Protein AF-A0A2H0H9Z7-F1 (afdb_monomer)

Mean predicted aligned error: 16.32 Å

Solvent-accessible surface area (backbone atoms only — not comparable to full-atom values): 21329 Å² total; per-residue (Å²): 134,86,55,69,68,57,51,53,50,53,52,51,55,33,49,58,50,24,78,77,62,62,78,90,46,74,74,74,44,86,90,60,48,67,66,53,45,55,50,49,58,60,57,42,59,93,34,60,63,72,58,46,52,75,42,43,65,63,52,42,70,72,38,73,45,67,76,51,48,67,72,54,49,69,69,55,44,33,63,67,28,51,90,63,50,65,19,71,62,50,40,55,53,51,48,50,41,47,52,52,31,56,76,47,76,70,54,72,69,78,48,71,70,56,32,63,76,34,82,54,54,43,75,45,53,41,20,43,41,32,37,71,67,64,64,43,83,44,43,64,63,43,77,48,37,46,49,45,50,27,33,38,78,38,73,66,88,77,92,46,80,91,76,37,63,66,62,50,51,49,40,43,62,67,27,70,53,92,62,21,69,60,49,47,52,19,43,46,46,40,19,68,74,36,55,28,95,69,88,44,47,56,94,80,36,88,59,38,93,71,15,46,39,49,55,50,52,52,54,48,66,75,40,82,65,74,81,79,74,77,75,76,65,82,88,78,71,82,84,57,93,90,59,60,43,30,28,34,41,53,26,74,95,60,20,58,82,69,67,66,62,31,41,61,45,79,42,53,48,91,81,52,61,53,90,84,42,66,79,40,62,72,44,81,51,78,93,60,27,26,30,33,38,68,52,65,38,37,78,64,34,34,24,23,25,50,69,67,56,40,53,52,50,40,65,62,37,47,82,72,75,49,65,67,83,26,57,33,62,53,46,47,58,58,50,45,51,44,35,75,75,71,46,92,70,75,80,96,76,71,73,42,78,47,66,60,87,80,52,82,52,46,74,69,65,110

Radius of gyration: 27.16 Å; Cα contacts (8 Å, |Δi|>4): 434; chains: 1; bounding box: 72×40×59 Å

Foldseek 3Di:
DFDPVLLVVLLVQLLVVCVVQPDDAPLVDPPRDLQLQLVLLLLVVVADRVQCRVLSCVVCVQVVDLVSLLPDDLVRQLVSCVSSPPSVVSSVLSVQQNVVCVVVVNDDDQDLVSCCPGSLNDQQSSQSCCCRPNVHQGANDDPLLLLLQCQAGNVDDDPDSVPDPPSRVSRSSSLPDPCNVSSNSSSNSCSVPAVDPPPGPLVPRPSNVRGNNNVVVVVVVVCPDDPPPPPPDVPPPPPDLPAAAEEAEAEAPDWDPCPCPQFQDKDAQVVDDCVVVVQQFPAADPPRITGGDGDRHDQQATELDDPVRLVVSCVVCVVVVHDSLRYYNDHLQVLLVCVVVPDPRDDPDGRYYHYDPDDPSVVSND

Secondary structure (DSSP, 8-state):
---HHHHHHHHHHHHHHHHHHPPP-GGGSTT--HHHHHHHHHHHTTS-HHHHHHHHHHHHHH--SHHHHHT--HHHHHHHHGGGS-HHHHHHHHHHHHHHHHHTTTPPP-SHHHHHTSTT-SHHHHHHHIIIII--------HHHHHHHHHHH--SPPS-TTT-HHHHHHHHHHH-STTHHHHHHHHHHHHHHTS-SSS--GGG-TTGGG-HHHHHHHHHHTT-S---------S-S---TTSPEEEEEE-SSSBTTTTTTT---EEEGGG--TTT-GGGEEEE-STTEEEEPP-SEEEEEE-SB-HHHHHHHHHHHGGGT--GGGB--S-HHHHHHHHHTT---S-S--SEEEEPTTPTTHHHH-

Nearest PDB structures (foldseek):
  1kea-assembly1_A  TM=9.039E-01  e=3.133E-14  Methanothermobacter thermautotrophicus
  4ypr-assembly1_A  TM=7.546E-01  e=7.021E-13  Geobacillus stearothermophilus
  1weg-assembly1_A  TM=8.417E-01  e=5.628E-11  Escherichia coli
  8dwe-assembly1_A  TM=6.825E-01  e=8.609E-13  Geobacillus stearothermophilus
  8dvp-assembly1_A  TM=6.740E-01  e=1.946E-12  Geobacillus stearothermophilus

Structure (mmCIF, N/CA/C/O backbone):
data_AF-A0A2H0H9Z7-F1
#
_entry.id   AF-A0A2H0H9Z7-F1
#
loop_
_atom_site.group_PDB
_atom_site.id
_atom_site.type_symbol
_atom_site.label_atom_id
_atom_site.label_alt_id
_atom_site.label_comp_id
_atom_site.label_asym_id
_atom_site.label_entity_id
_atom_site.label_seq_id
_atom_site.pdbx_PDB_ins_code
_atom_site.Cartn_x
_atom_site.Cartn_y
_atom_site.Cartn_z
_atom_site.occupancy
_atom_site.B_iso_or_equiv
_atom_site.auth_seq_id
_atom_site.auth_comp_id
_atom_site.auth_asym_id
_atom_site.auth_atom_id
_atom_site.pdbx_PDB_model_num
ATOM 1 N N . MET A 1 1 ? -6.351 12.476 -20.107 1.00 62.25 1 MET A N 1
ATOM 2 C CA . MET A 1 1 ? -7.560 11.971 -19.420 1.00 62.25 1 MET A CA 1
ATOM 3 C C . MET A 1 1 ? -7.865 10.585 -19.965 1.00 62.25 1 MET A C 1
ATOM 5 O O . MET A 1 1 ? -7.828 10.404 -21.173 1.00 62.25 1 MET A O 1
ATOM 9 N N . TRP A 1 2 ? -8.081 9.609 -19.091 1.00 76.94 2 TRP A N 1
ATOM 10 C CA . TRP A 1 2 ? -8.353 8.204 -19.430 1.00 76.94 2 TRP A CA 1
ATOM 11 C C . TRP A 1 2 ? -9.737 8.032 -20.069 1.00 76.94 2 TRP A C 1
ATOM 13 O O . TRP A 1 2 ? -10.724 8.607 -19.607 1.00 76.94 2 TRP A O 1
ATOM 23 N N . ASN A 1 3 ? -9.824 7.219 -21.123 1.00 85.62 3 ASN A N 1
ATOM 24 C CA . ASN A 1 3 ? -11.081 6.956 -21.818 1.00 85.62 3 ASN A CA 1
ATOM 25 C C . ASN A 1 3 ? -11.987 6.020 -20.991 1.00 85.62 3 ASN A C 1
ATOM 27 O O . ASN A 1 3 ? -11.533 5.034 -20.404 1.00 85.62 3 ASN A O 1
ATOM 31 N N . LYS A 1 4 ? -13.302 6.281 -20.997 1.00 89.50 4 LYS A N 1
ATOM 32 C CA . LYS A 1 4 ? -14.327 5.420 -20.380 1.00 89.50 4 LYS A CA 1
ATOM 33 C C . LYS A 1 4 ? -14.263 3.976 -20.886 1.00 89.50 4 LYS A C 1
ATOM 35 O O . LYS A 1 4 ? -14.502 3.054 -20.106 1.00 89.50 4 LYS A O 1
ATOM 40 N N . ASN A 1 5 ? -13.927 3.773 -22.162 1.00 93.31 5 ASN A N 1
ATOM 41 C CA . ASN A 1 5 ? -13.795 2.435 -22.741 1.00 93.31 5 ASN A CA 1
ATOM 42 C C . ASN A 1 5 ? -12.632 1.648 -22.128 1.00 93.31 5 ASN A C 1
ATOM 44 O O . ASN A 1 5 ? -12.778 0.451 -21.885 1.00 93.31 5 ASN A O 1
ATOM 48 N N . ASP A 1 6 ? -11.519 2.309 -21.814 1.00 93.62 6 ASP A N 1
ATOM 49 C CA . ASP A 1 6 ? -10.362 1.648 -21.206 1.00 93.62 6 ASP A CA 1
ATOM 50 C C . ASP A 1 6 ? -10.611 1.345 -19.732 1.00 93.62 6 ASP A C 1
ATOM 52 O O . ASP A 1 6 ? -10.281 0.257 -19.276 1.00 93.62 6 ASP A O 1
ATOM 56 N N . ILE A 1 7 ? -11.314 2.225 -19.009 1.00 95.25 7 ILE A N 1
ATOM 57 C CA . ILE A 1 7 ? -11.800 1.913 -17.655 1.00 95.25 7 ILE A CA 1
ATOM 58 C C . ILE A 1 7 ? -12.743 0.703 -17.676 1.00 95.25 7 ILE A C 1
ATOM 60 O O . ILE A 1 7 ? -12.646 -0.174 -16.817 1.00 95.25 7 ILE A O 1
ATOM 64 N N . LYS A 1 8 ? -13.671 0.636 -18.640 1.00 96.06 8 LYS A N 1
ATOM 65 C CA . LYS A 1 8 ? -14.593 -0.500 -18.770 1.00 96.06 8 LYS A CA 1
ATOM 66 C C . LYS A 1 8 ? -13.833 -1.797 -19.052 1.00 96.06 8 LYS A C 1
ATOM 68 O O . LYS A 1 8 ? -14.083 -2.787 -18.373 1.00 96.06 8 LYS A O 1
ATOM 73 N N . PHE A 1 9 ? -12.899 -1.771 -20.000 1.00 96.31 9 PHE A N 1
ATOM 74 C CA . PHE A 1 9 ? -12.029 -2.904 -20.313 1.00 96.31 9 PHE A CA 1
ATOM 75 C C . PHE A 1 9 ? -11.222 -3.352 -19.088 1.00 96.31 9 PHE A C 1
ATOM 77 O O . PHE A 1 9 ? -11.276 -4.519 -18.714 1.00 96.31 9 PHE A O 1
ATOM 84 N N . PHE A 1 10 ? -10.557 -2.412 -18.413 1.00 96.88 10 PHE A N 1
ATOM 85 C CA . PHE A 1 10 ? -9.753 -2.665 -17.219 1.00 96.88 10 PHE A CA 1
ATOM 86 C C . PHE A 1 10 ? -10.558 -3.373 -16.125 1.00 96.88 10 PHE A C 1
ATOM 88 O O . PHE A 1 10 ? -10.110 -4.371 -15.568 1.00 96.88 10 PHE A O 1
ATOM 95 N N . ARG A 1 11 ? -11.782 -2.903 -15.855 1.00 96.94 11 ARG A N 1
ATOM 96 C CA . ARG A 1 11 ? -12.685 -3.528 -14.877 1.00 96.94 11 ARG A CA 1
ATOM 97 C C . ARG A 1 11 ? -13.067 -4.954 -15.256 1.00 96.94 11 ARG A C 1
ATOM 99 O O . ARG A 1 11 ? -13.013 -5.820 -14.394 1.00 96.94 11 ARG A O 1
ATOM 106 N N . ILE A 1 12 ? -13.468 -5.182 -16.509 1.00 96.38 12 ILE A N 1
ATOM 107 C CA . ILE A 1 12 ? -13.895 -6.507 -16.986 1.00 96.38 12 ILE A CA 1
ATOM 108 C C . ILE A 1 12 ? -12.752 -7.506 -16.817 1.00 96.38 12 ILE A C 1
ATOM 110 O O . ILE A 1 12 ? -12.918 -8.515 -16.141 1.00 96.38 12 ILE A O 1
ATOM 114 N N . VAL A 1 13 ? -11.568 -7.169 -17.331 1.00 95.56 13 VAL A N 1
ATOM 115 C CA . VAL A 1 13 ? -10.395 -8.049 -17.269 1.00 95.56 13 VAL A CA 1
ATOM 116 C C . VAL A 1 13 ? -9.981 -8.347 -15.828 1.00 95.56 13 VAL A C 1
ATOM 118 O O . VAL A 1 13 ? -9.607 -9.477 -15.510 1.00 95.56 13 VAL A O 1
ATOM 121 N N . LEU A 1 14 ? -10.043 -7.354 -14.938 1.00 95.94 14 LEU A N 1
ATOM 122 C CA . LEU A 1 14 ? -9.717 -7.567 -13.532 1.00 95.94 14 LEU A CA 1
ATOM 123 C C . LEU A 1 14 ? -10.735 -8.446 -12.812 1.00 95.94 14 LEU A C 1
ATOM 125 O O . LEU A 1 14 ? -10.315 -9.295 -12.033 1.00 95.94 14 LEU A O 1
ATOM 129 N N . LEU A 1 15 ? -12.033 -8.276 -13.069 1.00 95.69 15 LEU A N 1
ATOM 130 C CA . LEU A 1 15 ? -13.060 -9.143 -12.485 1.00 95.69 15 LEU A CA 1
ATOM 131 C C . LEU A 1 15 ? -12.922 -10.580 -12.991 1.00 95.69 15 LEU A C 1
ATOM 133 O O . LEU A 1 15 ? -12.896 -11.494 -12.180 1.00 95.69 15 LEU A O 1
ATOM 137 N N . GLU A 1 16 ? -12.701 -10.780 -14.290 1.00 93.25 16 GLU A N 1
ATOM 138 C CA . GLU A 1 16 ? -12.434 -12.114 -14.844 1.00 93.25 16 GLU A CA 1
ATOM 139 C C . GLU A 1 16 ? -11.181 -12.754 -14.230 1.00 93.25 16 GLU A C 1
ATOM 141 O O . GLU A 1 16 ? -11.165 -13.940 -13.908 1.00 93.25 16 GLU A O 1
ATOM 146 N N . SER A 1 17 ? -10.107 -11.975 -14.056 1.00 89.31 17 SER A N 1
ATOM 147 C CA . SER A 1 17 ? -8.893 -12.452 -13.387 1.00 89.31 17 SER A CA 1
ATOM 148 C C . SER A 1 17 ? -9.130 -12.756 -11.909 1.00 89.31 17 SER A C 1
ATOM 150 O O . SER A 1 17 ? -8.441 -13.613 -11.352 1.00 89.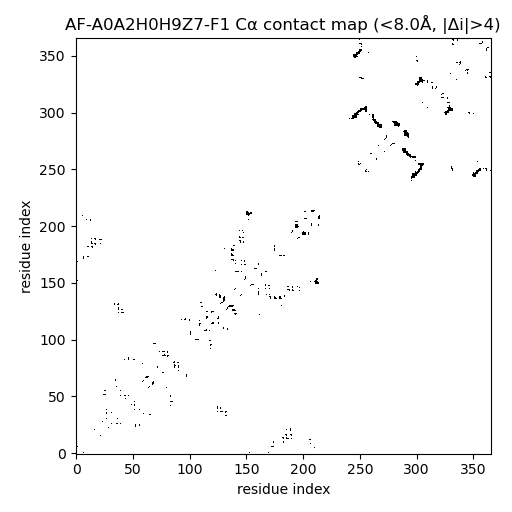31 17 SER A O 1
ATOM 152 N N . PHE A 1 18 ? -10.034 -12.025 -11.259 1.00 91.94 18 PHE A N 1
ATOM 153 C CA . PHE A 1 18 ? -10.390 -12.217 -9.862 1.00 91.94 18 PHE A CA 1
ATOM 154 C C . PHE A 1 18 ? -11.211 -13.489 -9.689 1.00 91.94 18 PHE A C 1
ATOM 156 O O . PHE A 1 18 ? -10.884 -14.280 -8.818 1.00 91.94 18 PHE A O 1
ATOM 163 N N . ASP A 1 19 ? -12.173 -13.770 -10.563 1.00 88.94 19 ASP A N 1
ATOM 164 C CA . ASP A 1 19 ? -12.977 -14.994 -10.483 1.00 88.94 19 ASP A CA 1
ATOM 165 C C . ASP A 1 19 ? -12.119 -16.269 -10.545 1.00 88.94 19 ASP A C 1
ATOM 167 O O . ASP A 1 19 ? -12.424 -17.253 -9.874 1.00 88.94 19 ASP A O 1
ATOM 171 N N . THR A 1 20 ? -10.998 -16.243 -11.276 1.00 84.31 20 THR A N 1
ATOM 172 C CA . THR A 1 20 ? -10.089 -17.396 -11.386 1.00 84.31 20 THR A CA 1
ATOM 173 C C . THR A 1 20 ? -8.956 -17.413 -10.358 1.00 84.31 20 THR A C 1
ATOM 175 O O . THR A 1 20 ? -8.451 -18.483 -10.037 1.00 84.31 20 THR A O 1
ATOM 178 N N . ASN A 1 21 ? -8.509 -16.248 -9.870 1.00 85.56 21 ASN A N 1
ATOM 179 C CA . ASN A 1 21 ? -7.305 -16.122 -9.030 1.00 85.56 21 ASN A CA 1
ATOM 180 C C . ASN A 1 21 ? -7.544 -15.386 -7.701 1.00 85.56 21 ASN A C 1
ATOM 182 O O . ASN A 1 21 ? -6.587 -14.908 -7.081 1.00 85.56 21 ASN A O 1
ATOM 186 N N . LYS A 1 22 ? -8.802 -15.250 -7.266 1.00 91.00 22 LYS A N 1
ATOM 187 C CA . LYS A 1 22 ? -9.164 -14.592 -6.007 1.00 91.00 22 LYS A CA 1
ATOM 188 C C . LYS A 1 22 ? -8.416 -15.235 -4.855 1.00 91.00 22 LYS A C 1
ATOM 190 O O . LYS A 1 22 ? -8.471 -16.444 -4.633 1.00 91.00 22 LYS A O 1
ATOM 195 N N . ARG A 1 23 ? -7.753 -14.394 -4.074 1.00 93.50 23 ARG A N 1
ATOM 196 C CA . ARG A 1 23 ? -7.056 -14.830 -2.872 1.00 93.50 23 ARG A CA 1
ATOM 197 C C . ARG A 1 23 ? -8.052 -14.945 -1.727 1.00 93.50 23 ARG A C 1
ATOM 199 O O . ARG A 1 23 ? -8.805 -14.001 -1.461 1.00 93.50 23 ARG A O 1
ATOM 206 N N . ASP A 1 24 ? -8.034 -16.092 -1.054 1.00 92.50 24 ASP A N 1
ATOM 207 C CA . ASP A 1 24 ? -8.844 -16.316 0.140 1.00 92.50 24 ASP A CA 1
ATOM 208 C C . ASP A 1 24 ? -8.171 -15.682 1.360 1.00 92.50 24 ASP A C 1
ATOM 210 O O . ASP A 1 24 ? -7.007 -15.946 1.670 1.00 92.50 24 ASP A O 1
ATOM 214 N N . PHE A 1 25 ? -8.922 -14.824 2.041 1.00 95.88 25 PHE A N 1
ATOM 215 C CA . PHE A 1 25 ? -8.492 -14.149 3.254 1.00 95.88 25 PHE A CA 1
ATOM 216 C C . PHE A 1 25 ? -9.643 -14.108 4.251 1.00 95.88 25 PHE A C 1
ATOM 218 O O . PHE A 1 25 ? -10.779 -13.848 3.846 1.00 95.88 25 PHE A O 1
ATOM 225 N N . PRO A 1 26 ? -9.370 -14.286 5.555 1.00 95.94 26 PRO A N 1
ATOM 226 C CA . PRO A 1 26 ? -10.422 -14.387 6.562 1.00 95.94 26 PRO A CA 1
ATOM 227 C C . PRO A 1 26 ? -11.313 -13.138 6.613 1.00 95.94 26 PRO A C 1
ATOM 229 O O . PRO A 1 26 ? -12.531 -13.272 6.614 1.00 95.94 26 PRO A O 1
ATOM 232 N N . TRP A 1 27 ? -10.741 -11.935 6.501 1.00 94.94 27 TRP A N 1
ATOM 233 C CA . TRP A 1 27 ? -11.499 -10.672 6.477 1.00 94.94 27 TRP A CA 1
ATOM 234 C C . TRP A 1 27 ? -12.302 -10.421 5.192 1.00 94.94 27 TRP A C 1
ATOM 236 O O . TRP A 1 27 ? -13.047 -9.449 5.118 1.00 94.94 27 TRP A O 1
ATOM 246 N N . ARG A 1 28 ? -12.153 -11.254 4.154 1.00 94.06 28 ARG A N 1
ATOM 247 C CA . ARG A 1 28 ? -12.946 -11.159 2.915 1.00 94.06 28 ARG A CA 1
ATOM 248 C C . ARG A 1 28 ? -14.135 -12.122 2.891 1.00 94.06 28 ARG A C 1
ATOM 250 O O . ARG A 1 28 ? -14.886 -12.113 1.914 1.00 94.06 28 ARG A O 1
ATOM 257 N N . LYS A 1 29 ? -14.289 -12.965 3.917 1.00 93.06 29 LYS A N 1
ATOM 258 C CA . LYS A 1 29 ? -15.390 -13.928 4.022 1.00 93.06 29 LYS A CA 1
ATOM 259 C C . LYS A 1 29 ? -16.707 -13.217 4.333 1.00 93.06 29 LYS A C 1
ATOM 261 O O . LYS A 1 29 ? -16.732 -12.094 4.834 1.00 93.06 29 LYS A O 1
ATOM 266 N N . GLU A 1 30 ? -17.816 -13.864 3.998 1.00 89.31 30 GLU A N 1
ATOM 267 C CA . GLU A 1 30 ? -19.135 -13.374 4.394 1.00 89.31 30 GLU A CA 1
ATOM 268 C C . GLU A 1 30 ? -19.315 -13.480 5.915 1.00 89.31 30 GLU A C 1
ATOM 270 O O . GLU A 1 30 ? -18.713 -14.336 6.562 1.00 89.31 30 GLU A O 1
ATOM 275 N N . GLY A 1 31 ? -20.124 -12.589 6.493 1.00 89.00 31 GLY A N 1
ATOM 276 C CA . GLY A 1 31 ? -20.416 -12.586 7.932 1.00 89.00 31 GLY A CA 1
ATOM 277 C C . GLY A 1 31 ? -19.348 -11.951 8.832 1.00 89.00 31 GLY A C 1
ATOM 278 O O . GLY A 1 31 ? -19.564 -11.873 10.037 1.00 89.00 31 GLY A O 1
ATOM 279 N N . VAL A 1 32 ? -18.237 -11.457 8.275 1.00 93.50 32 VAL A N 1
ATOM 280 C CA . VAL A 1 32 ? -17.201 -10.731 9.031 1.00 93.50 32 VAL A CA 1
ATOM 281 C C . VAL A 1 32 ? -17.769 -9.416 9.576 1.00 93.50 32 VAL A C 1
ATOM 283 O O . VAL A 1 32 ? -18.420 -8.654 8.854 1.00 93.50 32 VAL A O 1
ATOM 286 N N . SER A 1 33 ? -17.520 -9.136 10.856 1.00 92.81 33 SER A N 1
ATOM 287 C CA . SER A 1 33 ? -18.032 -7.939 11.530 1.00 92.81 33 SER A CA 1
ATOM 288 C C . SER A 1 33 ? -17.340 -6.647 11.064 1.00 92.81 33 SER A C 1
ATOM 290 O O . SER A 1 33 ? -16.201 -6.654 10.597 1.00 92.81 33 SER A O 1
ATOM 292 N N . ASN A 1 34 ? -17.987 -5.487 11.258 1.00 90.94 34 ASN A N 1
ATOM 293 C CA . ASN A 1 34 ? -17.347 -4.186 10.995 1.00 90.94 34 ASN A CA 1
ATOM 294 C C . ASN A 1 34 ? -16.063 -3.998 11.822 1.00 90.94 34 ASN A C 1
ATOM 296 O O . ASN A 1 34 ? -15.105 -3.400 11.338 1.00 90.94 34 ASN A O 1
ATOM 300 N N . TYR A 1 35 ? -16.038 -4.529 13.050 1.00 92.75 35 TYR A N 1
ATOM 301 C CA . TYR A 1 35 ? -14.851 -4.537 13.904 1.00 92.75 35 TYR A CA 1
ATOM 302 C C . TYR A 1 35 ? -13.696 -5.288 13.231 1.00 92.75 35 TYR A C 1
ATOM 304 O O . TYR A 1 35 ? -12.613 -4.731 13.057 1.00 92.75 35 TYR A O 1
ATOM 312 N N . GLU A 1 36 ? -13.948 -6.515 12.778 1.00 95.06 36 GLU A N 1
ATOM 313 C CA . GLU A 1 36 ? -12.947 -7.326 12.092 1.00 95.06 36 GLU A CA 1
ATOM 314 C C . GLU A 1 36 ? -12.459 -6.692 10.788 1.00 95.06 36 GLU A C 1
ATOM 316 O O . GLU A 1 36 ? -11.254 -6.684 10.532 1.00 95.06 36 GLU A O 1
ATOM 321 N N . LEU A 1 37 ? -13.360 -6.105 9.994 1.00 92.06 37 LEU A N 1
ATOM 322 C CA . LEU A 1 37 ? -13.006 -5.420 8.748 1.00 92.06 37 LEU A CA 1
ATOM 323 C C . LEU A 1 37 ? -12.065 -4.236 9.006 1.00 92.06 37 LEU A C 1
ATOM 325 O O . LEU A 1 37 ? -10.972 -4.195 8.445 1.00 92.06 37 LEU A O 1
ATOM 329 N N . ILE A 1 38 ? -12.441 -3.303 9.891 1.00 90.62 38 ILE A N 1
ATOM 330 C CA . ILE A 1 38 ? -11.617 -2.120 10.191 1.00 90.62 38 ILE A CA 1
ATOM 331 C C . ILE A 1 38 ? -10.251 -2.539 10.740 1.00 90.62 38 ILE A C 1
ATOM 333 O O . ILE A 1 38 ? -9.216 -2.029 10.303 1.00 90.62 38 ILE A O 1
ATOM 337 N N . PHE A 1 39 ? -10.230 -3.459 11.708 1.00 92.94 39 PHE A N 1
ATOM 338 C CA . PHE A 1 39 ? -8.976 -3.850 12.337 1.00 92.94 39 PHE A CA 1
ATOM 339 C C . PHE A 1 39 ? -8.080 -4.619 11.378 1.00 92.94 39 PHE A C 1
ATOM 341 O O . PHE A 1 39 ? -6.882 -4.363 11.379 1.00 92.94 39 PHE A O 1
ATOM 348 N N . SER A 1 40 ? -8.625 -5.452 10.492 1.00 94.69 40 SER A N 1
ATOM 349 C CA . SER A 1 40 ? -7.831 -6.101 9.442 1.00 94.69 40 SER A CA 1
ATOM 350 C C . SER A 1 40 ? -7.112 -5.082 8.563 1.00 94.69 40 SER A C 1
ATOM 352 O O . SER A 1 40 ? -5.921 -5.232 8.307 1.00 94.69 40 SER A O 1
ATOM 354 N N . GLU A 1 41 ? -7.780 -3.993 8.185 1.00 92.31 41 GLU A N 1
ATOM 355 C CA . GLU A 1 41 ? -7.173 -2.920 7.389 1.00 92.31 41 GLU A CA 1
ATOM 356 C C . GLU A 1 41 ? -6.078 -2.166 8.157 1.00 92.31 41 GLU A C 1
ATOM 358 O O . GLU A 1 41 ? -5.044 -1.812 7.588 1.00 92.31 41 GLU A O 1
ATOM 363 N N . ILE A 1 42 ? -6.237 -1.987 9.473 1.00 89.88 42 ILE A N 1
ATOM 364 C CA . ILE A 1 42 ? -5.178 -1.444 10.340 1.00 89.88 42 ILE A CA 1
ATOM 365 C C . ILE A 1 42 ? -3.987 -2.413 10.426 1.00 89.88 42 ILE A C 1
ATOM 367 O O . ILE A 1 42 ? -2.831 -1.982 10.360 1.00 89.88 42 ILE A O 1
ATOM 371 N N . LEU A 1 43 ? -4.240 -3.719 10.560 1.00 91.38 43 LEU A N 1
ATOM 372 C CA . LEU A 1 43 ? -3.195 -4.745 10.602 1.00 91.38 43 LEU A CA 1
ATOM 373 C C . LEU A 1 43 ? -2.416 -4.806 9.282 1.00 91.38 43 LEU A C 1
ATOM 375 O O . LEU A 1 43 ? -1.194 -4.930 9.313 1.00 91.38 43 LEU A O 1
ATOM 379 N N . LEU A 1 44 ? -3.099 -4.659 8.143 1.00 90.75 44 LEU A N 1
ATOM 380 C CA . LEU A 1 44 ? -2.518 -4.686 6.796 1.00 90.75 44 LEU A CA 1
ATOM 381 C C . LEU A 1 44 ? -1.582 -3.506 6.503 1.00 90.75 44 LEU A C 1
ATOM 383 O O . LEU A 1 44 ? -0.728 -3.594 5.618 1.00 90.75 44 LEU A O 1
ATOM 387 N N . GLN A 1 45 ? -1.666 -2.409 7.257 1.00 84.81 45 GLN A N 1
ATOM 388 C CA . GLN A 1 45 ? -0.733 -1.301 7.075 1.00 84.81 45 GLN A CA 1
ATOM 389 C C . GLN A 1 45 ? 0.702 -1.741 7.341 1.00 84.81 45 GLN A C 1
ATOM 391 O O . GLN A 1 45 ? 1.028 -2.150 8.451 1.00 84.81 45 GLN A O 1
ATOM 396 N N . ARG A 1 46 ? 1.575 -1.607 6.335 1.00 82.38 46 ARG A N 1
ATOM 397 C CA . ARG A 1 46 ? 2.998 -1.994 6.412 1.00 82.38 46 ARG A CA 1
ATOM 398 C C . ARG A 1 46 ? 3.221 -3.467 6.797 1.00 82.38 46 ARG A C 1
ATOM 400 O O . ARG A 1 46 ? 4.298 -3.820 7.268 1.00 82.38 46 ARG A O 1
ATOM 407 N N . THR A 1 47 ? 2.237 -4.334 6.558 1.00 86.81 47 THR A N 1
ATOM 408 C CA . THR A 1 47 ? 2.352 -5.779 6.778 1.00 86.81 47 THR A CA 1
ATOM 409 C C . THR A 1 47 ? 1.777 -6.528 5.585 1.00 86.81 47 THR A C 1
ATOM 411 O O . THR A 1 47 ? 0.737 -6.169 5.042 1.00 86.81 47 THR A O 1
ATOM 414 N N . LYS A 1 48 ? 2.464 -7.590 5.156 1.00 87.56 48 LYS A N 1
ATOM 415 C CA . LYS A 1 48 ? 2.005 -8.425 4.041 1.00 87.56 48 LYS A CA 1
ATOM 416 C C . LYS A 1 48 ? 0.686 -9.114 4.398 1.00 87.56 48 LYS A C 1
ATOM 418 O O . LYS A 1 48 ? 0.531 -9.614 5.513 1.00 87.56 48 LYS A O 1
ATOM 423 N N . ALA A 1 49 ? -0.231 -9.193 3.438 1.00 91.5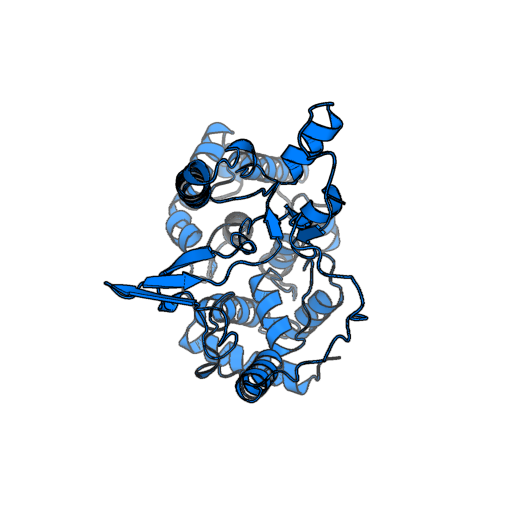6 49 ALA A N 1
ATOM 424 C CA . ALA A 1 49 ? -1.545 -9.790 3.650 1.00 91.56 49 ALA A CA 1
ATOM 425 C C . ALA A 1 49 ? -1.458 -11.257 4.100 1.00 91.56 49 ALA A C 1
ATOM 427 O O . ALA A 1 49 ? -2.181 -11.671 4.992 1.00 91.56 49 ALA A O 1
ATOM 428 N N . GLU A 1 50 ? -0.513 -12.038 3.583 1.00 91.94 50 GLU A N 1
ATOM 429 C CA . GLU A 1 50 ? -0.285 -13.426 4.000 1.00 91.94 50 GLU A CA 1
ATOM 430 C C . GLU A 1 50 ? 0.127 -13.528 5.474 1.00 91.94 50 GLU A C 1
ATOM 432 O O . GLU A 1 50 ? -0.269 -14.463 6.169 1.00 91.94 50 GLU A O 1
ATOM 437 N N . THR A 1 51 ? 0.907 -12.562 5.963 1.00 91.69 51 THR A N 1
ATOM 438 C CA . THR A 1 51 ? 1.293 -12.486 7.375 1.00 91.69 51 THR A CA 1
ATOM 439 C C . THR A 1 51 ? 0.079 -12.169 8.241 1.00 91.69 51 THR A C 1
ATOM 441 O O . THR A 1 51 ? -0.140 -12.850 9.241 1.00 91.69 51 THR A O 1
ATOM 444 N N . VAL A 1 52 ? -0.747 -11.194 7.841 1.00 94.06 52 VAL A N 1
ATOM 445 C CA . VAL A 1 52 ? -1.987 -10.865 8.565 1.00 94.06 52 VAL A CA 1
ATOM 446 C C . VAL A 1 52 ? -2.957 -12.045 8.545 1.00 94.06 52 VAL A C 1
ATOM 448 O O . VAL A 1 52 ? -3.536 -12.355 9.575 1.00 94.06 52 VAL A O 1
ATOM 451 N N . ALA A 1 53 ? -3.080 -12.763 7.426 1.00 95.06 53 ALA A N 1
ATOM 452 C CA . ALA A 1 53 ? -3.951 -13.932 7.302 1.00 95.06 53 ALA A CA 1
ATOM 453 C C . ALA A 1 53 ? -3.584 -15.036 8.297 1.00 95.06 53 ALA A C 1
ATOM 455 O O . ALA A 1 53 ? -4.455 -15.545 8.995 1.00 95.06 53 ALA A O 1
ATOM 456 N N . LYS A 1 54 ? -2.289 -15.352 8.425 1.00 94.19 54 LYS A N 1
ATOM 457 C CA . LYS A 1 54 ? -1.793 -16.317 9.421 1.00 94.19 54 LYS A CA 1
ATOM 458 C C . LYS A 1 54 ? -1.995 -15.836 10.860 1.00 94.19 54 LYS A C 1
ATOM 460 O O . LYS A 1 54 ? -2.119 -16.651 11.767 1.00 94.19 54 LYS A O 1
ATOM 465 N N . TYR A 1 55 ? -1.994 -14.521 11.071 1.00 93.62 55 TYR A N 1
ATOM 466 C CA . TYR A 1 55 ? -2.110 -13.911 12.392 1.00 93.62 55 TYR A CA 1
ATOM 467 C C . TYR A 1 55 ? -3.554 -13.614 12.824 1.00 93.62 55 TYR A C 1
ATOM 469 O O . TYR A 1 55 ? -3.814 -13.431 14.013 1.00 93.62 55 TYR A O 1
ATOM 477 N N . TYR A 1 56 ? -4.490 -13.586 11.874 1.00 95.88 56 TYR A N 1
ATOM 478 C CA . TYR A 1 56 ? -5.867 -13.124 12.041 1.00 95.88 56 TYR A CA 1
ATOM 479 C C . TYR A 1 56 ? -6.553 -13.743 13.262 1.00 95.88 56 TYR A C 1
ATOM 481 O O . TYR A 1 56 ? -6.951 -13.029 14.183 1.00 95.88 56 TYR A O 1
ATOM 489 N N . ASP A 1 57 ? -6.586 -15.075 13.323 1.00 95.38 57 ASP A N 1
ATOM 490 C CA . ASP A 1 57 ? -7.236 -15.805 14.412 1.00 95.38 57 ASP A CA 1
ATOM 491 C C . ASP A 1 57 ? -6.604 -15.506 15.771 1.00 95.38 57 ASP A C 1
ATOM 493 O O . ASP A 1 57 ? -7.296 -15.477 16.783 1.00 95.38 57 ASP A O 1
ATOM 497 N N . THR A 1 58 ? -5.289 -15.274 15.819 1.00 95.44 58 THR A N 1
ATOM 498 C CA . THR A 1 58 ? -4.595 -14.954 17.075 1.00 95.44 58 THR A CA 1
ATOM 499 C C . THR A 1 58 ? -5.080 -13.619 17.628 1.00 95.44 58 THR A C 1
ATOM 501 O O . THR A 1 58 ? -5.372 -13.513 18.820 1.00 95.44 58 THR A O 1
ATOM 504 N N . PHE A 1 59 ? -5.197 -12.611 16.759 1.00 96.31 59 PHE A N 1
ATOM 505 C CA . PHE A 1 59 ? -5.660 -11.285 17.149 1.00 96.31 59 PHE A CA 1
ATOM 506 C C . PHE A 1 59 ? -7.127 -11.317 17.591 1.00 96.31 59 PHE A C 1
ATOM 508 O O . PHE A 1 59 ? -7.436 -10.938 18.722 1.00 96.31 59 PHE A O 1
ATOM 515 N N . PHE A 1 60 ? -8.015 -11.837 16.741 1.00 96.62 60 PHE A N 1
ATOM 516 C CA . PHE A 1 60 ? -9.459 -11.788 16.979 1.00 96.62 60 PHE A CA 1
ATOM 517 C C . PHE A 1 60 ? -9.946 -12.776 18.048 1.00 96.62 60 PHE A C 1
ATOM 519 O O . PHE A 1 60 ? -10.964 -12.525 18.682 1.00 96.62 60 PHE A O 1
ATOM 526 N N . LYS A 1 61 ? -9.197 -13.841 18.371 1.00 96.56 61 LYS A N 1
ATOM 527 C CA . LYS A 1 61 ? -9.485 -14.651 19.574 1.00 96.56 61 LYS A CA 1
ATOM 528 C C . LYS A 1 61 ? -9.184 -13.898 20.870 1.00 96.56 61 LYS A C 1
ATOM 530 O O . LYS A 1 61 ? -9.899 -14.068 21.854 1.00 96.56 61 LYS A O 1
ATOM 535 N N . LYS A 1 62 ? -8.120 -13.089 20.900 1.00 97.06 62 LYS A N 1
ATOM 536 C CA . LYS A 1 62 ? -7.726 -12.328 22.098 1.00 97.06 62 LYS A CA 1
ATOM 537 C C . LYS A 1 62 ? -8.564 -11.059 22.264 1.00 97.06 62 LYS A C 1
ATOM 539 O O . LYS A 1 62 ? -8.957 -10.740 23.385 1.00 97.06 62 LYS A O 1
ATOM 544 N N . PHE A 1 63 ? -8.854 -10.372 21.163 1.00 97.06 63 PHE A N 1
ATOM 545 C CA . PHE A 1 63 ? -9.678 -9.167 21.112 1.00 97.06 63 PHE A CA 1
ATOM 546 C C . PHE A 1 63 ? -10.816 -9.373 20.101 1.00 97.06 63 PHE A C 1
ATOM 548 O O . PHE A 1 63 ? -10.697 -8.945 18.959 1.00 97.06 63 PHE A O 1
ATOM 555 N N . PRO A 1 64 ? -11.901 -10.071 20.486 1.00 96.12 64 PRO A N 1
ATOM 556 C CA . PRO A 1 64 ? -13.005 -10.392 19.572 1.00 96.12 64 PRO A CA 1
ATOM 557 C C . PRO A 1 64 ? -13.912 -9.203 19.248 1.00 96.12 64 PRO A C 1
ATOM 559 O O . PRO A 1 64 ? -14.658 -9.246 18.275 1.00 96.12 64 PRO A O 1
ATOM 562 N N . ASN A 1 65 ? -13.895 -8.163 20.078 1.00 95.25 65 ASN A N 1
ATOM 563 C CA . ASN A 1 65 ? -14.773 -7.009 19.959 1.00 95.25 65 ASN A CA 1
ATOM 564 C C . ASN A 1 65 ? -14.171 -5.777 20.649 1.00 95.25 65 ASN A C 1
ATOM 566 O O . ASN A 1 65 ? -13.122 -5.844 21.305 1.00 95.25 65 ASN A O 1
ATOM 570 N N . TRP A 1 66 ? -14.863 -4.647 20.505 1.00 94.50 66 TRP A N 1
ATOM 571 C CA . TRP A 1 66 ? -14.489 -3.382 21.127 1.00 94.50 66 TRP A CA 1
ATOM 572 C C . TRP A 1 66 ? -14.386 -3.493 22.647 1.00 94.50 66 TRP A C 1
ATOM 574 O O . TRP A 1 66 ? -13.419 -2.992 23.217 1.00 94.50 66 TRP A O 1
ATOM 584 N N . GLU A 1 67 ? -15.317 -4.189 23.301 1.00 93.88 67 GLU A N 1
ATOM 585 C CA . GLU A 1 67 ? -15.368 -4.327 24.758 1.00 93.88 67 GLU A CA 1
ATOM 586 C C . GLU A 1 67 ? -14.097 -4.986 25.301 1.00 93.88 67 GLU A C 1
ATOM 588 O O . GLU A 1 67 ? -13.513 -4.518 26.278 1.00 93.88 67 GLU A O 1
ATOM 593 N N . LYS A 1 68 ? -13.618 -6.050 24.646 1.00 96.94 68 LYS A N 1
ATOM 594 C CA . LYS A 1 68 ? -12.369 -6.717 25.030 1.00 96.94 68 LYS A CA 1
ATOM 595 C C . LYS A 1 68 ? -11.137 -5.899 24.682 1.00 96.94 68 LYS A C 1
ATOM 597 O O . LYS A 1 68 ? -10.198 -5.875 25.474 1.00 96.94 68 LYS A O 1
ATOM 602 N N . LEU A 1 69 ? -11.133 -5.219 23.538 1.00 96.06 69 LEU A N 1
ATOM 603 C CA . LEU A 1 69 ? -9.999 -4.395 23.127 1.00 96.06 69 LEU A CA 1
ATOM 604 C C . LEU A 1 69 ? -9.798 -3.183 24.052 1.00 96.06 69 LEU A C 1
ATOM 606 O O . LEU A 1 69 ? -8.671 -2.847 24.403 1.00 96.06 69 LEU A O 1
ATOM 610 N N . ILE A 1 70 ? -10.889 -2.554 24.490 1.00 95.94 70 ILE A N 1
ATOM 611 C CA . ILE A 1 70 ? -10.896 -1.408 25.410 1.00 95.94 70 ILE A CA 1
ATOM 612 C C . ILE A 1 70 ? -10.195 -1.719 26.740 1.00 95.94 70 ILE A C 1
ATOM 614 O O . ILE A 1 70 ? -9.561 -0.831 27.319 1.00 95.94 70 ILE A O 1
ATOM 618 N N . LEU A 1 71 ? -10.321 -2.959 27.217 1.00 96.31 71 LEU A N 1
ATOM 619 C CA . LEU A 1 71 ? -9.744 -3.435 28.476 1.00 96.31 71 LEU A CA 1
ATOM 620 C C . LEU A 1 71 ? -8.280 -3.878 28.344 1.00 96.31 71 LEU A C 1
ATOM 622 O O . LEU A 1 71 ? -7.643 -4.163 29.356 1.00 96.31 71 LEU A O 1
ATOM 626 N N . ALA A 1 72 ? -7.740 -3.948 27.124 1.00 96.56 72 ALA A N 1
ATOM 627 C CA . ALA A 1 72 ? -6.372 -4.386 26.888 1.00 96.56 72 ALA A CA 1
ATOM 628 C C . ALA A 1 72 ? -5.364 -3.441 27.551 1.00 96.56 72 ALA A C 1
ATOM 630 O O . ALA A 1 72 ? -5.487 -2.217 27.453 1.00 96.56 72 ALA A O 1
ATOM 631 N N . THR A 1 73 ? -4.323 -3.995 28.169 1.00 96.19 73 THR A N 1
ATOM 632 C CA . THR A 1 73 ? -3.163 -3.228 28.656 1.00 96.19 73 THR A CA 1
ATOM 633 C C . THR A 1 73 ? -2.164 -2.945 27.528 1.00 96.19 73 THR A C 1
ATOM 635 O O . THR A 1 73 ? -2.153 -3.642 26.514 1.00 96.19 73 THR A O 1
ATOM 638 N N . ASP A 1 74 ? -1.292 -1.940 27.689 1.00 94.62 74 ASP A N 1
ATOM 639 C CA . ASP A 1 74 ? -0.272 -1.627 26.669 1.00 94.62 74 ASP A CA 1
ATOM 640 C C . ASP A 1 74 ? 0.650 -2.816 26.429 1.00 94.62 74 ASP A C 1
ATOM 642 O O . ASP A 1 74 ? 0.894 -3.182 25.286 1.00 94.62 74 ASP A O 1
ATOM 646 N N . LYS A 1 75 ? 1.052 -3.508 27.500 1.00 95.12 75 LYS A N 1
ATOM 647 C CA . LYS A 1 75 ? 1.871 -4.723 27.414 1.00 95.12 75 LYS A CA 1
ATOM 648 C C . LYS A 1 75 ? 1.189 -5.835 26.613 1.00 95.12 75 LYS A C 1
ATOM 650 O O . LYS A 1 75 ? 1.859 -6.558 25.877 1.00 95.12 75 LYS A O 1
ATOM 655 N N . GLU A 1 76 ? -0.128 -6.000 26.739 1.00 96.19 76 GLU A N 1
ATOM 656 C CA . GLU A 1 76 ? -0.871 -6.980 25.939 1.00 96.19 76 GLU A CA 1
ATOM 657 C C . GLU A 1 76 ? -0.944 -6.582 24.464 1.00 96.19 76 GLU A C 1
ATOM 659 O O . GLU A 1 76 ? -0.739 -7.438 23.601 1.00 96.19 76 GLU A O 1
ATOM 664 N N . LEU A 1 77 ? -1.190 -5.301 24.173 1.00 95.25 77 LEU A N 1
ATOM 665 C CA . LEU A 1 77 ? -1.205 -4.781 22.805 1.00 95.25 77 LEU A CA 1
ATOM 666 C C . LEU A 1 77 ? 0.190 -4.859 22.160 1.00 95.25 77 LEU A C 1
ATOM 668 O O . LEU A 1 77 ? 0.330 -5.303 21.025 1.00 95.25 77 LEU A O 1
ATOM 672 N N . GLU A 1 78 ? 1.253 -4.512 22.879 1.00 93.62 78 GLU A N 1
ATOM 673 C CA . GLU A 1 78 ? 2.630 -4.653 22.398 1.00 93.62 78 GLU A CA 1
ATOM 674 C C . GLU A 1 78 ? 2.968 -6.111 22.092 1.00 93.62 78 GLU A C 1
ATOM 676 O O . GLU A 1 78 ? 3.512 -6.419 21.028 1.00 93.62 78 GLU A O 1
ATOM 681 N N . LYS A 1 79 ? 2.606 -7.024 23.003 1.00 93.50 79 LYS A N 1
ATOM 682 C CA . LYS A 1 79 ? 2.828 -8.460 22.828 1.00 93.50 79 LYS A CA 1
ATOM 683 C C . LYS A 1 79 ? 2.089 -8.997 21.604 1.00 93.50 79 LYS A C 1
ATOM 685 O O . LYS A 1 79 ? 2.676 -9.786 20.865 1.00 93.50 79 LYS A O 1
ATOM 690 N N . ILE A 1 80 ? 0.842 -8.573 21.376 1.00 93.25 80 ILE A N 1
ATOM 691 C CA . ILE A 1 80 ? 0.061 -9.021 20.216 1.00 93.25 80 ILE A CA 1
ATOM 692 C C . ILE A 1 80 ? 0.602 -8.427 18.909 1.00 93.25 80 ILE A C 1
ATOM 694 O O . ILE A 1 80 ? 0.660 -9.105 17.893 1.00 93.25 80 ILE A O 1
ATOM 698 N N . PHE A 1 81 ? 1.083 -7.184 18.905 1.00 91.75 81 PHE A N 1
ATOM 699 C CA . PHE A 1 81 ? 1.593 -6.572 17.675 1.00 91.75 81 PHE A CA 1
ATOM 700 C C . PHE A 1 81 ? 3.041 -6.931 17.343 1.00 91.75 81 PHE A C 1
ATOM 702 O O . PHE A 1 81 ? 3.455 -6.741 16.199 1.00 91.75 81 PHE A O 1
ATOM 709 N N . ARG A 1 82 ? 3.821 -7.464 18.292 1.00 88.19 82 ARG A N 1
ATOM 710 C CA . ARG A 1 82 ? 5.244 -7.789 18.090 1.00 88.19 82 ARG A CA 1
ATOM 711 C C . ARG A 1 82 ? 5.518 -8.612 16.813 1.00 88.19 82 ARG A C 1
ATOM 713 O O . ARG A 1 82 ? 6.422 -8.210 16.081 1.00 88.19 82 ARG A O 1
ATOM 720 N N . PRO A 1 83 ? 4.751 -9.668 16.467 1.00 87.12 83 PRO A N 1
ATOM 721 C CA . PRO A 1 83 ? 4.975 -10.442 15.238 1.00 87.12 83 PRO A CA 1
ATOM 722 C C . PRO A 1 83 ? 4.705 -9.672 13.935 1.00 87.12 83 PRO A C 1
ATOM 724 O O . PRO A 1 83 ? 5.204 -10.059 12.883 1.00 87.12 83 PRO A O 1
ATOM 727 N N . LEU A 1 84 ? 3.914 -8.595 13.987 1.00 84.44 84 LEU A N 1
ATOM 728 C CA . LEU A 1 84 ? 3.549 -7.781 12.821 1.00 84.44 84 LEU A CA 1
ATOM 729 C C . LEU A 1 84 ? 4.488 -6.582 12.610 1.00 84.44 84 LEU A C 1
ATOM 731 O O . LEU A 1 84 ? 4.359 -5.868 11.612 1.00 84.44 84 LEU A O 1
ATOM 735 N N . GLY A 1 85 ? 5.420 -6.356 13.543 1.00 86.19 85 GLY A N 1
ATOM 736 C CA . GLY A 1 85 ? 6.318 -5.205 13.550 1.00 86.19 85 GLY A CA 1
ATOM 737 C C . GLY A 1 85 ? 5.623 -3.893 13.933 1.00 86.19 85 GLY A C 1
ATOM 738 O O . GLY A 1 85 ? 4.396 -3.801 14.012 1.00 86.19 85 GLY A O 1
ATOM 739 N N . LEU A 1 86 ? 6.431 -2.854 14.183 1.00 84.75 86 LEU A N 1
ATOM 740 C CA . LEU A 1 86 ? 5.966 -1.500 14.535 1.00 84.75 86 LEU A CA 1
ATOM 741 C C . LEU A 1 86 ? 5.019 -1.463 15.753 1.00 84.75 86 LEU A C 1
ATOM 743 O O . LEU A 1 86 ? 4.129 -0.618 15.837 1.00 84.75 86 LEU A O 1
ATOM 747 N N . HIS A 1 87 ? 5.194 -2.392 16.695 1.00 87.38 87 HIS A N 1
ATOM 748 C CA . HIS A 1 87 ? 4.259 -2.626 17.797 1.00 87.38 87 HIS A CA 1
ATOM 749 C C . HIS A 1 87 ? 3.984 -1.370 18.634 1.00 87.38 87 HIS A C 1
ATOM 751 O O . HIS A 1 87 ? 2.819 -1.041 18.820 1.00 87.38 87 HIS A O 1
ATOM 757 N N . THR A 1 88 ? 5.003 -0.605 19.035 1.00 85.44 88 THR A N 1
ATOM 758 C CA . THR A 1 88 ? 4.820 0.648 19.794 1.00 85.44 88 THR A CA 1
ATOM 759 C C . THR A 1 88 ? 3.958 1.669 19.040 1.00 85.44 88 THR A C 1
ATOM 761 O O . THR A 1 88 ? 3.038 2.258 19.602 1.00 85.44 88 THR A O 1
ATOM 764 N N . GLN A 1 89 ? 4.192 1.836 17.734 1.00 87.56 89 GLN A N 1
ATOM 765 C CA . GLN A 1 89 ? 3.428 2.765 16.890 1.00 87.56 89 GLN A CA 1
ATOM 766 C C . GLN A 1 89 ? 1.976 2.297 16.717 1.00 87.56 89 GLN A C 1
ATOM 768 O O . GLN A 1 89 ? 1.045 3.101 16.767 1.00 87.56 89 GLN A O 1
ATOM 773 N N . ARG A 1 90 ? 1.772 0.984 16.544 1.00 89.69 90 ARG A N 1
ATOM 774 C CA . ARG A 1 90 ? 0.437 0.378 16.461 1.00 89.69 90 ARG A CA 1
ATOM 775 C C . ARG A 1 90 ? -0.329 0.537 17.770 1.00 89.69 90 ARG A C 1
ATOM 777 O O . ARG A 1 90 ? -1.492 0.916 17.719 1.00 89.69 90 ARG A O 1
ATOM 784 N N . VAL A 1 91 ? 0.315 0.319 18.918 1.00 92.81 91 VAL A N 1
ATOM 785 C CA . VAL A 1 91 ? -0.287 0.516 20.248 1.00 92.81 91 VAL A CA 1
ATOM 786 C C . VAL A 1 91 ? -0.766 1.954 20.398 1.00 92.81 91 VAL A C 1
ATOM 788 O O . VAL A 1 91 ? -1.943 2.158 20.677 1.00 92.81 91 VAL A O 1
ATOM 791 N N . GLY A 1 92 ? 0.093 2.941 20.119 1.00 91.62 92 GLY A N 1
ATOM 792 C CA . GLY A 1 92 ? -0.286 4.356 20.189 1.00 91.62 92 GLY A CA 1
ATOM 793 C C . GLY A 1 92 ? -1.480 4.697 19.289 1.00 91.62 92 GLY A C 1
ATOM 794 O O . GLY A 1 92 ? -2.428 5.349 19.724 1.00 91.62 92 GLY A O 1
ATOM 795 N N . ARG A 1 93 ? -1.494 4.181 18.051 1.00 90.62 93 ARG A N 1
ATOM 796 C CA . ARG A 1 93 ? -2.630 4.352 17.131 1.00 90.62 93 ARG A CA 1
ATOM 797 C C . ARG A 1 93 ? -3.915 3.722 17.675 1.00 90.62 93 ARG A C 1
ATOM 799 O O . ARG A 1 93 ? -4.964 4.359 17.637 1.00 90.62 93 ARG A O 1
ATOM 806 N N . ILE A 1 94 ? -3.845 2.486 18.169 1.00 92.94 94 ILE A N 1
ATOM 807 C CA . ILE A 1 94 ? -5.005 1.779 18.723 1.00 92.94 94 ILE A CA 1
ATOM 808 C C . ILE A 1 94 ? -5.528 2.472 19.980 1.00 92.94 94 ILE A C 1
ATOM 810 O O . ILE A 1 94 ? -6.740 2.577 20.141 1.00 92.94 94 ILE A O 1
ATOM 814 N N . ARG A 1 95 ? -4.651 3.001 20.836 1.00 94.38 95 ARG A N 1
ATOM 815 C CA . ARG A 1 95 ? -5.058 3.779 22.011 1.00 94.38 95 ARG A CA 1
ATOM 816 C C . ARG A 1 95 ? -5.855 5.010 21.634 1.00 94.38 95 ARG A C 1
ATOM 818 O O . ARG A 1 95 ? -6.960 5.161 22.139 1.00 94.38 95 ARG A O 1
ATOM 825 N N . LYS A 1 96 ? -5.371 5.787 20.665 1.00 93.38 96 LYS A N 1
ATOM 826 C CA . LYS A 1 96 ? -6.099 6.953 20.158 1.00 93.38 96 LYS A CA 1
ATOM 827 C C . LYS A 1 96 ? -7.496 6.581 19.638 1.00 93.38 96 LYS A C 1
ATOM 829 O O . LYS A 1 96 ? -8.464 7.279 19.923 1.00 93.38 96 LYS A O 1
ATOM 834 N N . ILE A 1 97 ? -7.606 5.459 18.921 1.00 93.12 97 ILE A N 1
ATOM 835 C CA . ILE A 1 97 ? -8.891 4.938 18.426 1.00 93.12 97 ILE A CA 1
ATOM 836 C C . ILE A 1 97 ? -9.817 4.529 19.582 1.00 93.12 97 ILE A C 1
ATOM 838 O O . ILE A 1 97 ? -10.998 4.866 19.576 1.00 93.12 97 ILE A O 1
ATOM 842 N N . ILE A 1 98 ? -9.293 3.819 20.584 1.00 94.38 98 ILE A N 1
ATOM 843 C CA . ILE A 1 98 ? -10.049 3.402 21.774 1.00 94.38 98 ILE A CA 1
ATOM 844 C C . ILE A 1 98 ? -10.553 4.616 22.560 1.00 94.38 98 ILE A C 1
ATOM 846 O O . ILE A 1 98 ? -11.700 4.624 23.001 1.00 94.38 98 ILE A O 1
ATOM 850 N N . GLU A 1 99 ? -9.702 5.618 22.769 1.00 94.06 99 GLU A N 1
ATOM 851 C CA . GLU A 1 99 ? -10.044 6.834 23.508 1.00 94.06 99 GLU A CA 1
ATOM 852 C C . GLU A 1 99 ? -11.162 7.604 22.813 1.00 94.06 99 GLU A C 1
ATOM 854 O O . GLU A 1 99 ? -12.161 7.929 23.450 1.00 94.06 99 GLU A O 1
ATOM 859 N N . GLU A 1 100 ? -11.060 7.814 21.500 1.00 93.00 100 GLU A N 1
ATOM 860 C CA . GLU A 1 100 ? -12.126 8.464 20.741 1.00 93.00 100 GLU A CA 1
ATOM 861 C C . GLU A 1 100 ? -13.427 7.653 20.767 1.00 93.00 100 GLU A C 1
ATOM 863 O O . GLU A 1 100 ? -14.500 8.214 20.990 1.00 93.00 100 GLU A O 1
ATOM 868 N N . TYR A 1 101 ? -13.345 6.331 20.593 1.00 91.94 101 TYR A N 1
ATOM 869 C CA . TYR A 1 101 ? -14.514 5.455 20.648 1.00 91.94 101 TYR A CA 1
ATOM 870 C C . TYR A 1 101 ? -15.230 5.552 22.003 1.00 91.94 101 TYR A C 1
ATOM 872 O O . TYR A 1 101 ? -16.457 5.627 22.050 1.00 91.94 101 TYR A O 1
ATOM 880 N N . LYS A 1 102 ? -14.476 5.623 23.110 1.00 93.19 102 LYS A N 1
ATOM 881 C CA . LYS A 1 102 ? -15.032 5.863 24.451 1.00 93.19 102 LYS A CA 1
ATOM 882 C C . LYS A 1 102 ? -15.676 7.241 24.567 1.00 93.19 102 LYS A C 1
ATOM 884 O O . LYS A 1 102 ? -16.799 7.330 25.050 1.00 93.19 102 LYS A O 1
ATOM 889 N N . LEU A 1 103 ? -14.994 8.295 24.111 1.00 93.25 103 LEU A N 1
ATOM 890 C CA . LEU A 1 103 ? -15.506 9.671 24.152 1.00 93.25 103 LEU A CA 1
ATOM 891 C C . LEU A 1 103 ? -16.816 9.825 23.368 1.00 93.25 103 LEU A C 1
ATOM 893 O O . LEU A 1 103 ? -17.684 10.599 23.761 1.00 93.25 103 LEU A O 1
ATOM 897 N N . LYS A 1 104 ? -16.983 9.052 22.292 1.00 91.69 104 LYS A N 1
ATOM 898 C CA . LYS A 1 104 ? -18.205 9.002 21.479 1.00 91.69 104 LYS A CA 1
ATOM 899 C C . LYS A 1 104 ? -19.217 7.949 21.956 1.00 91.69 104 LYS A C 1
ATOM 901 O O . LYS A 1 104 ? -20.113 7.592 21.198 1.00 91.69 104 LYS A O 1
ATOM 906 N N . ASN A 1 105 ? -19.107 7.440 23.188 1.00 91.75 105 ASN A N 1
ATOM 907 C CA . ASN A 1 105 ? -20.019 6.443 23.775 1.00 91.75 105 ASN A CA 1
ATOM 908 C C . ASN A 1 105 ? -20.203 5.177 22.918 1.00 91.75 105 ASN A C 1
ATOM 910 O O . ASN A 1 105 ? -21.300 4.634 22.803 1.00 91.75 105 ASN A O 1
ATOM 914 N N . GLY A 1 106 ? -19.126 4.714 22.288 1.00 90.19 106 GLY A N 1
ATOM 915 C CA . GLY A 1 106 ? -19.137 3.544 21.417 1.00 90.19 106 GLY A CA 1
ATOM 916 C C . GLY A 1 106 ? -19.745 3.782 20.033 1.00 90.19 106 GLY A C 1
ATOM 917 O O . GLY A 1 106 ? -20.008 2.832 19.298 1.00 90.19 106 GLY A O 1
ATOM 918 N N . ILE A 1 107 ? -19.971 5.041 19.654 1.00 89.62 107 ILE A N 1
ATOM 919 C CA . ILE A 1 107 ? -20.504 5.390 18.340 1.00 89.62 107 ILE A CA 1
ATOM 920 C C . ILE A 1 107 ? -19.348 5.583 17.359 1.00 89.62 107 ILE A C 1
ATOM 922 O O . ILE A 1 107 ? -18.490 6.454 17.504 1.00 89.62 107 ILE A O 1
ATOM 926 N N . LEU A 1 108 ? -19.354 4.736 16.338 1.00 90.56 108 LEU A N 1
ATOM 927 C CA . LEU A 1 108 ? -18.463 4.785 15.190 1.00 90.56 108 LEU A CA 1
ATOM 928 C C . LEU A 1 108 ? -18.889 5.879 14.185 1.00 90.56 108 LEU A C 1
ATOM 930 O O . LEU A 1 108 ? -20.091 6.128 14.071 1.00 90.56 108 LEU A O 1
ATOM 934 N N . PRO A 1 109 ? -17.953 6.497 13.429 1.00 91.62 109 PRO A N 1
ATOM 935 C CA . PRO A 1 109 ? -18.297 7.459 12.379 1.00 91.62 109 PRO A CA 1
ATOM 936 C C . PRO A 1 109 ? -19.327 6.913 11.382 1.00 91.62 109 PRO A C 1
ATOM 938 O O . PRO A 1 109 ? -19.154 5.832 10.820 1.00 91.62 109 PRO A O 1
ATOM 941 N N . ARG A 1 110 ? -20.402 7.667 11.141 1.00 90.75 110 ARG A N 1
ATOM 942 C CA . ARG A 1 110 ? -21.525 7.240 10.282 1.00 90.75 110 ARG A CA 1
ATOM 943 C C . ARG A 1 110 ? -21.471 7.827 8.879 1.00 90.75 110 ARG A C 1
ATOM 945 O O . ARG A 1 110 ? -22.145 7.335 7.978 1.00 90.75 110 ARG A O 1
ATOM 952 N N . ASN A 1 111 ? -20.700 8.889 8.696 1.00 91.25 111 ASN A N 1
ATOM 953 C CA . ASN A 1 111 ? -20.556 9.588 7.430 1.00 91.25 111 ASN A CA 1
ATOM 954 C C . ASN A 1 111 ? -19.103 10.035 7.223 1.00 91.25 111 ASN A C 1
ATOM 956 O O . ASN A 1 111 ? -18.246 9.874 8.094 1.00 91.25 111 ASN A O 1
ATOM 960 N N . LYS A 1 112 ? -18.834 10.562 6.028 1.00 88.06 112 LYS A N 1
ATOM 961 C CA . LYS A 1 112 ? -17.500 10.994 5.616 1.00 88.06 112 LYS A CA 1
ATOM 962 C C . LYS A 1 112 ? -16.950 12.111 6.502 1.00 88.06 112 LYS A C 1
ATOM 964 O O . LYS A 1 112 ? -15.775 12.056 6.847 1.00 88.06 112 LYS A O 1
ATOM 969 N N . ASP A 1 113 ? -17.780 13.074 6.883 1.00 89.75 113 ASP A N 1
ATOM 970 C CA . ASP A 1 113 ? -17.350 14.239 7.659 1.00 89.75 113 ASP A CA 1
ATOM 971 C C . ASP A 1 113 ? -16.927 13.815 9.075 1.00 89.75 113 ASP A C 1
ATOM 973 O O . ASP A 1 113 ? -15.798 14.075 9.488 1.00 89.75 113 ASP A O 1
ATOM 977 N N . GLU A 1 114 ? -17.755 13.007 9.753 1.00 92.06 114 GLU A N 1
ATOM 978 C CA . GLU A 1 114 ? -17.426 12.401 11.054 1.00 92.06 114 GLU A CA 1
ATOM 979 C C . GLU A 1 114 ? -16.145 11.541 10.989 1.00 92.06 114 GLU A C 1
ATOM 981 O O . GLU A 1 114 ? -15.405 11.437 11.970 1.00 92.06 114 GLU A O 1
ATOM 986 N N . LEU A 1 115 ? -15.881 10.897 9.845 1.00 91.25 115 LEU A N 1
ATOM 987 C CA . LEU A 1 115 ? -14.703 10.056 9.634 1.00 91.25 115 LEU A CA 1
ATOM 988 C C . LEU A 1 115 ? -13.425 10.880 9.424 1.00 91.25 115 LEU A C 1
ATOM 990 O O . LEU A 1 115 ? -12.370 10.477 9.921 1.00 91.25 115 LEU A O 1
ATOM 994 N N . GLN A 1 116 ? -13.494 12.011 8.716 1.00 88.12 116 GLN A N 1
ATOM 995 C CA . GLN A 1 116 ? -12.344 12.903 8.501 1.00 88.12 116 GLN A CA 1
ATOM 996 C C . GLN A 1 116 ? -11.846 13.538 9.803 1.00 88.12 116 GLN A C 1
ATOM 998 O O . GLN A 1 116 ? -10.649 13.757 9.958 1.00 88.12 116 GLN A O 1
ATOM 1003 N N . GLU A 1 117 ? -12.742 13.774 10.759 1.00 88.56 117 GLU A N 1
ATOM 1004 C CA . GLU A 1 117 ? -12.395 14.312 12.080 1.00 88.56 117 GLU A CA 1
ATOM 1005 C C . GLU A 1 117 ? -11.923 13.235 13.072 1.00 88.56 117 GLU A C 1
ATOM 1007 O O . GLU A 1 117 ? -11.517 13.544 14.194 1.00 88.56 117 GLU A O 1
ATOM 1012 N N . SER A 1 118 ? -11.966 11.959 12.678 1.00 89.50 118 SER A N 1
ATOM 1013 C CA . SER A 1 118 ? -11.657 10.838 13.565 1.00 89.50 118 SER A CA 1
ATOM 1014 C C . SER A 1 118 ? -10.183 10.422 13.555 1.00 89.50 118 SER A C 1
ATOM 1016 O O . SER A 1 118 ? -9.401 10.686 12.644 1.00 89.50 118 SER A O 1
ATOM 1018 N N . SER A 1 119 ? -9.797 9.636 14.550 1.00 87.81 119 SER A N 1
ATOM 1019 C CA . SER A 1 119 ? -8.527 8.912 14.651 1.00 87.81 119 SER A CA 1
ATOM 1020 C C . SER A 1 119 ? -8.304 7.887 13.530 1.00 87.81 119 SER A C 1
ATOM 1022 O O . SER A 1 119 ? -7.179 7.405 13.352 1.00 87.81 119 SER A O 1
ATOM 1024 N N . PHE A 1 120 ? -9.330 7.585 12.726 1.00 84.62 120 PHE A N 1
ATOM 1025 C CA . PHE A 1 120 ? -9.210 6.770 11.519 1.00 84.62 120 PHE A CA 1
ATOM 1026 C C . PHE A 1 120 ? -8.735 7.553 10.284 1.00 84.62 120 PHE A C 1
ATOM 1028 O O . PHE A 1 120 ? -8.462 6.905 9.272 1.00 84.62 120 PHE A O 1
ATOM 1035 N N . ALA A 1 121 ? -8.579 8.885 10.362 1.00 79.94 121 ALA A N 1
ATOM 1036 C CA . ALA A 1 121 ? -8.340 9.823 9.252 1.00 79.94 121 ALA A CA 1
ATOM 1037 C C . ALA A 1 121 ? -6.983 9.702 8.512 1.00 79.94 121 ALA A C 1
ATOM 1039 O O . ALA A 1 121 ? -6.286 10.679 8.250 1.00 79.94 121 ALA A O 1
ATOM 1040 N N . SER A 1 122 ? -6.581 8.493 8.131 1.00 83.38 122 SER A N 1
ATOM 1041 C CA . SER A 1 122 ? -5.519 8.265 7.147 1.00 83.38 122 SER A CA 1
ATOM 1042 C C . SER A 1 122 ? -6.149 7.849 5.824 1.00 83.38 122 SER A C 1
ATOM 1044 O O . SER A 1 122 ? -6.961 6.932 5.855 1.00 83.38 122 SER A O 1
ATOM 1046 N N . LEU A 1 123 ? -5.719 8.423 4.690 1.00 81.56 123 LEU A N 1
ATOM 1047 C CA . LEU A 1 123 ? -6.304 8.199 3.352 1.00 81.56 123 LEU A CA 1
ATOM 1048 C C . LEU A 1 123 ? -6.748 6.748 3.098 1.00 81.56 123 LEU A C 1
ATOM 1050 O O . LEU A 1 123 ? -7.905 6.500 2.775 1.00 81.56 123 LEU A O 1
ATOM 1054 N N . TYR A 1 124 ? -5.849 5.782 3.306 1.00 88.00 124 TYR A N 1
ATOM 1055 C CA . TYR A 1 124 ? -6.159 4.368 3.092 1.00 88.00 124 TYR A CA 1
ATOM 1056 C C . TYR A 1 124 ? -7.247 3.836 4.041 1.00 88.00 124 TYR A C 1
ATOM 1058 O O . TYR A 1 124 ? -8.208 3.225 3.587 1.00 88.00 124 TYR A O 1
ATOM 1066 N N . ILE A 1 125 ? -7.127 4.081 5.353 1.00 90.06 125 ILE A N 1
ATOM 1067 C CA . ILE A 1 125 ? -8.103 3.577 6.339 1.00 90.06 125 ILE A CA 1
ATOM 1068 C C . ILE A 1 125 ? -9.434 4.291 6.201 1.00 90.06 125 ILE A C 1
ATOM 1070 O O . ILE A 1 125 ? -10.455 3.629 6.298 1.00 90.06 125 ILE A O 1
ATOM 1074 N N . SER A 1 126 ? -9.442 5.593 5.919 1.00 91.12 126 SER A N 1
ATOM 1075 C CA . SER A 1 126 ? -10.674 6.325 5.646 1.00 91.12 126 SER A CA 1
ATOM 1076 C C . SER A 1 126 ? -11.400 5.721 4.447 1.00 91.12 126 SER A C 1
ATOM 1078 O O . SER A 1 126 ? -12.582 5.417 4.546 1.00 91.12 126 SER A O 1
ATOM 1080 N N . ASN A 1 127 ? -10.695 5.439 3.350 1.00 92.94 127 ASN A N 1
ATOM 1081 C CA . ASN A 1 127 ? -11.318 4.819 2.183 1.00 92.94 127 ASN A CA 1
ATOM 1082 C C . ASN A 1 127 ? -11.788 3.386 2.468 1.00 92.94 127 ASN A C 1
ATOM 1084 O O . ASN A 1 127 ? -12.860 2.987 2.018 1.00 92.94 127 ASN A O 1
ATOM 1088 N N . ALA A 1 128 ? -11.022 2.608 3.235 1.00 93.38 128 ALA A N 1
ATOM 1089 C CA . ALA A 1 128 ? -11.439 1.269 3.635 1.00 93.38 128 ALA A CA 1
ATOM 1090 C C . ALA A 1 128 ? -12.678 1.306 4.540 1.00 93.38 128 ALA A C 1
ATOM 1092 O O . ALA A 1 128 ? -13.611 0.527 4.363 1.00 93.38 128 ALA A O 1
ATOM 1093 N N . TYR A 1 129 ? -12.729 2.262 5.463 1.00 94.06 129 TYR A N 1
ATOM 1094 C CA . TYR A 1 129 ? -13.869 2.505 6.332 1.00 94.06 129 TYR A CA 1
ATOM 1095 C C . TYR A 1 129 ? -15.106 2.923 5.527 1.00 94.06 129 TYR A C 1
ATOM 1097 O O . TYR A 1 129 ? -16.189 2.369 5.719 1.00 94.06 129 TYR A O 1
ATOM 1105 N N . GLU A 1 130 ? -14.951 3.848 4.577 1.00 94.81 130 GLU A N 1
ATOM 1106 C CA . GLU A 1 130 ? -16.024 4.239 3.662 1.00 94.81 130 GLU A CA 1
ATOM 1107 C C . GLU A 1 130 ? -16.552 3.035 2.877 1.00 94.81 130 GLU A C 1
ATOM 1109 O O . GLU A 1 130 ? -17.763 2.825 2.830 1.00 94.81 130 GLU A O 1
ATOM 1114 N N . LEU A 1 131 ? -15.657 2.214 2.322 1.00 94.50 131 LEU A N 1
ATOM 1115 C CA . LEU A 1 131 ? -16.013 1.042 1.524 1.00 94.50 131 LEU A CA 1
ATOM 1116 C C . LEU A 1 131 ? -16.730 -0.036 2.342 1.00 94.50 131 LEU A C 1
ATOM 1118 O O . LEU A 1 131 ? -17.739 -0.595 1.905 1.00 94.50 131 LEU A O 1
ATOM 1122 N N . PHE A 1 132 ? -16.205 -0.356 3.523 1.00 92.31 132 PHE A N 1
ATOM 1123 C CA . PHE A 1 132 ? -16.637 -1.525 4.280 1.00 92.31 132 PHE A CA 1
ATOM 1124 C C . PHE A 1 132 ? -17.695 -1.227 5.331 1.00 92.31 132 PHE A C 1
ATOM 1126 O O . PHE A 1 132 ? -18.554 -2.079 5.547 1.00 92.31 132 PHE A O 1
ATOM 1133 N N . VAL A 1 133 ? -17.670 -0.055 5.962 1.00 91.62 133 VAL A N 1
ATOM 1134 C CA . VAL A 1 133 ? -18.547 0.267 7.097 1.00 91.62 133 VAL A CA 1
ATOM 1135 C C . VAL A 1 133 ? -19.690 1.163 6.650 1.00 91.62 133 VAL A C 1
ATOM 1137 O O . VAL A 1 133 ? -20.848 0.791 6.816 1.00 91.62 133 VAL A O 1
ATOM 1140 N N . ILE A 1 134 ? -19.370 2.290 6.008 1.00 92.31 134 ILE A N 1
ATOM 1141 C CA . ILE A 1 134 ? -20.375 3.246 5.511 1.00 92.31 134 ILE A CA 1
ATOM 1142 C C . ILE A 1 134 ? -21.043 2.728 4.222 1.00 92.31 134 ILE A C 1
ATOM 1144 O O . ILE A 1 134 ? -22.159 3.123 3.900 1.00 92.31 134 ILE A O 1
ATOM 1148 N N . LYS A 1 135 ? -20.399 1.786 3.515 1.00 91.81 135 LYS A N 1
ATOM 1149 C CA . LYS A 1 135 ? -20.843 1.206 2.230 1.00 91.81 135 LYS A CA 1
ATOM 1150 C C . LYS A 1 135 ? -20.865 2.215 1.073 1.00 91.81 135 LYS A C 1
ATOM 1152 O O . LYS A 1 135 ? -21.629 2.070 0.119 1.00 91.81 135 LYS A O 1
ATOM 1157 N N . ASN A 1 136 ? -19.982 3.207 1.130 1.00 94.31 136 ASN A N 1
ATOM 1158 C CA . ASN A 1 136 ? -19.730 4.148 0.046 1.00 94.31 136 ASN A CA 1
ATOM 1159 C C . ASN A 1 136 ? -18.724 3.584 -0.962 1.00 94.31 136 ASN A C 1
ATOM 1161 O O . ASN A 1 136 ? -17.918 2.705 -0.668 1.00 94.31 136 ASN A O 1
ATOM 1165 N N . LYS A 1 137 ? -18.734 4.120 -2.183 1.00 95.88 137 LYS A N 1
ATOM 1166 C CA . LYS A 1 137 ? -17.733 3.767 -3.195 1.00 95.88 137 LYS A CA 1
ATOM 1167 C C . LYS A 1 137 ? -16.426 4.506 -2.902 1.00 95.88 137 LYS A C 1
ATOM 1169 O O . LYS A 1 137 ? -16.307 5.686 -3.226 1.00 95.88 137 LYS A O 1
ATOM 1174 N N . ALA A 1 138 ? -15.450 3.798 -2.345 1.00 95.25 138 ALA A N 1
ATOM 1175 C CA . ALA A 1 138 ? -14.125 4.333 -2.049 1.00 95.25 138 ALA A CA 1
ATOM 1176 C C . ALA A 1 138 ? -13.015 3.395 -2.549 1.00 95.25 138 ALA A C 1
ATOM 1178 O O . ALA A 1 138 ? -13.186 2.174 -2.601 1.00 95.25 138 ALA A O 1
ATOM 1179 N N . ALA A 1 139 ? -11.889 3.973 -2.971 1.00 95.56 139 ALA A N 1
ATOM 1180 C CA . ALA A 1 139 ? -10.761 3.219 -3.512 1.00 95.56 139 ALA A CA 1
ATOM 1181 C C . ALA A 1 139 ? -9.767 2.869 -2.398 1.00 95.56 139 ALA A C 1
ATOM 1183 O O . ALA A 1 139 ? -9.287 3.768 -1.708 1.00 95.56 139 ALA A O 1
ATOM 1184 N N . LEU A 1 140 ? -9.399 1.595 -2.258 1.00 94.19 140 LEU A N 1
ATOM 1185 C CA . LEU A 1 140 ? -8.338 1.099 -1.372 1.00 94.19 140 LEU A CA 1
ATOM 1186 C C . LEU A 1 140 ? -6.960 1.462 -1.943 1.00 94.19 140 LEU A C 1
ATOM 1188 O O . LEU A 1 140 ? -6.156 0.607 -2.311 1.00 94.19 140 LEU A O 1
ATOM 1192 N N . LEU A 1 141 ? -6.731 2.763 -2.087 1.00 91.25 141 LEU A N 1
ATOM 1193 C CA . LEU A 1 141 ? -5.617 3.325 -2.820 1.00 91.25 141 LEU A CA 1
ATOM 1194 C C . LEU A 1 141 ? -4.337 3.239 -1.984 1.00 91.25 141 LEU A C 1
ATOM 1196 O O . LEU A 1 141 ? -4.035 4.109 -1.169 1.00 91.25 141 LEU A O 1
ATOM 1200 N N . ASP A 1 142 ? -3.591 2.160 -2.193 1.00 89.19 142 ASP A N 1
ATOM 1201 C CA . ASP A 1 142 ? -2.248 1.947 -1.669 1.00 89.19 142 ASP A CA 1
ATOM 1202 C C . ASP A 1 142 ? -1.203 2.012 -2.798 1.00 89.19 142 ASP A C 1
ATOM 1204 O O . ASP A 1 142 ? -1.505 2.299 -3.961 1.00 89.19 142 ASP A O 1
ATOM 1208 N N . VAL A 1 143 ? 0.056 1.722 -2.467 1.00 87.19 143 VAL A N 1
ATOM 1209 C CA . VAL A 1 143 ? 1.151 1.663 -3.448 1.00 87.19 143 VAL A CA 1
ATOM 1210 C C . VAL A 1 143 ? 0.962 0.562 -4.500 1.00 87.19 143 VAL A C 1
ATOM 1212 O O . VAL A 1 143 ? 1.519 0.658 -5.592 1.00 87.19 143 VAL A O 1
ATOM 1215 N N . ASN A 1 144 ? 0.190 -0.489 -4.205 1.00 91.31 144 ASN A N 1
ATOM 1216 C CA . ASN A 1 144 ? -0.050 -1.595 -5.127 1.00 91.31 144 ASN A CA 1
ATOM 1217 C C . ASN A 1 144 ? -1.118 -1.247 -6.154 1.00 91.31 144 ASN A C 1
ATOM 1219 O O . ASN A 1 144 ? -0.868 -1.380 -7.350 1.00 91.31 144 ASN A O 1
ATOM 1223 N N . MET A 1 145 ? -2.268 -0.753 -5.700 1.00 93.31 145 MET A N 1
ATOM 1224 C CA . MET A 1 145 ? -3.323 -0.242 -6.565 1.00 93.31 145 MET A CA 1
ATOM 1225 C C . MET A 1 145 ? -2.792 0.878 -7.452 1.00 93.31 145 MET A C 1
ATOM 1227 O O . MET A 1 145 ? -2.966 0.827 -8.668 1.00 93.31 145 MET A O 1
ATOM 1231 N N . SER A 1 146 ? -2.078 1.835 -6.862 1.00 91.62 146 SER A N 1
ATOM 1232 C CA . SER A 1 146 ? -1.514 2.965 -7.597 1.00 91.62 146 SER A CA 1
ATOM 1233 C C . SER A 1 146 ? -0.534 2.504 -8.681 1.00 91.62 146 SER A C 1
ATOM 1235 O O . SER A 1 146 ? -0.655 2.934 -9.821 1.00 91.62 146 SER A O 1
ATOM 1237 N N . ARG A 1 147 ? 0.341 1.525 -8.399 1.00 91.69 147 ARG A N 1
ATOM 1238 C CA . ARG A 1 147 ? 1.232 0.928 -9.411 1.00 91.69 147 ARG A CA 1
ATOM 1239 C C . ARG A 1 147 ? 0.467 0.329 -10.591 1.00 91.69 147 ARG A C 1
ATOM 1241 O O . ARG A 1 147 ? 0.877 0.524 -11.732 1.00 91.69 147 ARG A O 1
ATOM 1248 N N . VAL A 1 148 ? -0.604 -0.429 -10.339 1.00 94.75 148 VAL A N 1
ATOM 1249 C CA . VAL A 1 148 ? -1.399 -1.041 -11.419 1.00 94.75 148 VAL A CA 1
ATOM 1250 C C . VAL A 1 148 ? -2.084 0.034 -12.255 1.00 94.75 148 VAL A C 1
ATOM 1252 O O . VAL A 1 148 ? -2.021 -0.021 -13.482 1.00 94.75 148 VAL A O 1
ATOM 1255 N N . LEU A 1 149 ? -2.703 1.014 -11.594 1.00 94.19 149 LEU A N 1
ATOM 1256 C CA . LEU A 1 149 ? -3.385 2.122 -12.252 1.00 94.19 149 LEU A CA 1
ATOM 1257 C C . LEU A 1 149 ? -2.417 2.948 -13.104 1.00 94.19 149 LEU A C 1
ATOM 1259 O O . LEU A 1 149 ? -2.703 3.189 -14.273 1.00 94.19 149 LEU A O 1
ATOM 1263 N N . SER A 1 150 ? -1.254 3.312 -12.568 1.00 90.69 150 SER A N 1
ATOM 1264 C CA . SER A 1 150 ? -0.229 4.040 -13.316 1.00 90.69 150 SER A CA 1
ATOM 1265 C C . SER A 1 150 ? 0.305 3.211 -14.478 1.00 90.69 150 SER A C 1
ATOM 1267 O O . SER A 1 150 ? 0.252 3.651 -15.616 1.00 90.69 150 SER A O 1
ATOM 1269 N N . ARG A 1 151 ? 0.711 1.956 -14.273 1.00 91.25 151 ARG A N 1
ATOM 1270 C CA . ARG A 1 151 ? 1.219 1.145 -15.393 1.00 91.25 151 ARG A CA 1
ATOM 1271 C C . ARG A 1 151 ? 0.207 0.979 -16.525 1.00 91.25 151 ARG A C 1
ATOM 1273 O O . ARG A 1 151 ? 0.593 1.022 -17.689 1.00 91.25 151 ARG A O 1
ATOM 1280 N N . PHE A 1 152 ? -1.072 0.807 -16.201 1.00 93.94 152 PHE A N 1
ATOM 1281 C CA . PHE A 1 152 ? -2.094 0.634 -17.225 1.00 93.94 152 PHE A CA 1
ATOM 1282 C C . PHE A 1 152 ? -2.488 1.950 -17.910 1.00 93.94 152 PHE A C 1
ATOM 1284 O O . PHE A 1 152 ? -2.502 1.993 -19.134 1.00 93.94 152 PHE A O 1
ATOM 1291 N N . PHE A 1 153 ? -2.801 3.004 -17.145 1.00 90.62 153 PHE A N 1
ATOM 1292 C CA . PHE A 1 153 ? -3.378 4.251 -17.670 1.00 90.62 153 PHE A CA 1
ATOM 1293 C C . PHE A 1 153 ? -2.370 5.394 -17.857 1.00 90.62 153 PHE A C 1
ATOM 1295 O O . PHE A 1 153 ? -2.650 6.327 -18.611 1.00 90.62 153 PHE A O 1
ATOM 1302 N N . TYR A 1 154 ? -1.262 5.403 -17.109 1.00 79.25 154 TYR A N 1
ATOM 1303 C CA . TYR A 1 154 ? -0.366 6.556 -17.020 1.00 79.25 154 TYR A CA 1
ATOM 1304 C C . TYR A 1 154 ? 1.073 6.198 -16.601 1.00 79.25 154 TYR A C 1
ATOM 1306 O O . TYR A 1 154 ? 1.367 6.098 -15.408 1.00 79.25 154 TYR A O 1
ATOM 1314 N N . PRO A 1 155 ? 2.011 6.079 -17.551 1.00 63.16 155 PRO A N 1
ATOM 1315 C CA . PRO A 1 155 ? 3.354 5.572 -17.283 1.00 63.16 155 PRO A CA 1
ATOM 1316 C C . PRO A 1 155 ? 4.273 6.541 -16.517 1.00 63.16 155 PRO A C 1
ATOM 1318 O O . PRO A 1 155 ? 5.456 6.246 -16.400 1.00 63.16 155 PRO A O 1
ATOM 1321 N N . LYS A 1 156 ? 3.794 7.688 -16.006 1.00 62.19 156 LYS A N 1
ATOM 1322 C CA . LYS A 1 156 ? 4.668 8.572 -15.217 1.00 62.19 156 LYS A CA 1
ATOM 1323 C C . LYS A 1 156 ? 4.783 8.098 -13.775 1.00 62.19 156 LYS A C 1
ATOM 1325 O O . LYS A 1 156 ? 3.793 7.700 -13.157 1.00 62.19 156 LYS A O 1
ATOM 1330 N N . ASP A 1 157 ? 5.981 8.264 -13.233 1.00 55.69 157 ASP A N 1
ATOM 1331 C CA . ASP A 1 157 ? 6.264 8.068 -11.820 1.00 55.69 157 ASP A CA 1
ATOM 1332 C C . ASP A 1 157 ? 5.485 9.082 -10.975 1.00 55.69 157 ASP A C 1
ATOM 1334 O O . ASP A 1 157 ? 5.694 10.296 -11.069 1.00 55.69 157 ASP A O 1
ATOM 1338 N N . TYR A 1 158 ? 4.572 8.592 -10.135 1.00 55.88 158 TYR A N 1
ATOM 1339 C CA . TYR A 1 158 ? 3.986 9.403 -9.072 1.00 55.88 158 TYR A CA 1
ATOM 1340 C C . TYR A 1 158 ? 4.861 9.278 -7.820 1.00 55.88 158 TYR A C 1
ATOM 1342 O O . TYR A 1 158 ? 5.237 8.182 -7.405 1.00 55.88 158 TYR A O 1
ATOM 1350 N N . LYS A 1 159 ? 5.202 10.418 -7.210 1.00 55.34 159 LYS A N 1
ATOM 1351 C CA . LYS A 1 159 ? 6.117 10.481 -6.055 1.00 55.34 159 LYS A CA 1
ATOM 1352 C C . LYS A 1 159 ? 5.438 10.102 -4.729 1.00 55.34 159 LYS A C 1
ATOM 1354 O O . LYS A 1 159 ? 6.065 9.479 -3.881 1.00 55.34 159 LYS A O 1
ATOM 1359 N N . ASP A 1 160 ? 4.159 10.455 -4.547 1.00 67.75 160 ASP A N 1
ATOM 1360 C CA . ASP A 1 160 ? 3.363 10.116 -3.353 1.00 67.75 160 ASP A CA 1
ATOM 1361 C C . ASP A 1 160 ? 1.872 9.976 -3.704 1.00 67.75 160 ASP A C 1
ATOM 1363 O O . ASP A 1 160 ? 1.224 10.941 -4.111 1.00 67.75 160 ASP A O 1
ATOM 1367 N N . VAL A 1 161 ? 1.313 8.783 -3.475 1.00 69.00 161 VAL A N 1
ATOM 1368 C CA . VAL A 1 161 ? -0.118 8.464 -3.655 1.00 69.00 161 VAL A CA 1
ATOM 1369 C C . VAL A 1 161 ? -1.027 9.458 -2.921 1.00 69.00 161 VAL A C 1
ATOM 1371 O O . VAL A 1 161 ? -2.106 9.805 -3.403 1.00 69.00 161 VAL A O 1
ATOM 1374 N N . ARG A 1 162 ? -0.604 9.923 -1.738 1.00 69.19 162 ARG A N 1
ATOM 1375 C CA . ARG A 1 162 ? -1.415 10.788 -0.868 1.00 69.19 162 ARG A CA 1
ATOM 1376 C C . ARG A 1 162 ? -1.599 12.192 -1.424 1.00 69.19 162 ARG A C 1
ATOM 1378 O O . ARG A 1 162 ? -2.608 12.821 -1.125 1.00 69.19 162 ARG A O 1
ATOM 1385 N N . ASN A 1 163 ? -0.652 12.658 -2.232 1.00 75.44 163 ASN A N 1
ATOM 1386 C CA . ASN A 1 163 ? -0.636 14.026 -2.750 1.00 75.44 163 ASN A CA 1
ATOM 1387 C C . ASN A 1 163 ? -0.916 14.097 -4.256 1.00 75.44 163 ASN A C 1
ATOM 1389 O O . ASN A 1 163 ? -1.135 15.182 -4.792 1.00 75.44 163 ASN A O 1
ATOM 1393 N N . ASP A 1 164 ? -0.937 12.957 -4.944 1.00 83.88 164 ASP A N 1
ATOM 1394 C CA . ASP A 1 164 ? -1.240 12.900 -6.365 1.00 83.88 164 ASP A CA 1
ATOM 1395 C C . ASP A 1 164 ? -2.765 12.904 -6.596 1.00 83.88 164 ASP A C 1
ATOM 1397 O O . ASP A 1 164 ? -3.474 11.911 -6.421 1.00 83.88 164 ASP A O 1
ATOM 1401 N N . LYS A 1 165 ? -3.296 14.067 -6.989 1.00 86.56 165 LYS A N 1
ATOM 1402 C CA . LYS A 1 165 ? -4.726 14.234 -7.294 1.00 86.56 165 LYS A CA 1
ATOM 1403 C C . LYS A 1 165 ? -5.163 13.420 -8.514 1.00 86.56 165 LYS A C 1
ATOM 1405 O O . LYS A 1 165 ? -6.308 12.980 -8.568 1.00 86.56 165 LYS A O 1
ATOM 1410 N N . LEU A 1 166 ? -4.262 13.207 -9.472 1.00 88.06 166 LEU A N 1
ATOM 1411 C CA . LEU A 1 166 ? -4.556 12.518 -10.722 1.00 88.06 166 LEU A CA 1
ATOM 1412 C C . LEU A 1 166 ? -4.798 11.026 -10.457 1.00 88.06 166 LEU A C 1
ATOM 1414 O O . LEU A 1 166 ? -5.802 10.477 -10.908 1.00 88.06 166 LEU A O 1
ATOM 1418 N N . ILE A 1 167 ? -3.930 10.377 -9.672 1.00 89.00 167 ILE A N 1
ATOM 1419 C CA . ILE A 1 167 ? -4.108 8.959 -9.322 1.00 89.00 167 ILE A CA 1
ATOM 1420 C C . ILE A 1 167 ? -5.340 8.744 -8.435 1.00 89.00 167 ILE A C 1
ATOM 1422 O O . ILE A 1 167 ? -6.042 7.748 -8.598 1.00 89.00 167 ILE A O 1
ATOM 1426 N N . GLN A 1 168 ? -5.655 9.693 -7.546 1.00 90.31 168 GLN A N 1
ATOM 1427 C CA . GLN A 1 168 ? -6.861 9.644 -6.714 1.00 90.31 168 GLN A CA 1
ATOM 1428 C C . GLN A 1 168 ? -8.139 9.766 -7.548 1.00 90.31 168 GLN A C 1
ATOM 1430 O O . GLN A 1 168 ? -9.075 8.986 -7.360 1.00 90.31 168 GLN A O 1
ATOM 1435 N N . GLU A 1 169 ? -8.172 10.694 -8.506 1.00 91.94 169 GLU A N 1
ATOM 1436 C CA . GLU A 1 169 ? -9.294 10.853 -9.430 1.00 91.94 169 GLU A CA 1
ATOM 1437 C C . GLU A 1 169 ? -9.460 9.621 -10.332 1.00 91.94 169 GLU A C 1
ATOM 1439 O O . GLU A 1 169 ? -10.578 9.137 -10.532 1.00 91.94 169 GLU A O 1
ATOM 1444 N N . LEU A 1 170 ? -8.360 9.071 -10.853 1.00 93.00 170 LEU A N 1
ATOM 1445 C CA . LEU A 1 170 ? -8.381 7.833 -11.629 1.00 93.00 170 LEU A CA 1
ATOM 1446 C C . LEU A 1 170 ? -8.921 6.671 -10.796 1.00 93.00 170 LEU A C 1
ATOM 1448 O O . LEU A 1 170 ? -9.821 5.963 -11.245 1.00 93.00 170 LEU A O 1
ATOM 1452 N N . ALA A 1 171 ? -8.411 6.489 -9.578 1.00 94.44 171 ALA A N 1
ATOM 1453 C CA . ALA A 1 171 ? -8.851 5.433 -8.681 1.00 94.44 171 ALA A CA 1
ATOM 1454 C C . ALA A 1 171 ? -10.347 5.553 -8.382 1.00 94.44 171 ALA A C 1
ATOM 1456 O O . ALA A 1 171 ? -11.070 4.568 -8.529 1.00 94.44 171 ALA A O 1
ATOM 1457 N N . HIS A 1 172 ? -10.830 6.761 -8.061 1.00 94.50 172 HIS A N 1
ATOM 1458 C CA . HIS A 1 172 ? -12.253 7.034 -7.865 1.00 94.50 172 HIS A CA 1
ATOM 1459 C C . HIS A 1 172 ? -13.073 6.663 -9.105 1.00 94.50 172 HIS A C 1
ATOM 1461 O O . HIS A 1 172 ? -14.056 5.924 -9.011 1.00 94.50 172 HIS A O 1
ATOM 1467 N N . ASN A 1 173 ? -12.638 7.111 -10.284 1.00 94.88 173 ASN A N 1
ATOM 1468 C CA . ASN A 1 173 ? -13.301 6.786 -11.537 1.00 94.88 173 ASN A CA 1
ATOM 1469 C C . ASN A 1 173 ? -13.324 5.281 -11.789 1.00 94.88 173 ASN A C 1
ATOM 1471 O O . ASN A 1 173 ? -14.366 4.778 -12.185 1.00 94.88 173 ASN A O 1
ATOM 1475 N N . VAL A 1 174 ? -12.243 4.544 -11.522 1.00 96.12 174 VAL A N 1
ATOM 1476 C CA . VAL A 1 174 ? -12.171 3.085 -11.690 1.00 96.12 174 VAL A CA 1
ATOM 1477 C C . VAL A 1 174 ? -13.121 2.363 -10.738 1.00 96.12 174 VAL A C 1
ATOM 1479 O O . VAL A 1 174 ? -13.849 1.479 -11.190 1.00 96.12 174 VAL A O 1
ATOM 1482 N N . ILE A 1 175 ? -13.212 2.768 -9.472 1.00 96.31 175 ILE A N 1
ATOM 1483 C CA . ILE A 1 175 ? -14.076 2.092 -8.491 1.00 96.31 175 ILE A CA 1
ATOM 1484 C C . ILE A 1 175 ? -15.539 2.541 -8.536 1.00 96.31 175 ILE A C 1
ATOM 1486 O O . ILE A 1 175 ? -16.370 1.922 -7.875 1.00 96.31 175 ILE A O 1
ATOM 1490 N N . ASN A 1 176 ? -15.893 3.583 -9.304 1.00 95.44 176 ASN A N 1
ATOM 1491 C CA . ASN A 1 176 ? -17.256 4.126 -9.348 1.00 95.44 176 ASN A CA 1
ATOM 1492 C C . ASN A 1 176 ? -18.250 3.231 -10.127 1.00 95.44 176 ASN A C 1
ATOM 1494 O O . ASN A 1 176 ? -18.813 3.613 -11.153 1.00 95.44 176 ASN A O 1
ATOM 1498 N N . VAL A 1 177 ? -18.481 2.019 -9.625 1.00 95.38 177 VAL A N 1
ATOM 1499 C CA . VAL A 1 177 ? -19.403 0.989 -10.133 1.00 95.38 177 VAL A CA 1
ATOM 1500 C C . VAL A 1 177 ? -20.072 0.262 -8.970 1.00 95.38 177 VAL A C 1
ATOM 1502 O O . VAL A 1 177 ? -19.670 0.425 -7.822 1.00 95.38 177 VAL A O 1
ATOM 1505 N N . LYS A 1 178 ? -21.118 -0.529 -9.243 1.00 94.69 178 LYS A N 1
ATOM 1506 C CA . LYS A 1 178 ? -21.792 -1.328 -8.202 1.00 94.69 178 LYS A CA 1
ATOM 1507 C C . LYS A 1 178 ? -20.835 -2.335 -7.549 1.00 94.69 178 LYS A C 1
ATOM 1509 O O . LYS A 1 178 ? -20.773 -2.396 -6.329 1.00 94.69 178 LYS A O 1
ATOM 1514 N N . ALA A 1 179 ? -20.025 -3.025 -8.352 1.00 94.75 179 ALA A N 1
ATOM 1515 C CA . ALA A 1 179 ? -19.018 -3.994 -7.905 1.00 94.75 179 ALA A CA 1
ATOM 1516 C C . ALA A 1 179 ? -17.728 -3.335 -7.357 1.00 94.75 179 ALA A C 1
ATOM 1518 O O . ALA A 1 179 ? -16.619 -3.795 -7.617 1.00 94.75 179 ALA A O 1
ATOM 1519 N N . CYS A 1 180 ? -17.837 -2.187 -6.677 1.00 96.06 180 CYS A N 1
ATOM 1520 C CA . CYS A 1 180 ? -16.677 -1.408 -6.225 1.00 96.06 180 CYS A CA 1
ATOM 1521 C C . CYS A 1 180 ? -15.768 -2.198 -5.271 1.00 96.06 180 CYS A C 1
ATOM 1523 O O . CYS A 1 180 ? -14.545 -2.100 -5.362 1.00 96.06 180 CYS A O 1
ATOM 1525 N N . LYS A 1 181 ? -16.349 -3.012 -4.387 1.00 94.88 181 LYS A N 1
ATOM 1526 C CA . LYS A 1 181 ? -15.620 -3.858 -3.436 1.00 94.88 181 LYS A CA 1
ATOM 1527 C C . LYS A 1 181 ? -14.807 -4.930 -4.163 1.00 94.88 181 LYS A C 1
ATOM 1529 O O . LYS A 1 181 ? -13.614 -5.076 -3.912 1.00 94.88 181 LYS A O 1
ATOM 1534 N N . GLU A 1 182 ? -15.439 -5.628 -5.099 1.00 95.50 182 GLU A N 1
ATOM 1535 C CA . GLU A 1 182 ? -14.825 -6.679 -5.907 1.00 95.50 182 GLU A CA 1
ATOM 1536 C C . GLU A 1 182 ? -13.713 -6.105 -6.786 1.00 95.50 182 GLU A C 1
ATOM 1538 O O . GLU A 1 182 ? -12.629 -6.671 -6.827 1.00 95.50 182 GLU A O 1
ATOM 1543 N N . ILE A 1 183 ? -13.925 -4.936 -7.401 1.00 97.50 183 ILE A N 1
ATOM 1544 C CA . ILE A 1 183 ? -12.888 -4.244 -8.180 1.00 97.50 183 ILE A CA 1
ATOM 1545 C C . ILE A 1 183 ? -11.684 -3.870 -7.314 1.00 97.50 183 ILE A C 1
ATOM 1547 O O . ILE A 1 183 ? -10.549 -4.081 -7.735 1.00 97.50 183 ILE A O 1
ATOM 1551 N N . ASN A 1 184 ? -11.900 -3.345 -6.106 1.00 96.94 184 ASN A N 1
ATOM 1552 C CA . ASN A 1 184 ? -10.803 -3.029 -5.192 1.00 96.94 184 ASN A CA 1
ATOM 1553 C C . ASN A 1 184 ? -9.950 -4.271 -4.887 1.00 96.94 184 ASN A C 1
ATOM 1555 O O . ASN A 1 184 ? -8.727 -4.237 -5.030 1.00 96.94 184 ASN A O 1
ATOM 1559 N N . TRP A 1 185 ? -10.589 -5.381 -4.511 1.00 96.12 185 TRP A N 1
ATOM 1560 C CA . TRP A 1 185 ? -9.887 -6.636 -4.237 1.00 96.12 185 TRP A CA 1
ATOM 1561 C C . TRP A 1 185 ? -9.222 -7.225 -5.480 1.00 96.12 185 TRP A C 1
ATOM 1563 O O . TRP A 1 185 ? -8.081 -7.675 -5.387 1.00 96.12 185 TRP A O 1
ATOM 1573 N N . ALA A 1 186 ? -9.885 -7.162 -6.634 1.00 96.94 186 ALA A N 1
ATOM 1574 C CA . ALA A 1 186 ? -9.346 -7.614 -7.908 1.00 96.94 186 ALA A CA 1
ATOM 1575 C C . ALA A 1 186 ? -8.054 -6.874 -8.267 1.00 96.94 186 ALA A C 1
ATOM 1577 O O . ALA A 1 186 ? -7.065 -7.512 -8.616 1.00 96.94 186 ALA A O 1
ATOM 1578 N N . ILE A 1 187 ? -8.020 -5.544 -8.115 1.00 97.19 187 ILE A N 1
ATOM 1579 C CA . ILE A 1 187 ? -6.810 -4.753 -8.366 1.00 97.19 187 ILE A CA 1
ATOM 1580 C C . ILE A 1 187 ? -5.683 -5.157 -7.405 1.00 97.19 187 ILE A C 1
ATOM 1582 O O . ILE A 1 187 ? -4.554 -5.364 -7.850 1.00 97.19 187 ILE A O 1
ATOM 1586 N N . LEU A 1 188 ? -5.963 -5.274 -6.102 1.00 95.06 188 LEU A N 1
ATOM 1587 C CA . LEU A 1 188 ? -4.947 -5.619 -5.098 1.00 95.06 188 LEU A CA 1
ATOM 1588 C C . LEU A 1 188 ? -4.369 -7.026 -5.317 1.00 95.06 188 LEU A C 1
ATOM 1590 O O . LEU A 1 188 ? -3.154 -7.221 -5.235 1.00 95.06 188 LEU A O 1
ATOM 1594 N N . ASP A 1 189 ? -5.216 -8.003 -5.642 1.00 95.44 189 ASP A N 1
ATOM 1595 C CA . ASP A 1 189 ? -4.784 -9.370 -5.940 1.00 95.44 189 ASP A CA 1
ATOM 1596 C C . ASP A 1 189 ? -3.988 -9.415 -7.248 1.00 95.44 189 ASP A C 1
ATOM 1598 O O . ASP A 1 189 ? -2.909 -10.008 -7.302 1.00 95.44 189 ASP A O 1
ATOM 1602 N N . PHE A 1 190 ? -4.454 -8.705 -8.276 1.00 96.31 190 PHE A N 1
ATOM 1603 C CA . PHE A 1 190 ? -3.748 -8.574 -9.544 1.00 96.31 190 PHE A CA 1
ATOM 1604 C C . PHE A 1 190 ? -2.371 -7.917 -9.377 1.00 96.31 190 PHE A C 1
ATOM 1606 O O . PHE A 1 190 ? -1.387 -8.369 -9.967 1.00 96.31 190 PHE A O 1
ATOM 1613 N N . ALA A 1 191 ? -2.262 -6.894 -8.528 1.00 94.81 191 ALA A N 1
ATOM 1614 C CA . ALA A 1 191 ? -1.002 -6.235 -8.198 1.00 94.81 191 ALA A CA 1
ATOM 1615 C C . ALA A 1 191 ? -0.006 -7.177 -7.500 1.00 94.81 191 ALA A C 1
ATOM 1617 O O . ALA A 1 191 ? 1.206 -7.030 -7.676 1.00 94.81 191 ALA A O 1
ATOM 1618 N N . ALA A 1 192 ? -0.501 -8.126 -6.702 1.00 92.56 192 ALA A N 1
ATOM 1619 C CA . ALA A 1 192 ? 0.318 -9.097 -5.982 1.00 92.56 192 ALA A CA 1
ATOM 1620 C C . ALA A 1 192 ? 0.744 -10.288 -6.859 1.00 92.56 192 ALA A C 1
ATOM 1622 O O . ALA A 1 192 ? 1.867 -10.781 -6.735 1.00 92.56 192 ALA A O 1
ATOM 1623 N N . LEU A 1 193 ? -0.139 -10.756 -7.745 1.00 92.81 193 LEU A N 1
ATOM 1624 C CA . LEU A 1 193 ? 0.061 -11.989 -8.511 1.00 92.81 193 LEU A CA 1
ATOM 1625 C C . LEU A 1 193 ? 0.651 -11.749 -9.907 1.00 92.81 193 LEU A C 1
ATOM 1627 O O . LEU A 1 193 ? 1.500 -12.528 -10.346 1.00 92.81 193 LEU A O 1
ATOM 1631 N N . VAL A 1 194 ? 0.242 -10.668 -10.577 1.00 94.56 194 VAL A N 1
ATOM 1632 C CA . VAL A 1 194 ? 0.551 -10.401 -11.992 1.00 94.56 194 VAL A CA 1
ATOM 1633 C C . VAL A 1 194 ? 1.399 -9.139 -12.136 1.00 94.56 194 VAL A C 1
ATOM 1635 O O . VAL A 1 194 ? 2.568 -9.207 -12.518 1.00 94.56 194 VAL A O 1
ATOM 1638 N N . CYS A 1 195 ? 0.853 -7.977 -11.771 1.00 94.38 195 CYS A N 1
ATOM 1639 C CA . CYS A 1 195 ? 1.512 -6.678 -11.918 1.00 94.38 195 CYS A CA 1
ATOM 1640 C C . CYS A 1 195 ? 2.393 -6.349 -10.699 1.00 94.38 195 CYS A C 1
ATOM 1642 O O . CYS A 1 195 ? 2.215 -5.350 -9.991 1.00 94.38 195 CYS A O 1
ATOM 1644 N N . LYS A 1 196 ? 3.358 -7.236 -10.444 1.00 90.44 196 LYS A N 1
ATOM 1645 C CA . LYS A 1 196 ? 4.307 -7.154 -9.327 1.00 90.44 196 LYS A CA 1
ATOM 1646 C C . LYS A 1 196 ? 5.217 -5.936 -9.451 1.00 90.44 196 LYS A C 1
ATOM 1648 O O . LYS A 1 196 ? 5.507 -5.489 -10.557 1.00 90.44 196 LYS A O 1
ATOM 1653 N N . ALA A 1 197 ? 5.690 -5.409 -8.320 1.00 86.00 197 ALA A N 1
ATOM 1654 C CA . ALA A 1 197 ? 6.603 -4.262 -8.301 1.00 86.00 197 ALA A CA 1
ATOM 1655 C C . ALA A 1 197 ? 7.845 -4.513 -9.170 1.00 86.00 197 ALA A C 1
ATOM 1657 O O . ALA A 1 197 ? 8.138 -3.722 -10.061 1.00 86.00 197 ALA A O 1
ATOM 1658 N N . GLN A 1 198 ? 8.479 -5.668 -8.980 1.00 81.81 198 GLN A N 1
ATOM 1659 C CA . GLN A 1 198 ? 9.596 -6.146 -9.787 1.00 81.81 198 GLN A CA 1
ATOM 1660 C C . GLN A 1 198 ? 9.159 -7.343 -10.627 1.00 81.81 198 GLN A C 1
ATOM 1662 O O . GLN A 1 198 ? 8.359 -8.157 -10.159 1.00 81.81 198 GLN A O 1
ATOM 1667 N N . LYS A 1 199 ? 9.709 -7.448 -11.842 1.00 82.81 199 LYS A N 1
ATOM 1668 C CA . LYS A 1 199 ? 9.462 -8.553 -12.784 1.00 82.81 199 LYS A CA 1
ATOM 1669 C C . LYS A 1 199 ? 7.955 -8.863 -12.941 1.00 82.81 199 LYS A C 1
ATOM 1671 O O . LYS A 1 199 ? 7.512 -9.960 -12.583 1.00 82.81 199 LYS A O 1
ATOM 1676 N N . PRO A 1 200 ? 7.132 -7.887 -13.385 1.00 91.19 200 PRO A N 1
ATOM 1677 C CA . PRO A 1 200 ? 5.716 -8.130 -13.646 1.00 91.19 200 PRO A CA 1
ATOM 1678 C C . PRO A 1 200 ? 5.543 -9.183 -14.747 1.00 91.19 200 PRO A C 1
ATOM 1680 O O . PRO A 1 200 ? 6.327 -9.244 -15.690 1.00 91.19 200 PRO A O 1
ATOM 1683 N N . LYS A 1 201 ? 4.489 -9.995 -14.650 1.00 92.94 201 LYS A N 1
ATOM 1684 C CA . LYS A 1 201 ? 4.184 -11.048 -15.630 1.00 92.94 201 LYS A CA 1
ATOM 1685 C C . LYS A 1 201 ? 3.467 -10.484 -16.861 1.00 92.94 201 LYS A C 1
ATOM 1687 O O . LYS A 1 201 ? 2.313 -10.818 -17.115 1.00 92.94 201 LYS A O 1
ATOM 1692 N N . CYS A 1 202 ? 4.107 -9.561 -17.577 1.00 91.25 202 CYS A N 1
ATOM 1693 C CA . CYS A 1 202 ? 3.470 -8.828 -18.674 1.00 91.25 202 CYS A CA 1
ATOM 1694 C C . CYS A 1 202 ? 3.089 -9.716 -19.869 1.00 91.25 202 CYS A C 1
ATOM 1696 O O . CYS A 1 202 ? 2.035 -9.494 -20.456 1.00 91.25 202 CYS A O 1
ATOM 1698 N N . SER A 1 203 ? 3.879 -10.749 -20.174 1.00 87.75 203 SER A N 1
ATOM 1699 C CA . SER A 1 203 ? 3.602 -11.710 -21.255 1.00 87.75 203 SER A CA 1
ATOM 1700 C C . SER A 1 203 ? 2.298 -12.495 -21.056 1.00 87.75 203 SER A C 1
ATOM 1702 O O . SER A 1 203 ? 1.603 -12.803 -22.016 1.00 87.75 203 SER A O 1
ATOM 1704 N N . GLU A 1 204 ? 1.933 -12.777 -19.804 1.00 87.81 204 GLU A N 1
ATOM 1705 C CA . GLU A 1 204 ? 0.701 -13.485 -19.415 1.00 87.81 204 GLU A CA 1
ATOM 1706 C C . GLU A 1 204 ? -0.419 -12.512 -18.987 1.00 87.81 204 GLU A C 1
ATOM 1708 O O . GLU A 1 204 ? -1.513 -12.915 -18.583 1.00 87.81 204 GLU A O 1
ATOM 1713 N N . CYS A 1 205 ? -0.152 -11.205 -19.015 1.00 93.12 205 CYS A N 1
ATOM 1714 C CA . CYS A 1 205 ? -1.051 -10.189 -18.494 1.00 93.12 205 CYS A CA 1
ATOM 1715 C C . CYS A 1 205 ? -2.195 -9.932 -19.478 1.00 93.12 205 CYS A C 1
ATOM 1717 O O . CYS A 1 205 ? -1.983 -9.390 -20.558 1.00 93.12 205 CYS A O 1
ATOM 1719 N N . LYS A 1 206 ? -3.439 -10.207 -19.080 1.00 92.75 206 LYS A N 1
ATOM 1720 C CA . LYS A 1 206 ? -4.628 -9.929 -19.912 1.00 92.75 206 LYS A CA 1
ATOM 1721 C C . LYS A 1 206 ? -4.865 -8.436 -20.196 1.00 92.75 206 LYS A C 1
ATOM 1723 O O . LYS A 1 206 ? -5.565 -8.093 -21.142 1.00 92.75 206 LYS A O 1
ATOM 1728 N N . LEU A 1 207 ? -4.280 -7.544 -19.392 1.00 94.62 207 LEU A N 1
ATOM 1729 C CA . LEU A 1 207 ? -4.331 -6.096 -19.621 1.00 94.62 207 LEU A CA 1
ATOM 1730 C C . LEU A 1 207 ? -3.279 -5.610 -20.634 1.00 94.62 207 LEU A C 1
ATOM 1732 O O . LEU A 1 207 ? -3.347 -4.456 -21.048 1.00 94.62 207 LEU A O 1
ATOM 1736 N N . SER A 1 208 ? -2.314 -6.455 -21.016 1.00 92.25 208 SER A N 1
ATOM 1737 C CA . SER A 1 208 ? -1.147 -6.093 -21.838 1.00 92.25 208 SER A CA 1
ATOM 1738 C C . SER A 1 208 ? -1.514 -5.379 -23.140 1.00 92.25 208 SER A C 1
ATOM 1740 O O . SER A 1 208 ? -0.916 -4.354 -23.448 1.00 92.25 208 SER A O 1
ATOM 1742 N N . SER A 1 209 ? -2.556 -5.847 -23.833 1.00 90.94 209 SER A N 1
ATOM 1743 C CA . SER A 1 209 ? -3.032 -5.317 -25.123 1.00 90.94 209 SER A CA 1
ATOM 1744 C C . SER A 1 209 ? -3.380 -3.825 -25.134 1.00 90.94 209 SER A C 1
ATOM 1746 O O . SER A 1 209 ? -3.425 -3.220 -26.200 1.00 90.94 209 SER A O 1
ATOM 1748 N N . LYS A 1 210 ? -3.639 -3.230 -23.965 1.00 92.50 210 LYS A N 1
ATOM 1749 C CA . LYS A 1 210 ? -3.936 -1.799 -23.800 1.00 92.50 210 LYS A CA 1
ATOM 1750 C C . LYS A 1 210 ? -3.100 -1.130 -22.709 1.00 92.50 210 LYS A C 1
ATOM 1752 O O . LYS A 1 210 ? -3.401 -0.016 -22.294 1.00 92.50 210 LYS A O 1
ATOM 1757 N N . CYS A 1 211 ? -2.102 -1.827 -22.177 1.00 91.44 211 CYS A N 1
ATOM 1758 C CA . CYS A 1 211 ? -1.315 -1.345 -21.053 1.00 91.44 211 CYS A CA 1
ATOM 1759 C C . CYS A 1 211 ? -0.219 -0.403 -21.556 1.00 91.44 211 CYS A C 1
ATOM 1761 O O . CYS A 1 211 ? 0.707 -0.860 -22.227 1.00 91.44 211 CYS A O 1
ATOM 1763 N N . CYS A 1 212 ? -0.271 0.876 -21.169 1.00 88.81 212 CYS A N 1
ATOM 1764 C CA . CYS A 1 212 ? 0.745 1.856 -21.567 1.00 88.81 212 CYS A CA 1
ATOM 1765 C C . CYS A 1 212 ? 2.165 1.429 -21.164 1.00 88.81 212 CYS A C 1
ATOM 1767 O O . CYS A 1 212 ? 3.100 1.586 -21.940 1.00 88.81 212 CYS A O 1
ATOM 1769 N N . PHE A 1 213 ? 2.334 0.858 -19.966 1.00 87.94 213 PHE A N 1
ATOM 1770 C CA . PHE A 1 213 ? 3.627 0.343 -19.512 1.00 87.94 213 PHE A CA 1
ATOM 1771 C C . PHE A 1 213 ? 4.141 -0.781 -20.411 1.00 87.94 213 PHE A C 1
ATOM 1773 O O . PHE A 1 213 ? 5.312 -0.769 -20.756 1.00 87.94 213 PHE A O 1
ATOM 1780 N N . PHE A 1 214 ? 3.281 -1.725 -20.809 1.00 88.25 214 PHE A N 1
ATOM 1781 C CA . PHE A 1 214 ? 3.711 -2.844 -21.650 1.00 88.25 214 PHE A CA 1
ATOM 1782 C C . PHE A 1 214 ? 4.050 -2.400 -23.074 1.00 88.25 214 PHE A C 1
ATOM 1784 O O . PHE A 1 214 ? 5.046 -2.843 -23.634 1.00 88.25 214 PHE A O 1
ATOM 1791 N N . GLU A 1 215 ? 3.248 -1.495 -23.639 1.00 84.25 215 GLU A N 1
ATOM 1792 C CA . GLU A 1 215 ? 3.525 -0.904 -24.949 1.00 84.25 215 GLU A CA 1
ATOM 1793 C C . GLU A 1 215 ? 4.891 -0.204 -24.961 1.00 84.25 215 GLU A C 1
ATOM 1795 O O . GLU A 1 215 ? 5.673 -0.388 -25.890 1.00 84.25 215 GLU A O 1
ATOM 1800 N N . LEU A 1 216 ? 5.203 0.557 -23.907 1.00 75.94 216 LEU A N 1
ATOM 1801 C CA . LEU A 1 216 ? 6.495 1.222 -23.767 1.00 75.94 216 LEU A CA 1
ATOM 1802 C C . LEU A 1 216 ? 7.637 0.233 -23.528 1.00 75.94 216 LEU A C 1
ATOM 1804 O O . LEU A 1 216 ? 8.671 0.377 -24.164 1.00 75.94 216 LEU A O 1
ATOM 1808 N N . THR A 1 217 ? 7.474 -0.780 -22.670 1.00 69.75 217 THR A N 1
ATOM 1809 C CA . THR A 1 217 ? 8.539 -1.774 -22.448 1.00 69.75 217 THR A CA 1
ATOM 1810 C C . THR A 1 217 ? 8.827 -2.602 -23.694 1.00 69.75 217 THR A C 1
ATOM 1812 O O . THR A 1 217 ? 9.989 -2.869 -23.959 1.00 69.75 217 THR A O 1
ATOM 1815 N N . ASN A 1 218 ? 7.811 -2.946 -24.493 1.00 61.09 218 ASN A N 1
ATOM 1816 C CA . ASN A 1 218 ? 8.028 -3.631 -25.770 1.00 61.09 218 ASN A CA 1
ATOM 1817 C C . ASN A 1 218 ? 8.707 -2.717 -26.791 1.00 61.09 218 ASN A C 1
ATOM 1819 O O . ASN A 1 218 ? 9.583 -3.170 -27.509 1.00 61.09 218 ASN A O 1
ATOM 1823 N N . LYS A 1 219 ? 8.353 -1.424 -26.830 1.00 50.50 219 LYS A N 1
ATOM 1824 C CA . LYS A 1 219 ? 9.079 -0.439 -27.648 1.00 50.50 219 LYS A CA 1
ATOM 1825 C C . LYS A 1 219 ? 10.535 -0.284 -27.202 1.00 50.50 219 LYS A C 1
ATOM 1827 O O . LYS A 1 219 ? 11.379 -0.022 -28.042 1.00 50.50 219 LYS A O 1
ATOM 1832 N N . ILE A 1 220 ? 10.824 -0.441 -25.909 1.00 43.09 220 ILE A N 1
ATOM 1833 C CA . ILE A 1 220 ? 12.186 -0.391 -25.357 1.00 43.09 220 ILE A CA 1
ATOM 1834 C C . ILE A 1 220 ? 12.958 -1.691 -25.657 1.00 43.09 220 ILE A C 1
ATOM 1836 O O . ILE A 1 220 ? 14.143 -1.617 -25.957 1.00 43.09 220 ILE A O 1
ATOM 1840 N N . GLU A 1 221 ? 12.312 -2.864 -25.649 1.00 39.47 221 GLU A N 1
ATOM 1841 C CA . GLU A 1 221 ? 12.933 -4.128 -26.096 1.00 39.47 221 GLU A CA 1
ATOM 1842 C C . GLU A 1 221 ? 13.213 -4.145 -27.613 1.00 39.47 221 GLU A C 1
ATOM 1844 O O . GLU A 1 221 ? 14.216 -4.716 -28.029 1.00 39.47 221 GLU A O 1
ATOM 1849 N N . ASP A 1 222 ? 12.398 -3.455 -28.421 1.00 32.53 222 ASP A N 1
ATOM 1850 C CA . ASP A 1 222 ? 12.612 -3.251 -29.870 1.00 32.53 222 ASP A CA 1
ATOM 1851 C C . ASP A 1 222 ? 13.580 -2.081 -30.183 1.00 32.53 222 ASP A C 1
ATOM 1853 O O . ASP A 1 222 ? 13.965 -1.855 -31.328 1.00 32.53 222 ASP A O 1
ATOM 1857 N N . LEU A 1 223 ? 14.010 -1.341 -29.153 1.00 35.00 223 LEU A N 1
ATOM 1858 C CA . LEU A 1 223 ? 15.019 -0.275 -29.201 1.00 35.00 223 LEU A CA 1
ATOM 1859 C C . LEU A 1 223 ? 16.297 -0.701 -28.467 1.00 35.00 223 LEU A C 1
ATOM 1861 O O . LEU A 1 223 ? 16.939 0.107 -27.799 1.00 35.00 223 LEU A O 1
ATOM 1865 N N . SER A 1 224 ? 16.723 -1.959 -28.622 1.00 31.70 224 SER A N 1
ATOM 1866 C CA . SER A 1 224 ? 18.009 -2.447 -28.096 1.00 31.70 224 SER A CA 1
ATOM 1867 C C . SER A 1 224 ? 19.256 -1.808 -28.744 1.00 31.70 224 SER A C 1
ATOM 1869 O O . SER A 1 224 ? 20.337 -2.393 -28.692 1.00 31.70 224 SER A O 1
ATOM 1871 N N . GLU A 1 225 ? 19.118 -0.627 -29.341 1.00 32.84 225 GLU A N 1
ATOM 1872 C CA . GLU A 1 225 ? 20.181 0.348 -29.549 1.00 32.84 225 GLU A CA 1
ATOM 1873 C C . GLU A 1 225 ? 19.627 1.724 -29.149 1.00 32.84 225 GLU A C 1
ATOM 1875 O O . GLU A 1 225 ? 18.784 2.303 -29.838 1.00 32.84 225 GLU A O 1
ATOM 1880 N N . GLU A 1 226 ? 20.075 2.243 -28.001 1.00 33.84 226 GLU A N 1
ATOM 1881 C CA . GLU A 1 226 ? 19.910 3.662 -27.692 1.00 33.84 226 GLU A CA 1
ATOM 1882 C C . GLU A 1 226 ? 20.517 4.483 -28.843 1.00 33.84 226 GLU A C 1
ATOM 1884 O O . GLU A 1 226 ? 21.643 4.188 -29.259 1.00 33.84 226 GLU A O 1
ATOM 1889 N N . PRO A 1 227 ? 19.863 5.548 -29.344 1.00 32.16 227 PRO A N 1
ATOM 1890 C CA . PRO A 1 227 ? 20.609 6.565 -30.055 1.00 32.16 227 PRO A CA 1
ATOM 1891 C C . PRO A 1 227 ? 21.568 7.172 -29.032 1.00 32.16 227 PRO A C 1
ATOM 1893 O O . PRO A 1 227 ? 21.142 7.874 -28.113 1.00 32.16 227 PRO A O 1
ATOM 1896 N N . GLN A 1 228 ? 22.861 6.884 -29.181 1.00 34.84 228 GLN A N 1
ATOM 1897 C CA . GLN A 1 228 ? 23.905 7.651 -28.521 1.00 34.84 228 GLN A CA 1
ATOM 1898 C C . GLN A 1 228 ? 23.713 9.112 -28.937 1.00 34.84 228 GLN A C 1
ATOM 1900 O O . GLN A 1 228 ? 24.093 9.529 -30.031 1.00 34.84 228 GLN A O 1
ATOM 1905 N N . LEU A 1 229 ? 23.067 9.902 -28.081 1.00 31.50 229 LEU A N 1
ATOM 1906 C CA . LEU A 1 229 ? 23.185 11.343 -28.163 1.00 31.50 229 LEU A CA 1
ATOM 1907 C C . LEU A 1 229 ? 24.635 11.639 -27.810 1.00 31.50 229 LEU A C 1
ATOM 1909 O O . LEU A 1 229 ? 25.027 11.532 -26.649 1.00 31.50 229 LEU A O 1
ATOM 1913 N N . ASN A 1 230 ? 25.428 11.987 -28.822 1.00 26.30 230 ASN A N 1
ATOM 1914 C CA . ASN A 1 230 ? 26.717 12.620 -28.608 1.00 26.30 230 ASN A CA 1
ATOM 1915 C C . ASN A 1 230 ? 26.463 13.898 -27.810 1.00 26.30 230 ASN A C 1
ATOM 1917 O O . ASN A 1 230 ? 26.093 14.938 -28.357 1.00 26.30 230 ASN A O 1
ATOM 1921 N N . ILE A 1 231 ? 26.654 13.816 -26.498 1.00 29.47 231 ILE A N 1
ATOM 1922 C CA . ILE A 1 231 ? 27.023 14.982 -25.720 1.00 29.47 231 ILE A CA 1
ATOM 1923 C C . ILE A 1 231 ? 28.424 15.316 -26.222 1.00 29.47 231 ILE A C 1
ATOM 1925 O O . ILE A 1 231 ? 29.396 14.657 -25.857 1.00 29.47 231 ILE A O 1
ATOM 1929 N N . ASN A 1 232 ? 28.517 16.297 -27.119 1.00 26.97 232 ASN A N 1
ATOM 1930 C CA . ASN A 1 232 ? 29.786 16.959 -27.372 1.00 26.97 232 ASN A CA 1
ATOM 1931 C C . ASN A 1 232 ? 30.183 17.627 -26.058 1.00 26.97 232 ASN A C 1
ATOM 1933 O O . ASN A 1 232 ? 29.699 18.704 -25.718 1.00 26.97 232 ASN A O 1
ATOM 1937 N N . TYR A 1 233 ? 31.037 16.950 -25.302 1.00 36.59 233 TYR A N 1
ATOM 1938 C CA . TYR A 1 233 ? 31.931 17.642 -24.400 1.00 36.59 233 TYR A CA 1
ATOM 1939 C C . TYR A 1 233 ? 32.835 18.481 -25.292 1.00 36.59 233 TYR A C 1
ATOM 1941 O O . TYR A 1 233 ? 33.422 17.936 -26.228 1.00 36.59 233 TYR A O 1
ATOM 1949 N N . ASP A 1 234 ? 32.917 19.786 -25.036 1.00 30.00 234 ASP A N 1
ATOM 1950 C CA . ASP A 1 234 ? 34.005 20.594 -25.575 1.00 30.00 234 ASP A CA 1
ATOM 1951 C C . ASP A 1 234 ? 35.310 19.892 -25.193 1.00 30.00 234 ASP A C 1
ATOM 1953 O O . ASP A 1 234 ? 35.740 19.861 -24.037 1.00 30.00 234 ASP A O 1
ATOM 1957 N N . SER A 1 235 ? 35.876 19.211 -26.181 1.00 33.22 235 SER A N 1
ATOM 1958 C CA . SER A 1 235 ? 37.036 18.354 -26.059 1.00 33.22 235 SER A CA 1
ATOM 1959 C C . SER A 1 235 ? 38.287 19.211 -26.132 1.00 33.22 235 SER A C 1
ATOM 1961 O O . SER A 1 235 ? 39.070 19.067 -27.060 1.00 33.22 235 SER A O 1
ATOM 1963 N N . GLU A 1 236 ? 38.463 20.105 -25.163 1.00 36.50 236 GLU A N 1
ATOM 1964 C CA . GLU A 1 236 ? 39.731 20.788 -24.895 1.00 36.50 236 GLU A CA 1
ATOM 1965 C C . GLU A 1 236 ? 39.897 21.029 -23.387 1.00 36.50 236 GLU A C 1
ATOM 1967 O O . GLU A 1 236 ? 40.168 22.133 -22.925 1.00 36.50 236 GLU A O 1
ATOM 1972 N N . ILE A 1 237 ? 39.760 19.972 -22.581 1.00 40.84 237 ILE A N 1
ATOM 1973 C CA . ILE A 1 237 ? 40.454 19.938 -21.290 1.00 40.84 237 ILE A CA 1
ATOM 1974 C C . ILE A 1 237 ? 41.711 19.100 -21.521 1.00 40.84 237 ILE A C 1
ATOM 1976 O O . ILE A 1 237 ? 41.586 17.901 -21.783 1.00 40.84 237 ILE A O 1
ATOM 1980 N N . PRO A 1 238 ? 42.920 19.687 -21.484 1.00 36.88 238 PRO A N 1
ATOM 1981 C CA . PRO A 1 238 ? 44.137 18.916 -21.671 1.00 36.88 238 PRO A CA 1
ATOM 1982 C C . PRO A 1 238 ? 44.212 17.834 -20.590 1.00 36.88 238 PRO A C 1
ATOM 1984 O O . PRO A 1 238 ? 44.278 18.129 -19.396 1.00 36.88 238 PRO A O 1
ATOM 1987 N N . MET A 1 239 ? 44.183 16.568 -21.019 1.00 40.47 239 MET A N 1
ATOM 1988 C CA . MET A 1 239 ? 44.479 15.426 -20.161 1.00 40.47 239 MET A CA 1
ATOM 1989 C C . MET A 1 239 ? 45.899 15.598 -19.629 1.00 40.47 239 MET A C 1
ATOM 1991 O O . MET A 1 239 ? 46.864 15.441 -20.373 1.00 40.47 239 MET A O 1
ATOM 1995 N N . ASN A 1 240 ? 46.021 15.936 -18.347 1.00 42.78 240 ASN A N 1
ATOM 1996 C CA . ASN A 1 240 ? 47.298 15.940 -17.657 1.00 42.78 240 ASN A CA 1
ATOM 1997 C C . ASN A 1 240 ? 47.455 14.598 -16.913 1.00 42.78 240 ASN A C 1
ATOM 1999 O O . ASN A 1 240 ? 46.808 14.407 -15.883 1.00 42.78 240 ASN A O 1
ATOM 2003 N N . PRO A 1 241 ? 48.266 13.651 -17.420 1.00 49.09 241 PRO A N 1
ATOM 2004 C CA . PRO A 1 241 ? 48.410 12.311 -16.845 1.00 49.09 241 PRO A CA 1
ATOM 2005 C C . PRO A 1 241 ? 49.136 12.284 -15.489 1.00 49.09 241 PRO A C 1
ATOM 2007 O O . PRO A 1 241 ? 49.275 11.219 -14.896 1.00 49.09 241 PRO A O 1
ATOM 2010 N N . GLU A 1 242 ? 49.606 13.427 -14.979 1.00 57.78 242 GLU A N 1
ATOM 2011 C CA . GLU A 1 242 ? 50.329 13.486 -13.704 1.00 57.78 242 GLU A CA 1
ATOM 2012 C C . GLU A 1 242 ? 49.422 13.605 -12.466 1.00 57.78 242 GLU A C 1
ATOM 2014 O O . GLU A 1 242 ? 49.903 13.405 -11.348 1.00 57.78 242 GLU A O 1
ATOM 2019 N N . LYS A 1 243 ? 48.123 13.917 -12.618 1.00 67.06 243 LYS A N 1
ATOM 2020 C CA . LYS A 1 243 ? 47.182 14.011 -11.485 1.00 67.06 243 LYS A CA 1
ATOM 2021 C C . LYS A 1 243 ? 45.796 13.450 -11.839 1.00 67.06 243 LYS A C 1
ATOM 2023 O O . LYS A 1 243 ? 45.143 14.016 -12.715 1.00 67.06 243 LYS A O 1
ATOM 2028 N N . PRO A 1 244 ? 45.325 12.392 -11.151 1.00 79.06 244 PRO A N 1
ATOM 2029 C CA . PRO A 1 244 ? 43.975 11.881 -11.351 1.00 79.06 244 PRO A CA 1
ATOM 2030 C C . PRO A 1 244 ? 42.932 12.864 -10.804 1.00 79.06 244 PRO A C 1
ATOM 2032 O O . PRO A 1 244 ? 43.169 13.535 -9.797 1.00 79.06 244 PRO A O 1
ATOM 2035 N N . PHE A 1 245 ? 41.766 12.916 -11.447 1.00 87.12 245 PHE A N 1
ATOM 2036 C CA . PHE A 1 245 ? 40.606 13.660 -10.963 1.00 87.12 245 PHE A CA 1
ATOM 2037 C C . PHE A 1 245 ? 40.056 13.005 -9.697 1.00 87.12 245 PHE A C 1
ATOM 2039 O O . PHE A 1 245 ? 39.731 11.815 -9.689 1.00 87.12 245 PHE A O 1
ATOM 2046 N N . LYS A 1 246 ? 39.924 13.787 -8.629 1.00 87.25 246 LYS A N 1
ATOM 2047 C CA . LYS A 1 246 ? 39.389 13.345 -7.344 1.00 87.25 246 LYS A CA 1
ATOM 2048 C C . LYS A 1 246 ? 37.871 13.291 -7.392 1.00 87.25 246 LYS A C 1
ATOM 2050 O O . LYS A 1 246 ? 37.211 14.322 -7.534 1.00 87.25 246 LYS A O 1
ATOM 2055 N N . VAL A 1 247 ? 37.338 12.089 -7.227 1.00 88.19 247 VAL A N 1
ATOM 2056 C CA . VAL A 1 247 ? 35.909 11.789 -7.280 1.00 88.19 247 VAL A CA 1
ATOM 2057 C C . VAL A 1 247 ? 35.358 11.587 -5.872 1.00 88.19 247 VAL A C 1
ATOM 2059 O O . VAL A 1 247 ? 35.917 10.830 -5.074 1.00 88.19 247 VAL A O 1
ATOM 2062 N N . VAL A 1 248 ? 34.242 12.245 -5.577 1.00 87.94 248 VAL A N 1
ATOM 2063 C CA . VAL A 1 248 ? 33.418 11.994 -4.393 1.00 87.94 248 VAL A CA 1
ATOM 2064 C C . VAL A 1 248 ? 32.120 11.328 -4.833 1.00 87.94 248 VAL A C 1
ATOM 2066 O O . VAL A 1 248 ? 31.366 11.913 -5.603 1.00 87.94 248 VAL A O 1
ATOM 2069 N N . SER A 1 249 ? 31.859 10.133 -4.311 1.00 85.94 249 SER A N 1
ATOM 2070 C CA . SER A 1 249 ? 30.651 9.344 -4.559 1.00 85.94 249 SER A CA 1
ATOM 2071 C C . SER A 1 249 ? 29.637 9.525 -3.432 1.00 85.94 249 SER A C 1
ATOM 2073 O O . SER A 1 249 ? 29.864 9.088 -2.301 1.00 85.94 249 SER A O 1
ATOM 2075 N N . LEU A 1 250 ? 28.522 10.193 -3.745 1.00 84.44 250 LEU A N 1
ATOM 2076 C CA . LEU A 1 250 ? 27.429 10.498 -2.822 1.00 84.44 250 LEU A CA 1
ATOM 2077 C C . LEU A 1 250 ? 26.138 9.786 -3.242 1.00 84.44 250 LEU A C 1
ATOM 2079 O O . LEU A 1 250 ? 25.369 10.272 -4.075 1.00 84.44 250 LEU A O 1
ATOM 2083 N N . PHE A 1 251 ? 25.862 8.639 -2.633 1.00 76.31 251 PHE A N 1
ATOM 2084 C CA . PHE A 1 251 ? 24.652 7.852 -2.889 1.00 76.31 251 PHE A CA 1
ATOM 2085 C C . PHE A 1 251 ? 23.861 7.640 -1.599 1.00 76.31 251 PHE A C 1
ATOM 2087 O O . PHE A 1 251 ? 24.413 7.735 -0.513 1.00 76.31 251 PHE A O 1
ATOM 2094 N N . SER A 1 252 ? 22.562 7.349 -1.722 1.00 69.00 252 SER A N 1
ATOM 2095 C CA . SER A 1 252 ? 21.715 6.884 -0.612 1.00 69.00 252 SER A CA 1
ATOM 2096 C C . SER A 1 252 ? 21.001 5.601 -1.021 1.00 69.00 252 SER A C 1
ATOM 2098 O O . SER A 1 252 ? 20.420 5.518 -2.107 1.00 69.00 252 SER A O 1
ATOM 2100 N N . GLY A 1 253 ? 21.099 4.572 -0.177 1.00 61.44 253 GLY A N 1
ATOM 2101 C CA . GLY A 1 253 ? 20.415 3.284 -0.347 1.00 61.44 253 GLY A CA 1
ATOM 2102 C C . GLY A 1 253 ? 20.946 2.362 -1.457 1.00 61.44 253 GLY A C 1
ATOM 2103 O O . GLY A 1 253 ? 20.539 1.203 -1.509 1.00 61.44 253 GLY A O 1
ATOM 2104 N N . CYS A 1 254 ? 21.856 2.845 -2.307 1.00 61.41 254 CYS A N 1
ATOM 2105 C CA . CYS A 1 254 ? 22.515 2.103 -3.391 1.00 61.41 254 CYS A CA 1
ATOM 2106 C C . CYS A 1 254 ? 24.005 2.490 -3.509 1.00 61.41 254 CYS A C 1
ATOM 2108 O O . CYS A 1 254 ? 24.522 2.624 -4.617 1.00 61.41 254 CYS A O 1
ATOM 2110 N N . GLY A 1 255 ? 24.677 2.762 -2.386 1.00 59.78 255 GLY A N 1
ATOM 2111 C CA . GLY A 1 255 ? 26.058 3.240 -2.397 1.00 59.78 255 GLY A CA 1
ATOM 2112 C C . GLY A 1 255 ? 27.035 2.247 -3.017 1.00 59.78 255 GLY A C 1
ATOM 2113 O O . GLY A 1 255 ? 26.966 1.036 -2.794 1.00 59.78 255 GLY A O 1
ATOM 2114 N N . GLY A 1 256 ? 27.937 2.788 -3.834 1.00 61.34 256 GLY A N 1
ATOM 2115 C CA . GLY A 1 256 ? 29.028 2.062 -4.466 1.00 61.34 256 GLY A CA 1
ATOM 2116 C C . GLY A 1 256 ? 28.738 1.429 -5.829 1.00 61.34 256 GLY A C 1
ATOM 2117 O O . GLY A 1 256 ? 29.504 0.575 -6.271 1.00 61.34 256 GLY A O 1
ATOM 2118 N N . MET A 1 257 ? 27.672 1.851 -6.520 1.00 66.62 257 MET A N 1
ATOM 2119 C CA . MET A 1 257 ? 27.458 1.516 -7.942 1.00 66.62 257 MET A CA 1
ATOM 2120 C C . MET A 1 257 ? 28.553 2.068 -8.863 1.00 66.62 257 MET A C 1
ATOM 2122 O O . MET A 1 257 ? 28.768 1.549 -9.953 1.00 66.62 257 MET A O 1
ATOM 2126 N N . ASP A 1 258 ? 29.223 3.122 -8.422 1.00 73.56 258 ASP A N 1
ATOM 2127 C CA . ASP A 1 258 ? 30.316 3.799 -9.100 1.00 73.56 258 ASP A CA 1
ATOM 2128 C C . ASP A 1 258 ? 31.699 3.428 -8.544 1.00 73.56 258 ASP A C 1
ATOM 2130 O O . ASP A 1 258 ? 32.712 4.006 -8.943 1.00 73.56 258 ASP A O 1
ATOM 2134 N N . LEU A 1 259 ? 31.769 2.440 -7.644 1.00 75.31 259 LEU A N 1
ATOM 2135 C CA . LEU A 1 259 ? 33.050 1.893 -7.218 1.00 75.31 259 LEU A CA 1
ATOM 2136 C C . LEU A 1 259 ? 33.756 1.260 -8.415 1.00 75.31 259 LEU A C 1
ATOM 2138 O O . LEU A 1 259 ? 33.216 0.375 -9.083 1.00 75.31 259 LEU A O 1
ATOM 2142 N N . GLY A 1 260 ? 34.989 1.698 -8.653 1.00 76.31 260 GLY A N 1
ATOM 2143 C CA . GLY A 1 260 ? 35.812 1.194 -9.742 1.00 76.31 260 GLY A CA 1
ATOM 2144 C C . GLY A 1 260 ? 35.881 2.081 -10.961 1.00 76.31 260 GLY A C 1
ATOM 2145 O O . GLY A 1 260 ? 36.378 1.633 -11.995 1.00 76.31 260 GLY A O 1
ATOM 2146 N N . PHE A 1 261 ? 35.471 3.343 -10.830 1.00 81.19 261 PHE A N 1
ATOM 2147 C CA . PHE A 1 261 ? 35.783 4.365 -11.820 1.00 81.19 261 PHE A CA 1
ATOM 2148 C C . PHE A 1 261 ? 37.272 4.441 -12.145 1.00 81.19 261 PHE A C 1
ATOM 2150 O O . PHE A 1 261 ? 37.600 4.773 -13.274 1.00 81.19 261 PHE A O 1
ATOM 2157 N N . GLU A 1 262 ? 38.161 4.111 -11.207 1.00 81.62 262 GLU A N 1
ATOM 2158 C CA . GLU A 1 262 ? 39.619 4.139 -11.365 1.00 81.62 262 GLU A CA 1
ATOM 2159 C C . GLU A 1 262 ? 40.141 3.137 -12.408 1.00 81.62 262 GLU A C 1
ATOM 2161 O O . GLU A 1 262 ? 41.210 3.332 -12.992 1.00 81.62 262 GLU A O 1
ATOM 2166 N N . GLY A 1 263 ? 39.396 2.054 -12.653 1.00 83.75 263 GLY A N 1
ATOM 2167 C CA . GLY A 1 263 ? 39.877 0.934 -13.456 1.00 83.75 263 GLY A CA 1
ATOM 2168 C C . GLY A 1 263 ? 41.162 0.309 -12.893 1.00 83.75 263 GLY A C 1
ATOM 2169 O O . GLY A 1 263 ? 41.467 0.411 -11.706 1.00 83.75 263 GLY A O 1
ATOM 2170 N N . ASP A 1 264 ? 41.920 -0.383 -13.743 1.00 84.38 264 ASP A N 1
ATOM 2171 C CA . ASP A 1 264 ? 43.161 -1.079 -13.358 1.00 84.38 264 ASP A CA 1
ATOM 2172 C C . ASP A 1 264 ? 43.006 -2.098 -12.214 1.00 84.38 264 ASP A C 1
ATOM 2174 O O . ASP A 1 264 ? 43.881 -2.280 -11.360 1.00 84.38 264 ASP A O 1
ATOM 2178 N N . PHE A 1 265 ? 41.882 -2.810 -12.201 1.00 81.88 265 PHE A N 1
ATOM 2179 C CA . PHE A 1 265 ? 41.656 -3.937 -11.306 1.00 81.88 265 PHE A CA 1
ATOM 2180 C C . PHE A 1 265 ? 41.127 -5.163 -12.037 1.00 81.88 265 PHE A C 1
ATOM 2182 O O . PHE A 1 265 ? 40.760 -5.117 -13.210 1.00 81.88 265 PHE A O 1
ATOM 2189 N N . ILE A 1 266 ? 41.170 -6.288 -11.328 1.00 83.94 266 ILE A N 1
ATOM 2190 C CA . ILE A 1 266 ? 40.816 -7.599 -11.858 1.00 83.94 266 ILE A CA 1
ATOM 2191 C C . ILE A 1 266 ? 39.360 -7.888 -11.501 1.00 83.94 266 ILE A C 1
ATOM 2193 O O . ILE A 1 266 ? 38.983 -7.803 -10.331 1.00 83.94 266 ILE A O 1
ATOM 2197 N N . VAL A 1 267 ? 38.565 -8.257 -12.501 1.00 84.25 267 VAL A N 1
ATOM 2198 C CA . VAL A 1 267 ? 37.159 -8.651 -12.355 1.00 84.25 267 VAL A CA 1
ATOM 2199 C C . VAL A 1 267 ? 36.883 -9.935 -13.119 1.00 84.25 267 VAL A C 1
ATOM 2201 O O . VAL A 1 267 ? 37.647 -10.319 -14.000 1.00 84.25 267 VAL A O 1
ATOM 2204 N N . HIS A 1 268 ? 35.786 -10.608 -12.791 1.00 87.75 268 HIS A N 1
ATOM 2205 C CA . HIS A 1 268 ? 35.299 -11.707 -13.617 1.00 87.75 268 HIS A CA 1
ATOM 2206 C C . HIS A 1 268 ? 34.830 -11.166 -14.977 1.00 87.75 268 HIS A C 1
ATOM 2208 O O . HIS A 1 268 ? 34.225 -10.094 -15.030 1.00 87.75 268 HIS A O 1
ATOM 2214 N N . LYS A 1 269 ? 35.070 -11.899 -16.069 1.00 84.81 269 LYS A N 1
ATOM 2215 C CA . LYS A 1 269 ? 34.709 -11.482 -17.437 1.00 84.81 269 LYS A CA 1
ATOM 2216 C C . LYS A 1 269 ? 33.218 -11.147 -17.579 1.00 84.81 269 LYS A C 1
ATOM 2218 O O . LYS A 1 269 ? 32.871 -10.180 -18.242 1.00 84.81 269 LYS A O 1
ATOM 2223 N N . ASP A 1 270 ? 32.353 -11.882 -16.876 1.00 85.62 270 ASP A N 1
ATOM 2224 C CA . ASP A 1 270 ? 30.895 -11.674 -16.906 1.00 85.62 270 ASP A CA 1
ATOM 2225 C C . ASP A 1 270 ? 30.459 -10.345 -16.263 1.00 85.62 270 ASP A C 1
ATOM 2227 O O . ASP A 1 270 ? 29.328 -9.903 -16.458 1.00 85.62 270 ASP A O 1
ATOM 2231 N N . SER A 1 271 ? 31.346 -9.692 -15.504 1.00 82.12 271 SER A N 1
ATOM 2232 C CA . SER A 1 271 ? 31.110 -8.355 -14.952 1.00 82.12 271 SER A CA 1
ATOM 2233 C C . SER A 1 271 ? 31.372 -7.237 -15.969 1.00 82.12 271 SER A C 1
ATOM 2235 O O . SER A 1 271 ? 31.126 -6.073 -15.656 1.00 82.12 271 SER A O 1
ATOM 2237 N N . VAL A 1 272 ? 31.877 -7.556 -17.168 1.00 81.25 272 VAL A N 1
ATOM 2238 C CA . VAL A 1 272 ? 32.226 -6.583 -18.210 1.00 81.25 272 VAL A CA 1
ATOM 2239 C C . VAL A 1 272 ? 31.325 -6.772 -19.423 1.00 81.25 272 VAL A C 1
ATOM 2241 O O . VAL A 1 272 ? 31.268 -7.839 -20.027 1.00 81.25 272 VAL A O 1
ATOM 2244 N N . ASN A 1 273 ? 30.643 -5.703 -19.831 1.00 83.38 273 ASN A N 1
ATOM 2245 C CA . ASN A 1 273 ? 29.903 -5.694 -21.087 1.00 83.38 273 ASN A CA 1
ATOM 2246 C C . ASN A 1 273 ? 30.827 -5.268 -22.238 1.00 83.38 273 ASN A C 1
ATOM 2248 O O . ASN A 1 273 ? 30.896 -4.089 -22.586 1.00 83.38 273 ASN A O 1
ATOM 2252 N N . GLU A 1 274 ? 31.528 -6.236 -22.829 1.00 80.06 274 GLU A N 1
ATOM 2253 C CA . GLU A 1 274 ? 32.472 -6.006 -23.935 1.00 80.06 274 GLU A CA 1
ATOM 2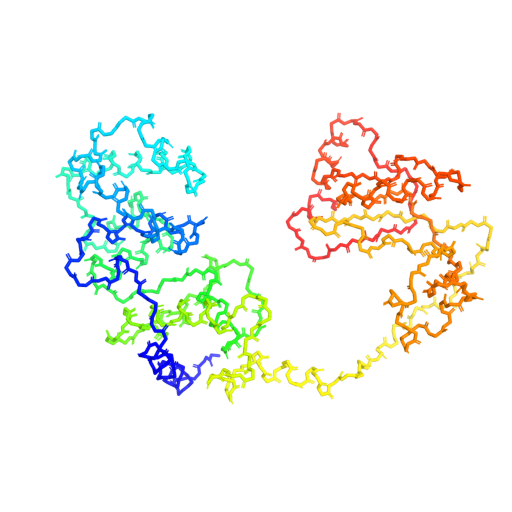254 C C . GLU A 1 274 ? 31.793 -5.510 -25.229 1.00 80.06 274 GLU A C 1
ATOM 2256 O O . GLU A 1 274 ? 32.457 -4.924 -26.078 1.00 80.06 274 GLU A O 1
ATOM 2261 N N . ARG A 1 275 ? 30.467 -5.678 -25.382 1.00 79.88 275 ARG A N 1
ATOM 2262 C CA . ARG A 1 275 ? 29.723 -5.099 -26.518 1.00 79.88 275 ARG A CA 1
ATOM 2263 C C . ARG A 1 275 ? 29.629 -3.578 -26.405 1.00 79.88 275 ARG A C 1
ATOM 2265 O O . ARG A 1 275 ? 29.714 -2.894 -27.417 1.00 79.88 275 ARG A O 1
ATOM 2272 N N . LEU A 1 276 ? 29.419 -3.065 -25.191 1.00 73.44 276 LEU A N 1
ATOM 2273 C CA . LEU A 1 276 ? 29.299 -1.625 -24.938 1.00 73.44 276 LEU A CA 1
ATOM 2274 C C . LEU A 1 276 ? 30.655 -0.954 -24.704 1.00 73.44 276 LEU A C 1
ATOM 2276 O O . LEU A 1 276 ? 30.814 0.213 -25.037 1.00 73.44 276 LEU A O 1
ATOM 2280 N N . ASN A 1 277 ? 31.623 -1.681 -24.140 1.00 75.12 277 ASN A N 1
ATOM 2281 C CA . ASN A 1 277 ? 32.937 -1.148 -23.784 1.00 75.12 277 ASN A CA 1
ATOM 2282 C C . ASN A 1 277 ? 34.053 -2.088 -24.273 1.00 75.12 277 ASN A C 1
ATOM 2284 O O . ASN A 1 277 ? 34.687 -2.762 -23.455 1.00 75.12 277 ASN A O 1
ATOM 2288 N N . PRO A 1 278 ? 34.301 -2.163 -25.593 1.00 76.44 278 PRO A N 1
ATOM 2289 C CA . PRO A 1 278 ? 35.254 -3.117 -26.164 1.00 76.44 278 PRO A CA 1
ATOM 2290 C C . PRO A 1 278 ? 36.699 -2.876 -25.697 1.00 76.44 278 PRO A C 1
ATOM 2292 O O . PRO A 1 278 ? 37.472 -3.822 -25.575 1.00 76.44 278 PRO A O 1
ATOM 2295 N N . ASP A 1 279 ? 37.043 -1.633 -25.351 1.00 83.50 279 ASP A N 1
ATOM 2296 C CA . ASP A 1 279 ? 38.410 -1.229 -24.989 1.00 83.50 279 ASP A CA 1
ATOM 2297 C C . ASP A 1 279 ? 38.705 -1.293 -23.481 1.00 83.50 279 ASP A C 1
ATOM 2299 O O . ASP A 1 279 ? 39.764 -0.848 -23.026 1.00 83.50 279 ASP A O 1
ATOM 2303 N N . PHE A 1 280 ? 37.763 -1.787 -22.672 1.00 83.69 280 PHE A N 1
ATOM 2304 C CA . PHE A 1 280 ? 37.923 -1.821 -21.215 1.00 83.69 280 PHE A CA 1
ATOM 2305 C C . PHE A 1 280 ? 38.786 -2.980 -20.738 1.00 83.69 280 PHE A C 1
ATOM 2307 O O . PHE A 1 280 ? 39.362 -2.875 -19.662 1.00 83.69 280 PHE A O 1
ATOM 2314 N N . VAL A 1 281 ? 38.908 -4.064 -21.503 1.00 88.81 281 VAL A N 1
ATOM 2315 C CA . VAL A 1 281 ? 39.752 -5.206 -21.137 1.00 88.81 281 VAL A CA 1
ATOM 2316 C C . VAL A 1 281 ? 41.142 -5.021 -21.738 1.00 88.81 281 VAL A C 1
ATOM 2318 O O . VAL A 1 281 ? 41.302 -5.063 -22.954 1.00 88.81 281 VAL A O 1
ATOM 2321 N N . ILE A 1 282 ? 42.156 -4.848 -20.887 1.00 89.75 282 ILE A N 1
ATOM 2322 C CA . ILE A 1 282 ? 43.559 -4.714 -21.324 1.00 89.75 282 ILE A CA 1
ATOM 2323 C C . ILE A 1 282 ? 44.343 -6.023 -21.230 1.00 89.75 282 ILE A C 1
ATOM 2325 O O . ILE A 1 282 ? 45.359 -6.183 -21.899 1.00 89.75 282 ILE A O 1
ATOM 2329 N N . GLU A 1 283 ? 43.883 -6.961 -20.405 1.00 90.06 283 GLU A N 1
ATOM 2330 C CA . GLU A 1 283 ? 44.544 -8.245 -20.180 1.00 90.06 283 GLU A CA 1
ATOM 2331 C C . GLU A 1 283 ? 43.496 -9.300 -19.811 1.00 90.06 283 GLU A C 1
ATOM 2333 O O . GLU A 1 283 ? 42.587 -9.031 -19.021 1.00 90.06 283 GLU A O 1
ATOM 2338 N N . ARG A 1 284 ? 43.617 -10.508 -20.371 1.00 91.06 284 ARG A N 1
ATOM 2339 C CA . ARG A 1 284 ? 42.807 -11.669 -19.977 1.00 91.06 284 ARG A CA 1
ATOM 2340 C C . ARG A 1 284 ? 43.668 -12.603 -19.137 1.00 91.06 284 ARG A C 1
ATOM 2342 O O . ARG A 1 284 ? 44.775 -12.944 -19.542 1.00 91.06 284 ARG A O 1
ATOM 2349 N N . LEU A 1 285 ? 43.152 -12.984 -17.978 1.00 87.31 285 LEU A N 1
ATOM 2350 C CA . LEU A 1 285 ? 43.819 -13.813 -16.981 1.00 87.31 285 LEU A CA 1
ATOM 2351 C C . LEU A 1 285 ? 43.158 -15.198 -16.928 1.00 87.31 285 LEU A C 1
ATOM 2353 O O . LEU A 1 285 ? 42.069 -15.409 -17.467 1.00 87.31 285 LEU A O 1
ATOM 2357 N N . ASP A 1 286 ? 43.807 -16.144 -16.251 1.00 86.88 286 ASP A N 1
ATOM 2358 C CA . ASP A 1 286 ? 43.251 -17.481 -16.032 1.00 86.88 286 ASP A CA 1
ATOM 2359 C C . ASP A 1 286 ? 41.948 -17.443 -15.209 1.00 86.88 286 ASP A C 1
ATOM 2361 O O . ASP A 1 286 ? 41.677 -16.496 -14.466 1.00 86.88 286 ASP A O 1
ATOM 2365 N N . ASN A 1 287 ? 41.160 -18.521 -15.295 1.00 85.88 287 ASN A N 1
ATOM 2366 C CA . ASN A 1 287 ? 39.910 -18.716 -14.545 1.00 85.88 287 ASN A CA 1
ATOM 2367 C C . ASN A 1 287 ? 38.847 -17.629 -14.783 1.00 85.88 287 ASN A C 1
ATOM 2369 O O . ASN A 1 287 ? 38.176 -17.210 -13.844 1.00 85.88 287 ASN A O 1
ATOM 2373 N N . ASP A 1 288 ? 38.685 -17.190 -16.033 1.00 88.44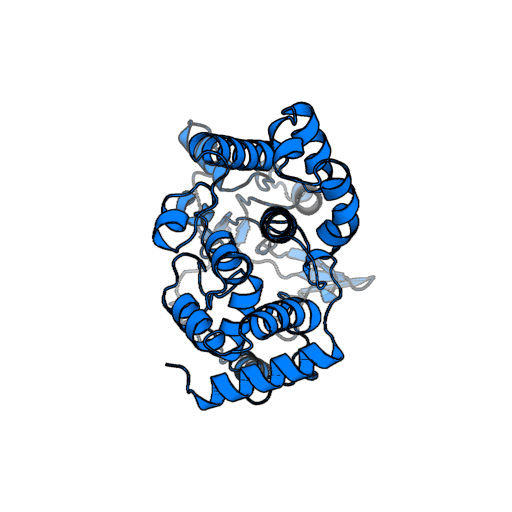 288 ASP A N 1
ATOM 2374 C CA . ASP A 1 288 ? 37.645 -16.236 -16.444 1.00 88.44 288 ASP A CA 1
ATOM 2375 C C . ASP A 1 288 ? 37.771 -14.830 -15.830 1.00 88.44 288 ASP A C 1
ATOM 2377 O O . ASP A 1 288 ? 36.796 -14.078 -15.769 1.00 88.44 288 ASP A O 1
ATOM 2381 N N . PHE A 1 289 ? 38.979 -14.430 -15.431 1.00 85.56 289 PHE A N 1
ATOM 2382 C CA . PHE A 1 289 ? 39.261 -13.075 -14.963 1.00 85.56 289 PHE A CA 1
ATOM 2383 C C . PHE A 1 289 ? 39.835 -12.184 -16.070 1.00 85.56 289 PHE A C 1
ATOM 2385 O O . PHE A 1 289 ? 40.545 -12.630 -16.968 1.00 85.56 289 PHE A O 1
ATOM 2392 N N . VAL A 1 290 ? 39.547 -10.888 -15.994 1.00 89.81 290 VAL A N 1
ATOM 2393 C CA . VAL A 1 290 ? 40.068 -9.856 -16.896 1.00 89.81 290 VAL A CA 1
ATOM 2394 C C . VAL A 1 290 ? 40.560 -8.658 -16.095 1.00 89.81 290 VAL A C 1
ATOM 2396 O O . VAL A 1 290 ? 40.010 -8.337 -15.039 1.00 89.81 290 VAL A O 1
ATOM 2399 N N . ARG A 1 291 ? 41.602 -7.990 -16.589 1.00 86.62 291 ARG A N 1
ATOM 2400 C CA . ARG A 1 291 ? 42.089 -6.723 -16.042 1.00 86.62 291 ARG A CA 1
ATOM 2401 C C . ARG A 1 291 ? 41.495 -5.563 -16.825 1.00 86.62 291 ARG A C 1
ATOM 2403 O O . ARG A 1 291 ? 41.567 -5.536 -18.056 1.00 86.62 291 ARG A O 1
ATOM 2410 N N . LEU A 1 292 ? 40.945 -4.602 -16.094 1.00 87.25 292 LEU A N 1
ATOM 2411 C CA . LEU A 1 292 ? 40.362 -3.402 -16.674 1.00 87.25 292 LEU A CA 1
ATOM 2412 C C . LEU A 1 292 ? 41.421 -2.347 -17.004 1.00 87.25 292 LEU A C 1
ATOM 2414 O O . LEU A 1 292 ? 42.429 -2.230 -16.309 1.00 87.25 292 LEU A O 1
ATOM 2418 N N . LYS A 1 293 ? 41.171 -1.548 -18.041 1.00 87.88 293 LYS A N 1
ATOM 2419 C CA . LYS A 1 293 ? 41.984 -0.387 -18.413 1.00 87.88 293 LYS A CA 1
ATOM 2420 C C . LYS A 1 293 ? 42.011 0.633 -17.264 1.00 87.88 293 LYS A C 1
ATOM 2422 O O . LYS A 1 293 ? 40.955 0.881 -16.683 1.00 87.88 293 LYS A O 1
ATOM 2427 N N . PRO A 1 294 ? 43.166 1.237 -16.928 1.00 85.31 294 PRO A N 1
ATOM 2428 C CA . PRO A 1 294 ? 43.207 2.371 -16.008 1.00 85.31 294 PRO A CA 1
ATOM 2429 C C . PRO A 1 294 ? 42.424 3.558 -16.571 1.00 85.31 294 PRO A C 1
ATOM 24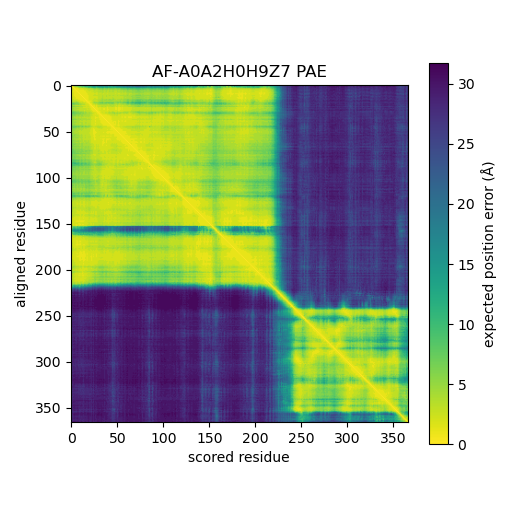31 O O . PRO A 1 294 ? 42.454 3.821 -17.777 1.00 85.31 294 PRO A O 1
ATOM 2434 N N . THR A 1 295 ? 41.790 4.315 -15.687 1.00 85.56 295 THR A N 1
ATOM 2435 C CA . THR A 1 295 ? 41.219 5.626 -16.004 1.00 85.56 295 THR A CA 1
ATOM 2436 C C . THR A 1 295 ? 42.008 6.730 -15.295 1.00 85.56 295 THR A C 1
ATOM 2438 O O . THR A 1 295 ? 42.963 6.461 -14.568 1.00 85.56 295 THR A O 1
ATOM 2441 N N . ASN A 1 296 ? 41.619 7.991 -15.508 1.00 85.25 296 ASN A N 1
ATOM 2442 C CA . ASN A 1 296 ? 42.225 9.138 -14.827 1.00 85.25 296 ASN A CA 1
ATOM 2443 C C . ASN A 1 296 ? 41.409 9.614 -13.611 1.00 85.25 296 ASN A C 1
ATOM 2445 O O . ASN A 1 296 ? 41.434 10.799 -13.283 1.00 85.25 296 ASN A O 1
ATOM 2449 N N . PHE A 1 297 ? 40.646 8.723 -12.978 1.00 86.94 297 PHE A N 1
ATOM 2450 C CA . PHE A 1 297 ? 39.831 9.030 -11.803 1.00 86.94 297 PHE A CA 1
ATOM 2451 C C . PHE A 1 297 ? 40.420 8.389 -10.550 1.00 86.94 297 PHE A C 1
ATOM 2453 O O . PHE A 1 297 ? 41.021 7.320 -10.606 1.00 86.94 297 PHE A O 1
ATOM 2460 N N . GLN A 1 298 ? 40.221 9.042 -9.410 1.00 86.12 298 GLN A N 1
ATOM 2461 C CA . GLN A 1 298 ? 40.561 8.529 -8.092 1.00 86.12 298 GLN A CA 1
ATOM 2462 C C . GLN A 1 298 ? 39.399 8.801 -7.140 1.00 86.12 298 GLN A C 1
ATOM 2464 O O . GLN A 1 298 ? 39.127 9.962 -6.828 1.00 86.12 298 GLN A O 1
ATOM 2469 N N . THR A 1 299 ? 38.751 7.759 -6.618 1.00 86.19 299 THR A N 1
ATOM 2470 C CA . THR A 1 299 ? 37.755 7.943 -5.557 1.00 86.19 299 THR A CA 1
ATOM 2471 C C . THR A 1 299 ? 38.463 8.358 -4.276 1.00 86.19 299 THR A C 1
ATOM 2473 O O . THR A 1 299 ? 39.342 7.656 -3.773 1.00 86.19 299 THR A O 1
ATOM 2476 N N . VAL A 1 300 ? 38.086 9.518 -3.743 1.00 86.75 300 VAL A N 1
ATOM 2477 C CA . VAL A 1 300 ? 38.620 10.056 -2.483 1.00 86.75 300 VAL A CA 1
ATOM 2478 C C . VAL A 1 300 ? 37.612 9.991 -1.342 1.00 86.75 300 VAL A C 1
ATOM 2480 O O . VAL A 1 300 ? 37.998 10.138 -0.186 1.00 86.75 300 VAL A O 1
ATOM 2483 N N . PHE A 1 301 ? 36.341 9.743 -1.657 1.00 87.50 301 PHE A N 1
ATOM 2484 C CA . PHE A 1 301 ? 35.277 9.544 -0.684 1.00 87.50 301 PHE A CA 1
ATOM 2485 C C . PHE A 1 301 ? 34.113 8.800 -1.337 1.00 87.50 301 PHE A C 1
ATOM 24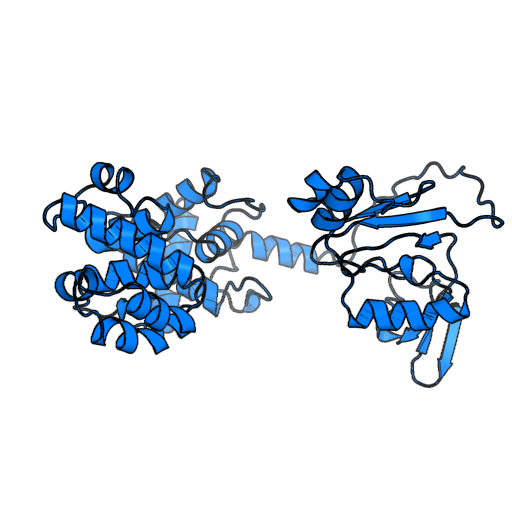87 O O . PHE A 1 301 ? 33.729 9.130 -2.457 1.00 87.50 301 PHE A O 1
ATOM 2494 N N . ALA A 1 302 ? 33.534 7.837 -0.632 1.00 86.56 302 ALA A N 1
ATOM 2495 C CA . ALA A 1 302 ? 32.327 7.136 -1.040 1.00 86.56 302 ALA A CA 1
ATOM 2496 C C . ALA A 1 302 ? 31.526 6.698 0.193 1.00 86.56 302 ALA A C 1
ATOM 2498 O O . ALA A 1 302 ? 32.116 6.227 1.167 1.00 86.56 302 ALA A O 1
ATOM 2499 N N . ASN A 1 303 ? 30.198 6.835 0.163 1.00 86.50 303 ASN A N 1
ATOM 2500 C CA . ASN A 1 303 ? 29.319 6.506 1.292 1.00 86.50 303 ASN A CA 1
ATOM 2501 C C . ASN A 1 303 ? 28.242 5.462 0.953 1.00 86.50 303 ASN A C 1
ATOM 2503 O O . ASN A 1 303 ? 28.089 5.063 -0.201 1.00 86.50 303 ASN A O 1
ATOM 2507 N N . ASP A 1 304 ? 27.487 5.032 1.974 1.00 84.25 304 ASP A N 1
ATOM 2508 C CA . ASP A 1 304 ? 26.412 4.034 1.846 1.00 84.25 304 ASP A CA 1
ATOM 2509 C C . ASP A 1 304 ? 26.878 2.711 1.206 1.00 84.25 304 ASP A C 1
ATOM 2511 O O . ASP A 1 304 ? 26.114 1.994 0.553 1.00 84.25 304 ASP A O 1
ATOM 2515 N N . ILE A 1 305 ? 28.156 2.371 1.390 1.00 80.75 305 ILE A N 1
ATOM 2516 C CA . ILE A 1 305 ? 28.750 1.156 0.841 1.00 80.75 305 ILE A CA 1
ATOM 2517 C C . ILE A 1 305 ? 28.365 -0.031 1.725 1.00 80.75 305 ILE A C 1
ATOM 2519 O O . ILE A 1 305 ? 28.537 0.001 2.945 1.00 80.75 305 ILE A O 1
ATOM 2523 N N . LEU A 1 306 ? 27.920 -1.127 1.105 1.00 79.50 306 LEU A N 1
ATOM 2524 C CA . LEU A 1 306 ? 27.693 -2.394 1.808 1.00 79.50 306 LEU A CA 1
ATOM 2525 C C . LEU A 1 306 ? 28.955 -2.841 2.561 1.00 79.50 306 LEU A C 1
ATOM 2527 O O . LEU A 1 306 ? 30.066 -2.755 2.036 1.00 79.50 306 LEU A O 1
ATOM 2531 N N . HIS A 1 307 ? 28.798 -3.376 3.774 1.00 74.56 307 HIS A N 1
ATOM 2532 C CA . HIS A 1 307 ? 29.926 -3.788 4.618 1.00 74.56 307 HIS A CA 1
ATOM 2533 C C . HIS A 1 307 ? 30.884 -4.756 3.907 1.00 74.56 307 HIS A C 1
ATOM 2535 O O . HIS A 1 307 ? 32.104 -4.624 4.016 1.00 74.56 307 HIS A O 1
ATOM 2541 N N . GLU A 1 308 ? 30.343 -5.711 3.153 1.00 75.00 308 GLU A N 1
ATOM 2542 C CA . GLU A 1 308 ? 31.102 -6.697 2.389 1.00 75.00 308 GLU A CA 1
ATOM 2543 C C . GLU A 1 308 ? 31.892 -6.036 1.255 1.00 75.00 308 GLU A C 1
ATOM 2545 O O . GLU A 1 308 ? 33.077 -6.325 1.079 1.00 75.00 308 GLU A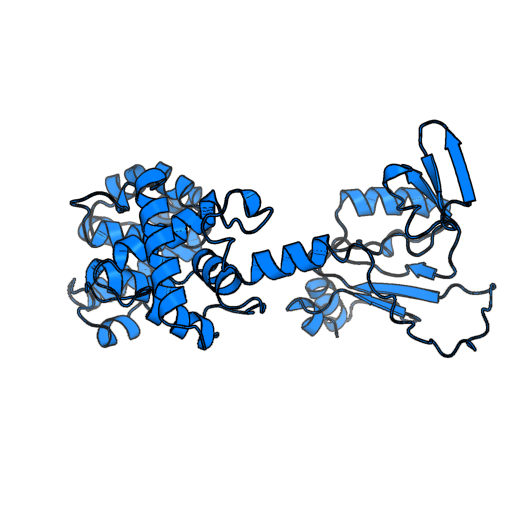 O 1
ATOM 2550 N N . ALA A 1 309 ? 31.262 -5.102 0.534 1.00 73.44 309 ALA A N 1
ATOM 2551 C CA . ALA A 1 309 ? 31.907 -4.337 -0.527 1.00 73.44 309 ALA A CA 1
ATOM 2552 C C . ALA A 1 309 ? 33.020 -3.452 0.045 1.00 73.44 309 ALA A C 1
ATOM 2554 O O . ALA A 1 309 ? 34.154 -3.531 -0.419 1.00 73.44 309 ALA A O 1
ATOM 2555 N N . ARG A 1 310 ? 32.762 -2.705 1.124 1.00 79.69 310 ARG A N 1
ATOM 2556 C CA . ARG A 1 310 ? 33.788 -1.912 1.816 1.00 79.69 310 ARG A CA 1
ATOM 2557 C C . ARG A 1 310 ? 34.996 -2.768 2.189 1.00 79.69 310 ARG A C 1
ATOM 2559 O O . ARG A 1 310 ? 36.128 -2.378 1.924 1.00 79.69 310 ARG A O 1
ATOM 2566 N N . ASN A 1 311 ? 34.772 -3.945 2.769 1.00 73.12 311 ASN A N 1
ATOM 2567 C CA . ASN A 1 311 ? 35.859 -4.844 3.153 1.00 73.12 311 ASN A CA 1
ATOM 2568 C C . ASN A 1 311 ? 36.659 -5.340 1.939 1.00 73.12 311 ASN A C 1
ATOM 2570 O O . ASN A 1 311 ? 37.888 -5.392 2.000 1.00 73.12 311 ASN A O 1
ATOM 2574 N N . ALA A 1 312 ? 35.991 -5.687 0.837 1.00 72.62 312 ALA A N 1
ATOM 2575 C CA . ALA A 1 312 ? 36.657 -6.092 -0.399 1.00 72.62 312 ALA A CA 1
ATOM 2576 C C . ALA A 1 312 ? 37.507 -4.950 -0.984 1.00 72.62 312 ALA A C 1
ATOM 2578 O O . ALA A 1 312 ? 38.694 -5.142 -1.255 1.00 72.62 312 ALA A O 1
ATOM 2579 N N . TRP A 1 313 ? 36.930 -3.752 -1.095 1.00 73.81 313 TRP A N 1
ATOM 2580 C CA . TRP A 1 313 ? 37.567 -2.565 -1.668 1.00 73.81 313 TRP A CA 1
ATOM 2581 C C . TRP A 1 313 ? 38.740 -2.061 -0.825 1.00 73.81 313 TRP A C 1
ATOM 2583 O O . TRP A 1 313 ? 39.837 -1.881 -1.353 1.00 73.81 313 TRP A O 1
ATOM 2593 N N . VAL A 1 314 ? 38.569 -1.940 0.495 1.00 72.00 314 VAL A N 1
ATOM 2594 C CA . VAL A 1 314 ? 39.657 -1.561 1.412 1.00 72.00 314 VAL A CA 1
ATOM 2595 C C . VAL A 1 314 ? 40.820 -2.543 1.298 1.00 72.00 314 VAL A C 1
ATOM 2597 O O . VAL A 1 314 ? 41.962 -2.121 1.148 1.00 72.00 314 VAL A O 1
ATOM 2600 N N . ASN A 1 315 ? 40.567 -3.855 1.318 1.00 68.06 315 ASN A N 1
ATOM 2601 C CA . ASN A 1 315 ? 41.640 -4.849 1.224 1.00 68.06 315 ASN A CA 1
ATOM 2602 C C . ASN A 1 315 ? 42.350 -4.834 -0.135 1.00 68.06 315 ASN A C 1
ATOM 2604 O O . ASN A 1 315 ? 43.563 -5.052 -0.202 1.00 68.06 315 ASN A O 1
ATOM 2608 N N . TYR A 1 316 ? 41.607 -4.571 -1.209 1.00 68.81 316 TYR A N 1
ATOM 2609 C CA . TYR A 1 316 ? 42.147 -4.504 -2.559 1.00 68.81 316 TYR A CA 1
ATOM 2610 C C . TYR A 1 316 ? 43.030 -3.262 -2.764 1.00 68.81 316 TYR A C 1
ATOM 2612 O O . TYR A 1 316 ? 44.169 -3.377 -3.228 1.00 68.81 316 TYR A O 1
ATOM 2620 N N . PHE A 1 317 ? 42.550 -2.083 -2.356 1.00 66.88 317 PHE A N 1
ATOM 2621 C CA . PHE A 1 317 ? 43.244 -0.805 -2.549 1.00 66.88 317 PHE A CA 1
ATOM 2622 C C . PHE A 1 317 ? 44.256 -0.459 -1.451 1.00 66.88 317 PHE A C 1
ATOM 2624 O O . PHE A 1 317 ? 45.148 0.358 -1.686 1.00 66.88 317 PHE A O 1
ATOM 2631 N N . LYS A 1 318 ? 44.243 -1.153 -0.305 1.00 63.50 318 LYS A N 1
ATOM 2632 C CA . LYS A 1 318 ? 45.317 -1.064 0.702 1.00 63.50 318 LYS A CA 1
ATOM 2633 C C . LYS A 1 318 ? 46.694 -1.365 0.104 1.00 63.50 318 LYS A C 1
ATOM 2635 O O . LYS A 1 318 ? 47.680 -0.748 0.487 1.00 63.50 318 LYS A O 1
ATOM 2640 N N . LYS A 1 319 ? 46.763 -2.273 -0.877 1.00 58.12 319 LYS A N 1
ATOM 2641 C CA . LYS A 1 319 ? 48.003 -2.603 -1.607 1.00 58.12 319 LYS A CA 1
ATOM 2642 C C . LYS A 1 319 ? 48.479 -1.481 -2.541 1.00 58.12 319 LYS A C 1
ATOM 2644 O O . LYS A 1 319 ? 49.612 -1.524 -3.001 1.00 58.12 319 LYS A O 1
ATOM 2649 N N . ARG A 1 320 ? 47.618 -0.497 -2.819 1.00 63.50 320 ARG A N 1
ATOM 2650 C CA . ARG A 1 320 ? 47.859 0.669 -3.682 1.00 63.50 320 ARG A CA 1
ATOM 2651 C C . ARG A 1 320 ? 47.957 1.985 -2.885 1.00 63.50 320 ARG A C 1
ATOM 2653 O O . ARG A 1 320 ? 47.803 3.049 -3.468 1.00 63.50 320 ARG A O 1
ATOM 2660 N N . ASN A 1 321 ? 48.205 1.925 -1.569 1.00 61.25 321 ASN A N 1
ATOM 2661 C CA . ASN A 1 321 ? 48.312 3.084 -0.661 1.00 61.25 321 ASN A CA 1
ATOM 2662 C C . ASN A 1 321 ? 47.040 3.948 -0.510 1.00 61.25 321 ASN A C 1
ATOM 2664 O O . ASN A 1 321 ? 47.127 5.110 -0.115 1.00 61.25 321 ASN A O 1
ATOM 2668 N N . TYR A 1 322 ? 45.851 3.398 -0.759 1.00 64.62 322 TYR A N 1
ATOM 2669 C CA . TYR A 1 322 ? 44.605 4.113 -0.462 1.00 64.62 322 TYR A CA 1
ATOM 2670 C C . TYR A 1 322 ? 44.289 4.050 1.036 1.00 64.62 322 TYR A C 1
ATOM 2672 O O . TYR A 1 322 ? 44.478 3.011 1.678 1.00 64.62 322 TYR A O 1
ATOM 2680 N N . SER A 1 323 ? 43.767 5.151 1.584 1.00 67.94 323 SER A N 1
ATOM 2681 C CA . SER A 1 323 ? 43.267 5.179 2.960 1.00 67.94 323 SER A CA 1
ATOM 2682 C C . SER A 1 323 ? 41.990 4.348 3.081 1.00 67.94 323 SER A C 1
ATOM 2684 O O . SER A 1 323 ? 41.098 4.416 2.236 1.00 67.94 323 SER A O 1
ATOM 2686 N N . SER A 1 324 ? 41.859 3.595 4.175 1.00 65.94 324 SER A N 1
ATOM 2687 C CA . SER A 1 324 ? 40.607 2.907 4.520 1.00 65.94 324 SER A CA 1
ATOM 2688 C C . SER A 1 324 ? 39.458 3.867 4.836 1.00 65.94 324 SER A C 1
ATOM 2690 O O . SER A 1 324 ? 38.310 3.438 4.916 1.00 65.94 324 SER A O 1
ATOM 2692 N N . GLU A 1 325 ? 39.773 5.146 5.038 1.00 71.81 325 GLU A N 1
ATOM 2693 C CA . GLU A 1 325 ? 38.818 6.222 5.303 1.00 71.81 325 GLU A CA 1
ATOM 2694 C C . GLU A 1 325 ? 38.122 6.715 4.031 1.00 71.81 325 GLU A C 1
ATOM 2696 O O . GLU A 1 325 ? 37.260 7.564 4.124 1.00 71.81 325 GLU A O 1
ATOM 2701 N N . VAL A 1 326 ? 38.462 6.188 2.849 1.00 77.62 326 VAL A N 1
ATOM 2702 C CA . VAL A 1 326 ? 37.781 6.539 1.590 1.00 77.62 326 VAL A CA 1
ATOM 2703 C C . VAL A 1 326 ? 36.375 5.930 1.517 1.00 77.62 326 VAL A C 1
ATOM 2705 O O . VAL A 1 326 ? 35.480 6.513 0.914 1.00 77.62 326 VAL A O 1
ATOM 2708 N N . TYR A 1 327 ? 36.173 4.750 2.112 1.00 82.19 327 TYR A N 1
ATOM 2709 C CA . TYR A 1 327 ? 34.964 3.943 1.939 1.00 82.19 327 TYR A CA 1
ATOM 2710 C C . TYR A 1 327 ? 34.142 3.899 3.235 1.00 82.19 327 TYR A C 1
ATOM 2712 O O . TYR A 1 327 ? 34.518 3.218 4.199 1.00 82.19 327 TYR A O 1
ATOM 2720 N N . HIS A 1 328 ? 33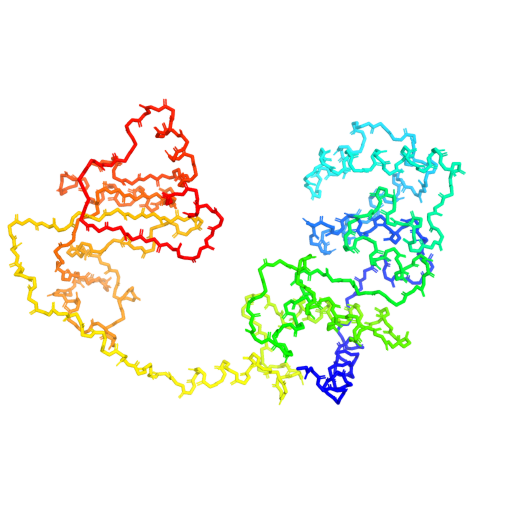.002 4.587 3.247 1.00 84.06 328 HIS A N 1
ATOM 2721 C CA . HIS A 1 328 ? 32.098 4.719 4.388 1.00 84.06 328 HIS A CA 1
ATOM 2722 C C . HIS A 1 328 ? 30.847 3.849 4.231 1.00 84.06 328 HIS A C 1
ATOM 2724 O O . HIS A 1 328 ? 30.271 3.732 3.150 1.00 84.06 328 HIS A O 1
ATOM 2730 N N . VAL A 1 329 ? 30.420 3.244 5.341 1.00 81.69 329 VAL A N 1
ATOM 2731 C CA . VAL A 1 329 ? 29.146 2.503 5.438 1.00 81.69 329 VAL A CA 1
ATOM 2732 C C . VAL A 1 329 ? 27.990 3.406 5.858 1.00 81.69 329 VAL A C 1
ATOM 2734 O O . VAL A 1 329 ? 26.834 3.023 5.724 1.00 81.69 329 VAL A O 1
ATOM 2737 N N . ASP A 1 330 ? 28.308 4.579 6.401 1.00 84.12 330 ASP A N 1
ATOM 2738 C CA . ASP A 1 330 ? 27.335 5.519 6.932 1.00 84.12 330 ASP A C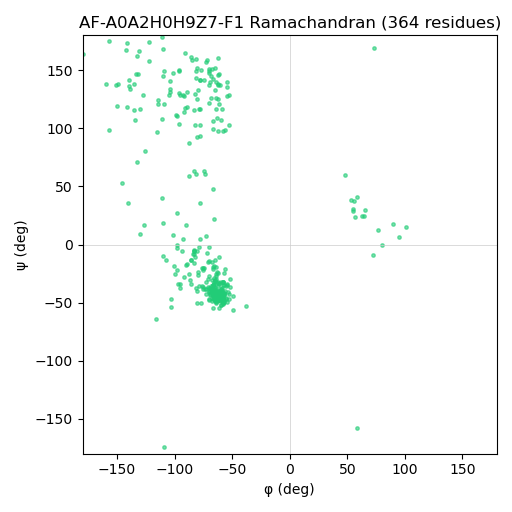A 1
ATOM 2739 C C . ASP A 1 330 ? 26.514 6.169 5.815 1.00 84.12 330 ASP A C 1
ATOM 2741 O O . ASP A 1 330 ? 26.986 6.364 4.685 1.00 84.12 330 ASP A O 1
ATOM 2745 N N . SER A 1 331 ? 25.282 6.534 6.168 1.00 83.94 331 SER A N 1
ATOM 2746 C CA . SER A 1 331 ? 24.388 7.225 5.251 1.00 83.94 331 SER A CA 1
ATOM 2747 C C . SER A 1 331 ? 24.861 8.643 4.979 1.00 83.94 331 SER A C 1
ATOM 2749 O O . SER A 1 331 ? 25.420 9.306 5.861 1.00 83.94 331 SER A O 1
ATOM 2751 N N . ILE A 1 332 ? 24.575 9.159 3.782 1.00 82.19 332 ILE A N 1
ATOM 2752 C CA . ILE A 1 332 ? 24.918 10.551 3.461 1.00 82.19 332 ILE A CA 1
ATOM 2753 C C . ILE A 1 332 ? 24.267 11.541 4.442 1.00 82.19 332 ILE A C 1
ATOM 2755 O O . ILE A 1 332 ? 24.866 12.552 4.804 1.00 82.19 332 ILE A O 1
ATOM 2759 N N . VAL A 1 333 ? 23.071 11.222 4.950 1.00 80.69 333 VAL A N 1
ATOM 2760 C CA . VAL A 1 333 ? 22.359 12.040 5.942 1.00 80.69 333 VAL A CA 1
ATOM 2761 C C . VAL A 1 333 ? 23.154 12.165 7.237 1.00 80.69 333 VAL A C 1
ATOM 2763 O O . VAL A 1 333 ? 23.250 13.258 7.799 1.00 80.69 333 VAL A O 1
ATOM 2766 N N . ASP A 1 334 ? 23.699 11.059 7.734 1.00 79.81 334 ASP A N 1
ATOM 2767 C CA . ASP A 1 334 ? 24.428 11.046 9.000 1.00 79.81 334 ASP A CA 1
ATOM 2768 C C . ASP A 1 334 ? 25.798 11.715 8.854 1.00 79.81 334 ASP A C 1
ATOM 2770 O O . ASP A 1 334 ? 26.181 12.520 9.704 1.00 79.81 334 ASP A O 1
ATOM 2774 N N . LEU A 1 335 ? 26.470 11.501 7.720 1.00 82.88 335 LEU A N 1
ATOM 2775 C CA . LEU A 1 335 ? 27.742 12.148 7.385 1.00 82.88 335 LEU A CA 1
ATOM 2776 C C . LEU A 1 335 ? 27.603 13.676 7.281 1.00 82.88 335 LEU A C 1
ATOM 2778 O O . LEU A 1 335 ? 28.436 14.415 7.808 1.00 82.88 335 LEU A O 1
ATOM 2782 N N . VAL A 1 336 ? 26.511 14.172 6.691 1.00 82.06 336 VAL A N 1
ATOM 2783 C CA . VAL A 1 336 ? 26.213 15.613 6.635 1.00 82.06 336 VAL A CA 1
ATOM 2784 C C . VAL A 1 336 ? 25.918 16.193 8.018 1.00 82.06 336 VAL A C 1
ATOM 2786 O O . VAL A 1 336 ? 26.362 17.303 8.315 1.00 82.06 336 VAL A O 1
ATOM 2789 N N . LYS A 1 337 ? 25.179 15.480 8.880 1.00 79.62 337 LYS A N 1
ATOM 2790 C CA . LYS A 1 337 ? 24.933 15.935 10.262 1.00 79.62 337 LYS A CA 1
ATOM 2791 C C . LYS A 1 337 ? 26.242 16.055 11.035 1.00 79.62 337 LYS A C 1
ATOM 2793 O O . LYS A 1 337 ? 26.502 17.106 11.606 1.00 79.62 337 LYS A O 1
ATOM 2798 N N . MET A 1 338 ? 27.093 15.032 10.967 1.00 75.06 338 MET A N 1
ATOM 2799 C CA . MET A 1 338 ? 28.423 15.067 11.577 1.00 75.06 338 MET A CA 1
ATOM 2800 C C . MET A 1 338 ? 29.250 16.242 11.042 1.00 75.06 338 MET A C 1
ATOM 2802 O O . MET A 1 338 ? 29.876 16.964 11.812 1.00 75.06 338 MET A O 1
ATOM 2806 N N . HIS A 1 339 ? 29.217 16.501 9.735 1.00 81.44 339 HIS A N 1
ATOM 2807 C CA . HIS A 1 339 ? 29.920 17.653 9.181 1.00 81.44 339 HIS A CA 1
ATOM 2808 C C . HIS A 1 339 ? 29.401 18.991 9.738 1.00 81.44 339 HIS A C 1
ATOM 2810 O O . HIS A 1 339 ? 30.194 19.844 10.137 1.00 81.44 339 HIS A O 1
ATOM 2816 N N . LYS A 1 340 ? 28.074 19.158 9.833 1.00 80.94 340 LYS A N 1
ATOM 2817 C CA . LYS A 1 340 ? 27.428 20.352 10.413 1.00 80.94 340 LYS A CA 1
ATOM 2818 C C . LYS A 1 340 ? 27.728 20.533 11.903 1.00 80.94 340 LYS A C 1
ATOM 2820 O O . LYS A 1 340 ? 27.815 21.669 12.359 1.00 80.94 340 LYS A O 1
ATOM 2825 N N . ASP A 1 341 ? 27.951 19.439 12.623 1.00 80.56 341 ASP A N 1
ATOM 2826 C CA . ASP A 1 341 ? 28.368 19.436 14.029 1.00 80.56 341 ASP A CA 1
ATOM 2827 C C . ASP A 1 341 ? 29.873 19.741 14.213 1.00 80.56 341 ASP A C 1
ATOM 2829 O O . ASP A 1 341 ? 30.386 19.714 15.332 1.00 80.56 341 ASP A O 1
ATOM 2833 N N . GLY A 1 342 ? 30.593 20.061 13.129 1.00 77.62 342 GLY A N 1
ATOM 2834 C CA . GLY A 1 342 ? 31.988 20.509 13.151 1.00 77.62 342 GLY A CA 1
ATOM 2835 C C . GLY A 1 342 ? 33.024 19.403 12.944 1.00 77.62 342 GLY A C 1
ATOM 2836 O O . GLY A 1 342 ? 34.223 19.669 13.043 1.00 77.62 342 GLY A O 1
ATOM 2837 N N . TYR A 1 343 ? 32.603 18.172 12.638 1.00 73.69 343 TYR A N 1
ATOM 2838 C CA . TYR A 1 343 ? 33.529 17.089 12.313 1.00 73.69 343 TYR A CA 1
ATOM 2839 C C . TYR A 1 343 ? 34.059 17.224 10.874 1.00 73.69 343 TYR A C 1
ATOM 2841 O O . TYR A 1 343 ? 33.336 17.567 9.932 1.00 73.69 343 TYR A O 1
ATOM 2849 N N . LYS A 1 344 ? 35.343 16.906 10.677 1.00 77.75 344 LYS A N 1
ATOM 2850 C CA . LYS A 1 344 ? 35.953 16.845 9.343 1.00 77.75 344 LYS A CA 1
ATOM 2851 C C . LYS A 1 344 ? 35.600 15.512 8.679 1.00 77.75 344 LYS A C 1
ATOM 2853 O O . LYS A 1 344 ? 36.272 14.513 8.906 1.00 77.75 344 LYS A O 1
ATOM 2858 N N . VAL A 1 345 ? 34.512 15.517 7.912 1.00 79.38 345 VAL A N 1
ATOM 2859 C CA . VAL A 1 345 ? 33.949 14.323 7.258 1.00 79.38 345 VAL A CA 1
ATOM 2860 C C . VAL A 1 345 ? 34.288 14.277 5.769 1.00 79.38 345 VAL A C 1
ATOM 2862 O O . VAL A 1 345 ? 34.727 13.245 5.277 1.00 79.38 345 VAL A O 1
ATOM 2865 N N . PHE A 1 346 ? 34.113 15.390 5.055 1.00 82.00 346 PHE A N 1
ATOM 2866 C CA . PHE A 1 346 ? 34.325 15.457 3.609 1.00 82.00 346 PHE A CA 1
ATOM 2867 C C . PHE A 1 346 ? 35.729 15.977 3.255 1.00 82.00 346 PHE A C 1
ATOM 2869 O O . PHE A 1 346 ? 36.299 16.768 4.015 1.00 82.00 346 PHE A O 1
ATOM 2876 N N . PRO A 1 347 ? 36.304 15.549 2.116 1.00 82.31 347 PRO A N 1
ATOM 2877 C CA . PRO A 1 347 ? 37.597 16.038 1.645 1.00 82.31 347 PRO A CA 1
ATOM 2878 C C . PRO A 1 347 ? 37.532 17.507 1.199 1.00 82.31 347 PRO A C 1
ATOM 2880 O O . PRO A 1 347 ? 36.556 17.943 0.599 1.00 82.31 347 PRO A O 1
ATOM 2883 N N . ASP A 1 348 ? 38.615 18.254 1.436 1.00 75.75 348 ASP A N 1
ATOM 2884 C CA . ASP A 1 348 ? 38.676 19.697 1.141 1.00 75.75 348 ASP A CA 1
ATOM 2885 C C . ASP A 1 348 ? 38.837 20.013 -0.363 1.00 75.75 348 ASP A C 1
ATOM 2887 O O . ASP A 1 348 ? 38.556 21.127 -0.797 1.00 75.75 348 ASP A O 1
ATOM 2891 N N . ILE A 1 349 ? 39.341 19.060 -1.161 1.00 78.50 349 ILE A N 1
ATOM 2892 C CA . ILE A 1 349 ? 39.641 19.237 -2.593 1.00 78.50 349 ILE A CA 1
ATOM 2893 C C . ILE A 1 349 ? 39.023 18.085 -3.380 1.00 78.50 349 ILE A C 1
ATOM 2895 O O . ILE A 1 349 ? 39.437 16.934 -3.215 1.00 78.50 349 ILE A O 1
ATOM 2899 N N . VAL A 1 350 ? 38.079 18.424 -4.256 1.00 84.31 350 VAL A N 1
ATOM 2900 C CA . VAL A 1 350 ? 37.288 17.499 -5.075 1.00 84.31 350 VAL A CA 1
ATOM 2901 C C . VAL A 1 350 ? 37.158 18.081 -6.475 1.00 84.31 350 VAL A C 1
ATOM 2903 O O . VAL A 1 350 ? 36.842 19.261 -6.611 1.00 84.31 350 VAL A O 1
ATOM 2906 N N . ASP A 1 351 ? 37.378 17.257 -7.498 1.00 84.44 351 ASP A N 1
ATOM 2907 C CA . ASP A 1 351 ? 37.234 17.670 -8.896 1.00 84.44 351 ASP A CA 1
ATOM 2908 C C . ASP A 1 351 ? 35.861 17.275 -9.456 1.00 84.44 351 ASP A C 1
ATOM 2910 O O . ASP A 1 351 ? 35.294 17.979 -10.289 1.00 84.44 351 ASP A O 1
ATOM 2914 N N . ILE A 1 352 ? 35.322 16.137 -9.004 1.00 85.06 352 ILE A N 1
ATOM 2915 C CA . ILE A 1 352 ? 34.091 15.541 -9.528 1.00 85.06 352 ILE A CA 1
ATOM 2916 C C . ILE A 1 352 ? 33.253 14.994 -8.375 1.00 85.06 352 ILE A C 1
ATOM 2918 O O . ILE A 1 352 ? 33.762 14.312 -7.488 1.00 85.06 352 ILE A O 1
ATOM 2922 N N . VAL A 1 353 ? 31.948 15.247 -8.423 1.00 84.19 353 VAL A N 1
ATOM 2923 C CA . VAL A 1 353 ? 30.965 14.640 -7.522 1.00 84.19 353 VAL A CA 1
ATOM 2924 C C . VAL A 1 353 ? 30.053 13.745 -8.348 1.00 84.19 353 VAL A C 1
ATOM 2926 O O . VAL A 1 353 ? 29.396 14.213 -9.278 1.00 84.19 353 VAL A O 1
ATOM 2929 N N . THR A 1 354 ? 30.013 12.463 -8.012 1.00 80.69 354 THR A N 1
ATOM 2930 C CA . THR A 1 354 ? 29.058 11.492 -8.541 1.00 80.69 354 THR A CA 1
ATOM 2931 C C . THR A 1 354 ? 27.959 11.251 -7.512 1.00 80.69 354 THR A C 1
ATOM 2933 O O . THR A 1 354 ? 28.176 11.333 -6.305 1.00 80.69 354 THR A O 1
ATOM 2936 N N . GLY A 1 355 ? 26.741 10.983 -7.977 1.00 72.69 355 GLY A N 1
ATOM 2937 C CA . GLY A 1 355 ? 25.623 10.728 -7.080 1.00 72.69 355 GLY A CA 1
ATOM 2938 C C . GLY A 1 355 ? 24.318 10.441 -7.805 1.00 72.69 355 GLY A C 1
ATOM 2939 O O . GLY A 1 355 ? 24.176 10.684 -9.004 1.00 72.69 355 GLY A O 1
ATOM 2940 N N . GLY A 1 356 ? 23.358 9.887 -7.067 1.00 62.94 356 GLY A N 1
ATOM 2941 C CA . GLY A 1 356 ? 22.047 9.502 -7.592 1.00 62.94 356 GLY A CA 1
ATOM 2942 C C . GLY A 1 356 ? 20.978 10.598 -7.449 1.00 62.94 356 GLY A C 1
ATOM 2943 O O . GLY A 1 356 ? 20.723 11.092 -6.353 1.00 62.94 356 GLY A O 1
ATOM 2944 N N . PHE A 1 357 ? 20.286 10.929 -8.544 1.00 52.25 357 PHE A N 1
ATOM 2945 C CA . PHE A 1 357 ? 19.124 11.839 -8.583 1.00 52.25 357 PHE A CA 1
ATOM 2946 C C . PHE A 1 357 ? 17.799 11.163 -8.146 1.00 52.25 357 PHE A C 1
ATOM 2948 O O . PHE A 1 357 ? 17.558 10.008 -8.486 1.00 52.25 357 PHE A O 1
ATOM 2955 N N . PRO A 1 358 ? 16.833 11.924 -7.589 1.00 51.75 358 PRO A N 1
ATOM 2956 C CA . PRO A 1 358 ? 16.808 12.446 -6.233 1.00 51.75 358 PRO A CA 1
ATOM 2957 C C . PRO A 1 358 ? 16.088 11.472 -5.277 1.00 51.75 358 PRO A C 1
ATOM 2959 O O . PRO A 1 358 ? 14.874 11.259 -5.370 1.00 51.75 358 PRO A O 1
ATOM 2962 N N . CYS A 1 359 ? 16.805 10.947 -4.289 1.00 50.53 359 CYS A N 1
ATOM 2963 C CA . CYS A 1 359 ? 16.174 10.544 -3.033 1.00 50.53 359 CYS A CA 1
ATOM 2964 C C . CYS A 1 359 ? 16.083 11.768 -2.099 1.00 50.53 359 CYS A C 1
ATOM 2966 O O . CYS A 1 359 ? 16.782 12.766 -2.291 1.00 50.53 359 CYS A O 1
ATOM 2968 N N . GLN A 1 360 ? 15.221 11.703 -1.083 1.00 52.12 360 GLN A N 1
ATOM 2969 C CA . GLN A 1 360 ? 15.026 12.776 -0.096 1.00 52.12 360 GLN A CA 1
ATOM 2970 C C . GLN A 1 360 ? 16.332 13.153 0.637 1.00 52.12 360 GLN A C 1
ATOM 2972 O O . GLN A 1 360 ? 16.493 14.295 1.063 1.00 52.12 360 GLN A O 1
ATOM 2977 N N . ASP A 1 361 ? 17.278 12.216 0.704 1.00 51.97 361 ASP A N 1
ATOM 2978 C CA . ASP A 1 361 ? 18.573 12.366 1.366 1.00 51.97 361 ASP A CA 1
ATOM 2979 C C . ASP A 1 361 ? 19.601 13.129 0.517 1.00 51.97 361 ASP A C 1
ATOM 2981 O O . ASP A 1 361 ? 20.462 13.812 1.061 1.00 51.97 361 ASP A O 1
ATOM 2985 N N . PHE A 1 362 ? 19.482 13.107 -0.816 1.00 53.53 362 PHE A N 1
ATOM 2986 C CA . PHE A 1 362 ? 20.372 13.871 -1.701 1.00 53.53 362 PHE A CA 1
ATOM 2987 C C . PHE A 1 362 ? 20.104 15.383 -1.606 1.00 53.53 362 PHE A C 1
ATOM 2989 O O . PHE A 1 362 ? 21.017 16.190 -1.716 1.00 53.53 362 PHE A O 1
ATOM 2996 N N . SER A 1 363 ? 18.859 15.782 -1.307 1.00 53.94 363 SER A N 1
ATOM 2997 C CA . SER A 1 363 ? 18.509 17.184 -1.005 1.00 53.94 363 SER A CA 1
ATOM 2998 C C . SER A 1 363 ? 19.040 17.671 0.350 1.00 53.94 363 SER A C 1
ATOM 3000 O O . SER A 1 363 ? 19.014 18.866 0.614 1.00 53.94 363 SER A O 1
ATOM 3002 N N . ILE A 1 364 ? 19.467 16.754 1.226 1.00 51.16 364 ILE A N 1
ATOM 3003 C CA . ILE A 1 364 ? 20.162 17.072 2.482 1.00 51.16 364 ILE A CA 1
ATOM 3004 C C . ILE A 1 364 ? 21.679 17.191 2.240 1.00 51.16 364 ILE A C 1
ATOM 3006 O O . ILE A 1 364 ? 22.352 17.870 3.014 1.00 51.16 364 ILE A O 1
ATOM 3010 N N . ALA A 1 365 ? 22.187 16.528 1.193 1.00 45.34 365 ALA A N 1
ATOM 3011 C CA . ALA A 1 365 ? 23.598 16.443 0.822 1.00 45.34 365 ALA A CA 1
ATOM 3012 C C . ALA A 1 365 ? 24.106 17.596 -0.057 1.00 45.34 365 ALA A C 1
ATOM 3014 O O . ALA A 1 365 ? 25.272 17.962 0.073 1.00 45.34 365 ALA A O 1
ATOM 3015 N N . GLY A 1 366 ? 23.259 18.132 -0.944 1.00 49.66 366 GLY A N 1
ATOM 3016 C CA . GLY A 1 366 ? 23.530 19.376 -1.678 1.00 49.66 366 GLY A CA 1
ATOM 3017 C C . GLY A 1 366 ? 23.381 20.601 -0.789 1.00 49.66 366 GLY A C 1
ATOM 3018 O O . GLY A 1 366 ? 24.148 21.562 -1.014 1.00 49.66 366 GLY A O 1
#

pLDDT: mean 82.3, std 16.17, range [26.3, 97.5]

Sequence (366 aa):
MWNKNDIKFFRIVLLESFDTNKRDFPWRKEGVSNYELIFSEILLQRTKAETVAKYYDTFFKKFPNWEKLILATDKELEKIFRPLGLHTQRVGRIRKIIEEYKLKNGILPRNKDELQESSFASLYISNAYELFVIKNKAALLDVNMSRVLSRFFYPKDYKDVRNDKLIQELAHNVINVKACKEINWAILDFAALVCKAQKPKCSECKLSSKCCFFELTNKIEDLSEEPQLNINYDSEIPMNPEKPFKVVSLFSGCGGMDLGFEGDFIVHKDSVNERLNPDFVIERLDNDFVRLKPTNFQTVFANDILHEARNAWVNYFKKRNYSSEVYHVDSIVDLVKMHKDGYKVFPDIVDIVTGGFPCQDFSIAG